Protein AF-A0A497AIF8-F1 (afdb_monomer)

Solvent-accessible surface area (backbone atoms only — not comparable to full-atom values): 37658 Å² total; per-residue (Å²): 137,92,78,92,76,60,93,94,61,84,84,90,84,87,83,89,82,87,80,71,76,45,77,42,80,53,68,53,78,54,84,84,56,96,90,65,83,78,61,74,81,36,48,53,76,45,81,45,79,37,65,95,58,58,26,37,33,36,44,45,54,54,62,30,41,49,91,47,63,57,51,60,52,49,44,40,73,75,64,33,48,71,47,77,38,63,60,86,57,34,62,79,63,56,69,73,41,45,31,39,39,37,27,21,14,93,81,50,52,58,66,53,75,65,28,54,50,21,55,53,52,44,27,56,73,43,24,18,40,38,39,35,28,43,50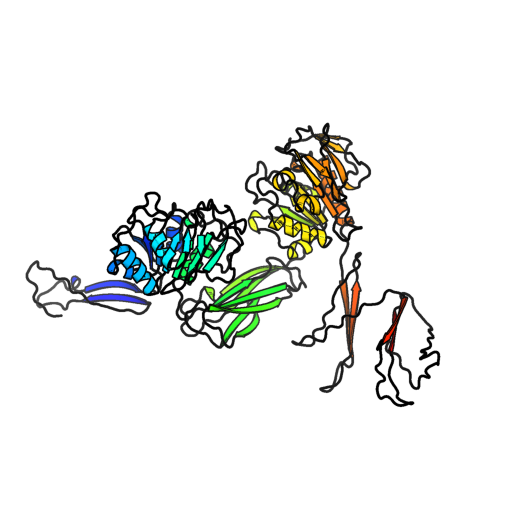,52,22,66,46,56,49,54,56,39,42,79,43,18,38,40,76,66,73,44,66,32,52,48,39,64,20,68,46,50,48,65,84,41,67,40,30,57,94,42,72,31,38,37,35,80,68,17,59,17,16,48,44,69,35,81,71,19,41,84,42,27,28,20,45,76,65,81,34,33,32,27,38,36,27,78,71,59,15,33,41,38,40,33,24,23,55,39,47,59,36,32,82,38,72,29,28,52,52,26,57,52,27,43,52,50,63,43,62,50,45,61,38,32,54,34,26,44,61,48,63,62,64,61,44,39,52,66,42,76,43,64,38,39,35,39,40,36,26,62,11,70,46,68,44,62,62,43,41,37,35,33,27,54,61,90,46,76,77,47,78,47,73,40,69,66,41,49,51,75,35,72,49,78,49,77,45,82,47,59,48,76,57,69,45,79,39,41,38,32,34,35,35,57,82,57,92,83,42,77,66,61,73,51,10,50,24,78,48,66,30,42,27,40,84,75,43,56,30,34,36,37,33,43,64,63,35,77,42,59,86,86,37,42,36,54,68,58,53,53,54,42,38,56,72,74,67,52,65,66,43,82,46,47,28,73,79,70,46,80,79,51,54,82,59,56,72,66,27,44,30,40,34,40,25,12,8,50,18,28,81,38,27,65,41,78,67,50,41,54,35,50,42,51,40,26,59,71,25,27,10,37,40,41,32,14,11,25,46,36,65,64,54,33,83,41,67,49,30,43,73,53,52,17,25,33,46,74,41,58,57,65,87,44,72,25,39,26,52,73,34,70,83,42,68,48,41,50,91,58,66,67,56,53,56,49,71,40,81,64,92,38,29,19,19,26,46,59,32,83,82,20,36,67,36,26,25,31,39,95,61,92,33,29,35,25,32,38,33,82,18,75,87,75,63,27,20,25,32,39,28,33,28,33,38,63,70,21,40,44,67,69,61,39,43,45,41,52,51,27,40,51,54,48,32,59,71,49,30,61,44,79,40,76,45,79,78,46,76,48,61,49,60,86,73,75,59,94,93,57,89,63,50,73,49,74,42,74,44,73,79,32,76,56,91,83,88,83,85,74,84,61,73,64,81,98,47,80,53,84,86,67,89,73,81,79,71,61,85,69,36,73,51,56,41,68,85,70,80,89,62,87,89,66,59,97,84,72,83,85,82,74,47,74,49,76,43,65,89,61,96,76,93,79,86,87,86,83,60,63,58,98,88,40,77,64,80,78,90,74,87,84,77,94,71,136

Structure (mmCIF, N/CA/C/O backbone):
data_AF-A0A497AIF8-F1
#
_entry.id   AF-A0A497AIF8-F1
#
loop_
_atom_site.group_PDB
_atom_site.id
_atom_site.type_symbol
_atom_site.label_atom_id
_atom_site.label_alt_id
_atom_site.label_comp_id
_atom_site.label_asym_id
_atom_site.label_entity_id
_atom_site.label_seq_id
_atom_site.pdbx_PDB_ins_code
_atom_site.Cartn_x
_atom_site.Cartn_y
_atom_site.Cartn_z
_atom_site.occupancy
_atom_site.B_iso_or_equiv
_atom_site.auth_seq_id
_atom_site.auth_comp_id
_atom_site.auth_asym_id
_atom_site.auth_atom_id
_atom_site.pdbx_PDB_model_num
ATOM 1 N N . GLU A 1 1 ? -51.427 -3.868 37.757 1.00 64.62 1 GLU A N 1
ATOM 2 C CA . GLU A 1 1 ? -51.952 -2.978 38.822 1.00 64.62 1 GLU A CA 1
ATOM 3 C C . GLU A 1 1 ? -53.471 -2.925 38.728 1.00 64.62 1 GLU A C 1
ATOM 5 O O . GLU A 1 1 ? -53.976 -3.140 37.637 1.00 64.62 1 GLU A O 1
ATOM 10 N N . ASN A 1 2 ? -54.189 -2.647 39.823 1.00 70.75 2 ASN A N 1
ATOM 11 C CA . ASN A 1 2 ? -55.652 -2.522 39.800 1.00 70.75 2 ASN A CA 1
ATOM 12 C C . ASN A 1 2 ? -56.059 -1.051 39.910 1.00 70.75 2 ASN A C 1
ATOM 14 O O . ASN A 1 2 ? -55.729 -0.389 40.893 1.00 70.75 2 ASN A O 1
ATOM 18 N N . PHE A 1 3 ? -56.808 -0.556 38.931 1.00 80.81 3 PHE A N 1
ATOM 19 C CA . PHE A 1 3 ? -57.380 0.787 38.938 1.00 80.81 3 PHE A CA 1
ATOM 20 C C . PHE A 1 3 ? -58.696 0.800 38.144 1.00 80.81 3 PHE A C 1
ATOM 22 O O . PHE A 1 3 ? -58.857 0.004 37.221 1.00 80.81 3 PHE A O 1
ATOM 29 N N . PRO A 1 4 ? -59.654 1.669 38.503 1.00 81.25 4 PRO A N 1
ATOM 30 C CA . PRO A 1 4 ? -60.882 1.835 37.734 1.00 81.25 4 PRO A CA 1
ATOM 31 C C . PRO A 1 4 ? -60.614 2.608 36.431 1.00 81.25 4 PRO A C 1
ATOM 33 O O . PRO A 1 4 ? -59.846 3.570 36.430 1.00 81.25 4 PRO A O 1
ATOM 36 N N . LEU A 1 5 ? -61.277 2.199 35.348 1.00 83.81 5 LEU A N 1
ATOM 37 C CA . LEU A 1 5 ? -61.326 2.870 34.043 1.00 83.81 5 LEU A CA 1
ATOM 38 C C . LEU A 1 5 ? -62.802 3.094 33.687 1.00 83.81 5 LEU A C 1
ATOM 40 O O . LEU A 1 5 ? -63.588 2.145 33.732 1.00 83.81 5 LEU A O 1
ATOM 44 N N . ASN A 1 6 ? -63.201 4.329 33.375 1.00 88.50 6 ASN A N 1
ATOM 45 C CA . ASN A 1 6 ? -64.567 4.613 32.929 1.00 88.50 6 ASN A CA 1
ATOM 46 C C . ASN A 1 6 ? -64.745 4.303 31.433 1.00 88.50 6 ASN A C 1
ATOM 48 O O . ASN A 1 6 ? -63.784 4.142 30.683 1.00 88.50 6 ASN A O 1
ATOM 52 N N . VAL A 1 7 ? -65.998 4.240 30.975 1.00 88.88 7 VAL A N 1
ATOM 53 C CA . VAL A 1 7 ? -66.322 3.972 29.564 1.00 88.88 7 VAL A CA 1
ATOM 54 C C . VAL A 1 7 ? -65.704 5.039 28.654 1.00 88.88 7 VAL A C 1
ATOM 56 O O . VAL A 1 7 ? -65.968 6.228 28.824 1.00 88.88 7 VAL A O 1
ATOM 59 N N . GLY A 1 8 ? -64.915 4.600 27.667 1.00 84.00 8 GLY A N 1
ATOM 60 C CA . GLY A 1 8 ? -64.235 5.471 26.699 1.00 84.00 8 GLY A CA 1
ATOM 61 C C . GLY A 1 8 ? -62.970 6.154 27.229 1.00 84.00 8 GLY A C 1
ATOM 62 O O . GLY A 1 8 ? -62.368 6.952 26.515 1.00 84.00 8 GLY A O 1
ATOM 63 N N . GLU A 1 9 ? -62.566 5.860 28.465 1.00 87.75 9 GLU A N 1
ATOM 64 C CA . GLU A 1 9 ? -61.340 6.374 29.065 1.00 87.75 9 GLU A CA 1
ATOM 65 C C . GLU A 1 9 ? -60.143 5.499 28.666 1.00 87.75 9 GLU A C 1
ATOM 67 O O . GLU A 1 9 ? -60.247 4.277 28.581 1.00 87.75 9 GLU A O 1
ATOM 72 N N . SER A 1 10 ? -58.988 6.121 28.434 1.00 85.19 10 SER A N 1
ATOM 73 C CA . SER A 1 10 ? -57.718 5.432 28.194 1.00 85.19 10 SER A CA 1
ATOM 74 C C . SER A 1 10 ? -56.674 5.938 29.176 1.00 85.19 10 SER A C 1
ATOM 76 O O . SER A 1 10 ? -56.616 7.137 29.460 1.00 85.19 10 SER A O 1
ATOM 78 N N . ARG A 1 11 ? -55.812 5.045 29.659 1.00 83.62 11 ARG A N 1
ATOM 79 C CA . ARG A 1 11 ? -54.749 5.382 30.606 1.00 83.62 11 ARG A CA 1
ATOM 80 C C . ARG A 1 11 ? -53.446 4.707 30.203 1.00 83.62 11 ARG A C 1
ATOM 82 O O . ARG A 1 11 ? -53.440 3.518 29.913 1.00 83.62 11 ARG A O 1
ATOM 89 N N . THR A 1 12 ? -52.348 5.453 30.257 1.00 85.12 12 THR A N 1
ATOM 90 C CA . THR A 1 12 ? -50.995 4.926 30.043 1.00 85.12 12 THR A CA 1
ATOM 91 C C . THR A 1 12 ? -50.365 4.554 31.382 1.00 85.12 12 THR A C 1
ATOM 93 O O . THR A 1 12 ? -50.409 5.343 32.326 1.00 85.12 12 THR A O 1
ATOM 96 N N . ILE A 1 13 ? -49.766 3.366 31.457 1.00 83.88 13 ILE A N 1
ATOM 97 C CA . ILE A 1 13 ? -48.939 2.919 32.584 1.00 83.88 13 ILE A CA 1
ATOM 98 C C . ILE A 1 13 ? -47.492 2.864 32.094 1.00 83.88 13 ILE A C 1
ATOM 100 O O . ILE A 1 13 ? -47.238 2.390 30.988 1.00 83.88 13 ILE A O 1
ATOM 104 N N . SER A 1 14 ? -46.547 3.340 32.900 1.00 80.38 14 SER A N 1
ATOM 105 C CA . SER A 1 14 ? -45.121 3.331 32.566 1.00 80.38 14 SER A CA 1
ATOM 106 C C . SER A 1 14 ? -44.353 2.407 33.505 1.00 80.38 14 SER A C 1
ATOM 108 O O . SER A 1 14 ? -44.503 2.504 34.721 1.00 80.38 14 SER A O 1
ATOM 110 N N . TYR A 1 15 ? -43.499 1.555 32.938 1.00 80.44 15 TYR A N 1
ATOM 111 C CA . TYR A 1 15 ? -42.537 0.725 33.665 1.00 80.44 15 TYR A CA 1
ATOM 112 C C . TYR A 1 15 ? -41.120 1.080 33.209 1.00 80.44 15 TYR A C 1
ATOM 114 O O . TYR A 1 15 ? -40.895 1.315 32.024 1.00 80.44 15 TYR A O 1
ATOM 122 N N . LEU A 1 16 ? -40.172 1.124 34.147 1.00 76.75 16 LEU A N 1
ATOM 123 C CA . LEU A 1 16 ? -38.745 1.230 33.841 1.00 76.75 16 LEU A CA 1
ATOM 124 C C . LEU A 1 16 ? -38.136 -0.173 33.857 1.00 76.75 16 LEU A C 1
ATOM 126 O O . LEU A 1 16 ? -38.391 -0.946 34.781 1.00 76.75 16 LEU A O 1
ATOM 130 N N . TRP A 1 17 ? -37.337 -0.489 32.844 1.00 80.19 17 TRP A N 1
ATOM 131 C CA . TRP A 1 17 ? -36.670 -1.776 32.676 1.00 80.19 17 TRP A CA 1
ATOM 132 C C . TRP A 1 17 ? -35.226 -1.540 32.229 1.00 80.19 17 TRP A C 1
ATOM 134 O O . TRP A 1 17 ? -34.977 -0.674 31.394 1.00 80.19 17 TRP A O 1
ATOM 144 N N . THR A 1 18 ? -34.284 -2.291 32.801 1.00 74.12 18 THR A N 1
ATOM 145 C CA . THR A 1 18 ? -32.854 -2.243 32.457 1.00 74.12 18 THR A CA 1
ATOM 146 C C . THR A 1 18 ? -32.419 -3.650 32.047 1.00 74.12 18 THR A C 1
ATOM 148 O O . THR A 1 18 ? -32.081 -4.452 32.920 1.00 74.12 18 THR A O 1
ATOM 151 N N . PRO A 1 19 ? -32.542 -3.994 30.756 1.00 73.69 19 PRO A N 1
ATOM 152 C CA . PRO A 1 19 ? -32.148 -5.300 30.244 1.00 73.69 19 PRO A CA 1
ATOM 153 C C . PRO A 1 19 ? -30.640 -5.473 30.108 1.00 73.69 19 PRO A C 1
ATOM 155 O O . PRO A 1 19 ? -29.903 -4.507 29.932 1.00 73.69 19 PRO A O 1
ATOM 158 N N . GLU A 1 20 ? -30.212 -6.732 30.122 1.00 70.75 20 GLU A N 1
ATOM 159 C CA . GLU A 1 20 ? -28.930 -7.131 29.546 1.00 70.75 20 GLU A CA 1
ATOM 160 C C . GLU A 1 20 ? -29.076 -7.288 28.021 1.00 70.75 20 GLU A C 1
ATOM 162 O O . GLU A 1 20 ? -30.157 -7.132 27.462 1.00 70.75 20 GLU A O 1
ATOM 167 N N . GLU A 1 21 ? -27.983 -7.559 27.318 1.00 62.41 21 GLU A N 1
ATOM 168 C CA . GLU A 1 21 ? -28.022 -7.800 25.876 1.00 62.41 21 GLU A CA 1
ATOM 169 C C . GLU A 1 21 ? -28.831 -9.061 25.542 1.00 62.41 21 GLU A C 1
ATOM 171 O O . GLU A 1 21 ? -28.661 -10.114 26.157 1.00 62.41 21 GLU A O 1
ATOM 176 N N . GLY A 1 22 ? -29.725 -8.958 24.562 1.00 57.16 22 GLY A N 1
ATOM 177 C CA . GLY A 1 22 ? -30.578 -10.054 24.134 1.00 57.16 22 GLY A CA 1
ATOM 178 C C . GLY A 1 22 ? -31.810 -9.592 23.368 1.00 57.16 22 GLY A C 1
ATOM 179 O O . GLY A 1 22 ? -32.147 -8.414 23.304 1.00 57.16 22 GLY A O 1
ATOM 180 N N . THR A 1 23 ? -32.522 -10.548 22.778 1.00 62.44 23 THR A N 1
ATOM 181 C CA . THR A 1 23 ? -33.854 -10.295 22.217 1.00 62.44 23 THR A CA 1
ATOM 182 C C . THR A 1 23 ? -34.905 -10.732 23.222 1.00 62.44 23 THR A C 1
ATOM 184 O O . THR A 1 23 ? -34.931 -11.888 23.645 1.00 62.44 23 THR A O 1
ATOM 187 N N . TYR A 1 24 ? -35.781 -9.806 23.592 1.00 79.06 24 TYR A N 1
ATOM 188 C CA . TYR A 1 24 ? -36.807 -10.011 24.600 1.00 79.06 24 TYR A CA 1
ATOM 189 C C . TYR A 1 24 ? -38.196 -9.870 23.998 1.00 79.06 24 TYR A C 1
ATOM 191 O O . TYR A 1 24 ? -38.464 -8.981 23.189 1.00 79.06 24 TYR A O 1
ATOM 199 N N . ASN A 1 25 ? -39.109 -10.709 24.476 1.00 85.69 25 ASN A N 1
ATOM 200 C CA . ASN A 1 25 ? -40.526 -10.589 24.173 1.00 85.69 25 ASN A CA 1
ATOM 201 C C . ASN A 1 25 ? -41.173 -9.803 25.314 1.00 85.69 25 ASN A C 1
ATOM 203 O O . ASN A 1 25 ? -41.355 -10.336 26.412 1.00 85.69 25 ASN A O 1
ATOM 207 N N . ILE A 1 26 ? -41.521 -8.542 25.073 1.00 87.69 26 ILE A N 1
ATOM 208 C CA . ILE A 1 26 ? -42.234 -7.723 26.054 1.00 87.69 26 ILE A CA 1
ATOM 209 C C . ILE A 1 26 ? -43.725 -7.932 25.819 1.00 87.69 26 ILE A C 1
ATOM 211 O O . ILE A 1 26 ? -44.243 -7.578 24.764 1.00 87.69 26 ILE A O 1
ATOM 215 N N . THR A 1 27 ? -44.408 -8.527 26.796 1.00 88.69 27 THR A N 1
ATOM 216 C CA . THR A 1 27 ? -45.850 -8.798 26.722 1.00 88.69 27 THR A CA 1
ATOM 217 C C . THR A 1 27 ? -46.589 -8.014 27.795 1.00 88.69 27 THR A C 1
ATOM 219 O O . THR A 1 27 ? -46.290 -8.155 28.983 1.00 88.69 27 THR A O 1
ATOM 222 N N . ALA A 1 28 ? -47.571 -7.216 27.384 1.00 87.50 28 ALA A N 1
ATOM 223 C CA . ALA A 1 28 ? -48.549 -6.622 28.285 1.00 87.50 28 ALA A CA 1
ATOM 224 C C . ALA A 1 28 ? -49.790 -7.519 28.324 1.00 87.50 28 ALA A C 1
ATOM 226 O O . ALA A 1 28 ? -50.252 -7.972 27.282 1.00 87.50 28 ALA A O 1
ATOM 227 N N . PHE A 1 29 ? -50.321 -7.787 29.518 1.00 90.06 29 PHE A N 1
ATOM 228 C CA . PHE A 1 29 ? -51.496 -8.639 29.711 1.00 90.06 29 PHE A CA 1
ATOM 229 C C . PHE A 1 29 ? -52.457 -8.032 30.734 1.00 90.06 29 PHE A C 1
ATOM 231 O O . PHE A 1 29 ? -52.041 -7.632 31.826 1.00 90.06 29 PHE A O 1
ATOM 238 N N . SER A 1 30 ? -53.745 -8.029 30.397 1.00 86.56 30 SER A N 1
ATOM 239 C CA . SER A 1 30 ? -54.853 -7.713 31.292 1.00 86.56 30 SER A CA 1
ATOM 240 C C . SER A 1 30 ? -55.695 -8.972 31.552 1.00 86.56 30 SER A C 1
ATOM 242 O O . SER A 1 30 ? -56.147 -9.612 30.608 1.00 86.56 30 SER A O 1
ATOM 244 N N . PRO A 1 31 ? -55.948 -9.372 32.809 1.00 88.25 31 PRO A N 1
ATOM 245 C CA . PRO A 1 31 ? -56.873 -10.466 33.093 1.00 88.25 31 PRO A CA 1
ATOM 246 C C . PRO A 1 31 ? -58.301 -10.148 32.607 1.00 88.25 31 PRO A C 1
ATOM 248 O O . PRO A 1 31 ? -58.739 -9.011 32.793 1.00 88.25 31 PRO A O 1
ATOM 251 N N . PRO A 1 32 ? -59.053 -11.131 32.070 1.00 88.25 32 PRO A N 1
ATOM 252 C CA . PRO A 1 32 ? -60.432 -10.905 31.651 1.00 88.25 32 PRO A CA 1
ATOM 253 C C . PRO A 1 32 ? -61.347 -10.473 32.801 1.00 88.25 32 PRO A C 1
ATOM 255 O O . PRO A 1 32 ? -61.240 -10.995 33.919 1.00 88.25 32 PRO A O 1
ATOM 258 N N . VAL A 1 33 ? -62.289 -9.571 32.529 1.00 87.44 33 VAL A N 1
ATOM 259 C CA . VAL A 1 33 ? -63.315 -9.154 33.500 1.00 87.44 33 VAL A CA 1
ATOM 260 C C . VAL A 1 33 ? -64.603 -9.987 33.362 1.00 87.44 33 VAL A C 1
ATOM 262 O O . VAL A 1 33 ? -64.867 -10.563 32.307 1.00 87.44 33 VAL A O 1
ATOM 265 N N . PRO A 1 34 ? -65.446 -10.100 34.411 1.00 87.94 34 PRO A N 1
ATOM 266 C CA . PRO A 1 34 ? -66.680 -10.882 34.331 1.00 87.94 34 PRO A CA 1
ATOM 267 C C . PRO A 1 34 ? -67.615 -10.410 33.206 1.00 87.94 34 PRO A C 1
ATOM 269 O O . PRO A 1 34 ? -68.065 -9.266 33.214 1.00 87.94 34 PRO A O 1
ATOM 272 N N . GLY A 1 35 ? -67.951 -11.318 32.285 1.00 86.25 35 GLY A N 1
ATOM 273 C C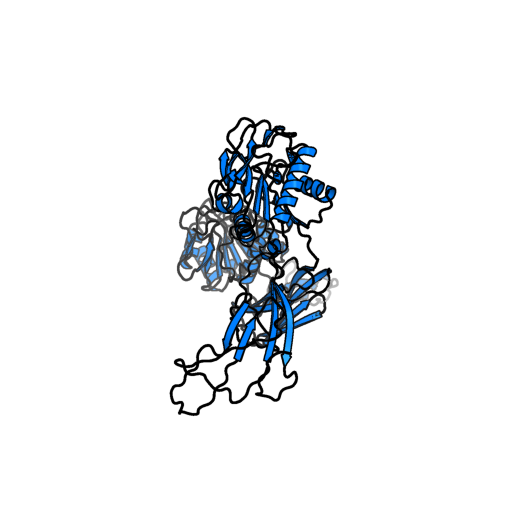A . GLY A 1 35 ? -68.829 -11.041 31.141 1.00 86.25 35 GLY A CA 1
ATOM 274 C C . GLY A 1 35 ? -68.117 -10.503 29.896 1.00 86.25 35 GLY A C 1
ATOM 275 O O . GLY A 1 35 ? -68.790 -10.080 28.963 1.00 86.25 35 GLY A O 1
ATOM 276 N N . GLU A 1 36 ? -66.784 -10.497 29.880 1.00 89.56 36 GLU A N 1
ATOM 277 C CA . GLU A 1 36 ? -65.992 -10.190 28.692 1.00 89.56 36 GLU A CA 1
ATOM 278 C C . GLU A 1 36 ? -65.851 -11.421 27.787 1.00 89.56 36 GLU A C 1
ATOM 280 O O . GLU A 1 36 ? -65.304 -12.445 28.197 1.00 89.56 36 GLU A O 1
ATOM 285 N N . ASP A 1 37 ? -66.339 -11.307 26.550 1.00 84.31 37 ASP A N 1
ATOM 286 C CA . ASP A 1 37 ? -66.325 -12.400 25.571 1.00 84.31 37 ASP A CA 1
ATOM 287 C C . ASP A 1 37 ? -65.115 -12.328 24.611 1.00 84.31 37 ASP A C 1
ATOM 289 O O . ASP A 1 37 ? -64.626 -13.359 24.145 1.00 84.31 37 ASP A O 1
ATOM 293 N N . GLU A 1 38 ? -64.590 -11.128 24.333 1.00 85.94 38 GLU A N 1
ATOM 294 C CA . GLU A 1 38 ? -63.420 -10.919 23.467 1.00 85.94 38 GLU A CA 1
ATOM 295 C C . GLU A 1 38 ? -62.138 -10.769 24.286 1.00 85.94 38 GLU A C 1
ATOM 297 O O . GLU A 1 38 ? -61.680 -9.669 24.542 1.00 85.94 38 GLU A O 1
ATOM 302 N N . ILE A 1 39 ? -61.530 -11.886 24.679 1.00 87.75 39 ILE A N 1
ATOM 303 C CA . ILE A 1 39 ? -60.331 -11.888 25.538 1.00 87.75 39 ILE A CA 1
ATOM 304 C C . ILE A 1 39 ? -59.000 -11.773 24.774 1.00 87.75 39 ILE A C 1
ATOM 306 O O . ILE A 1 39 ? -57.937 -11.696 25.386 1.00 87.75 39 ILE A O 1
ATOM 310 N N . PHE A 1 40 ? -59.017 -11.818 23.439 1.00 81.88 40 PHE A N 1
ATOM 311 C CA . PHE A 1 40 ? -57.792 -11.812 22.627 1.00 81.88 40 PHE A CA 1
ATOM 312 C C . PHE A 1 40 ? -57.130 -10.438 22.529 1.00 81.88 40 PHE A C 1
ATOM 314 O O . PHE A 1 40 ? -55.934 -10.374 22.279 1.00 81.88 40 PHE A O 1
ATOM 321 N N . ASN A 1 41 ? -57.877 -9.356 22.735 1.00 85.31 41 ASN A N 1
ATOM 322 C CA . ASN A 1 41 ? -57.351 -7.988 22.758 1.00 85.31 41 ASN A CA 1
ATOM 323 C C . ASN A 1 41 ? -56.717 -7.617 24.117 1.00 85.31 41 ASN A C 1
ATOM 325 O O . ASN A 1 41 ? -56.178 -6.524 24.266 1.00 85.31 41 ASN A O 1
ATOM 329 N N . ASN A 1 42 ? -56.766 -8.527 25.096 1.00 89.38 42 ASN A N 1
ATOM 330 C CA . ASN A 1 42 ? -56.239 -8.312 26.440 1.00 89.38 42 ASN A CA 1
ATOM 331 C C . ASN A 1 42 ? -54.745 -8.609 26.573 1.00 89.38 42 ASN A C 1
ATOM 333 O O . ASN A 1 42 ? -54.194 -8.528 27.672 1.00 89.38 42 ASN A O 1
ATOM 337 N N . TRP A 1 43 ? -54.079 -8.970 25.482 1.00 91.06 43 TRP A N 1
ATOM 338 C CA . TRP A 1 43 ? -52.641 -9.169 25.457 1.00 91.06 43 TRP A CA 1
ATOM 339 C C . TRP A 1 43 ? -52.056 -8.616 24.166 1.00 91.06 43 TRP A C 1
ATOM 341 O O . TRP A 1 43 ? -52.666 -8.716 23.107 1.00 91.06 43 TRP A O 1
ATOM 351 N N . GLU A 1 44 ? -50.873 -8.031 24.280 1.00 87.38 44 GLU A N 1
ATOM 352 C CA . GLU A 1 44 ? -50.098 -7.534 23.148 1.00 87.38 44 GLU A CA 1
ATOM 353 C C . GLU A 1 44 ? -48.623 -7.830 23.412 1.00 87.38 44 GLU A C 1
ATOM 355 O O . GLU A 1 44 ? -48.147 -7.677 24.547 1.00 87.38 44 GLU A O 1
ATOM 360 N N . THR A 1 45 ? -47.904 -8.262 22.378 1.00 86.06 45 THR A N 1
ATOM 361 C CA . THR A 1 45 ? -46.495 -8.647 22.481 1.00 86.06 45 THR A CA 1
ATOM 362 C C . THR A 1 45 ? -45.679 -7.916 21.432 1.00 86.06 45 THR A C 1
ATOM 364 O O . THR A 1 45 ? -45.975 -7.971 20.242 1.00 86.06 45 THR A O 1
ATOM 367 N N . ILE A 1 46 ? -44.579 -7.311 21.870 1.00 77.50 46 ILE A N 1
ATOM 368 C CA . ILE A 1 46 ? -43.566 -6.744 20.983 1.00 77.50 46 ILE A CA 1
ATOM 369 C C . ILE A 1 46 ? -42.222 -7.438 21.197 1.00 77.50 46 ILE A C 1
ATOM 371 O O . ILE A 1 46 ? -41.920 -7.929 22.288 1.00 77.50 46 ILE A O 1
ATOM 375 N N . TYR A 1 47 ? -41.402 -7.444 20.151 1.00 67.88 47 TYR A N 1
ATOM 376 C CA . TYR A 1 47 ? -40.009 -7.866 20.229 1.00 67.88 47 TYR A CA 1
ATOM 377 C C . TYR A 1 47 ? -39.130 -6.640 20.464 1.00 67.88 47 TYR A C 1
ATOM 379 O O . TYR A 1 47 ? -39.237 -5.648 19.744 1.00 67.88 47 TYR A O 1
ATOM 387 N N . CYS A 1 48 ? -38.269 -6.709 21.473 1.00 64.00 48 CYS A N 1
ATOM 388 C CA . CYS A 1 48 ? -37.280 -5.687 21.780 1.00 64.00 48 CYS A CA 1
ATOM 389 C C . CYS A 1 48 ? -35.893 -6.331 21.726 1.00 64.00 48 CYS A C 1
ATOM 391 O O . CYS A 1 48 ? -35.564 -7.173 22.563 1.00 64.00 48 CYS A O 1
ATOM 393 N N . ALA A 1 49 ? -35.109 -5.969 20.713 1.00 51.03 49 ALA A N 1
ATOM 394 C CA . ALA A 1 49 ? -33.699 -6.322 20.641 1.00 51.03 49 ALA A CA 1
ATOM 395 C C . ALA A 1 49 ? -32.898 -5.291 21.441 1.00 51.03 49 ALA A C 1
ATOM 397 O O . ALA A 1 49 ? -32.990 -4.092 21.190 1.00 51.03 49 ALA A O 1
ATOM 398 N N . VAL A 1 50 ? -32.141 -5.772 22.416 1.00 59.50 50 VAL A N 1
ATOM 399 C CA . VAL A 1 50 ? -31.233 -4.996 23.252 1.00 59.50 50 VAL A CA 1
ATOM 400 C C . VAL A 1 50 ? -29.837 -5.451 22.871 1.00 59.50 50 VAL A C 1
ATOM 402 O O . VAL A 1 50 ? -29.515 -6.625 23.033 1.00 59.50 50 VAL A O 1
ATOM 405 N N . SER A 1 51 ? -29.018 -4.555 22.341 1.00 57.59 51 SER A N 1
ATOM 406 C CA . SER A 1 51 ? -27.636 -4.862 21.977 1.00 57.59 51 SER A CA 1
ATOM 407 C C . SER A 1 51 ? -26.722 -3.710 22.365 1.00 57.59 51 SER A C 1
ATOM 409 O O . SER A 1 51 ? -27.177 -2.570 22.430 1.00 57.59 51 SER A O 1
ATOM 411 N N . TYR A 1 52 ? -25.447 -4.008 22.623 1.00 65.75 52 TYR A N 1
ATOM 412 C CA . TYR A 1 52 ? -24.387 -3.024 22.878 1.00 65.75 52 TYR A CA 1
ATOM 413 C C . TYR A 1 52 ? -23.859 -2.409 21.566 1.00 65.75 52 TYR A C 1
ATOM 415 O O . TYR A 1 52 ? -22.667 -2.169 21.404 1.00 65.75 52 TYR A O 1
ATOM 423 N N . ILE A 1 53 ? -24.751 -2.212 20.594 1.00 74.00 53 ILE A N 1
ATOM 424 C CA . ILE A 1 53 ? -24.441 -1.580 19.315 1.00 74.00 53 ILE A CA 1
ATOM 425 C C . ILE A 1 53 ? -24.379 -0.065 19.548 1.00 74.00 53 ILE A C 1
ATOM 427 O O . ILE A 1 53 ? -25.361 0.484 20.056 1.00 74.00 53 ILE A O 1
ATOM 431 N N . PRO A 1 54 ? -23.290 0.614 19.148 1.00 85.81 54 PRO A N 1
ATOM 432 C CA . PRO A 1 54 ? -23.163 2.060 19.289 1.00 85.81 54 PRO A CA 1
ATOM 433 C C . PRO A 1 54 ? -24.332 2.824 18.660 1.00 85.81 54 PRO A C 1
ATOM 435 O O . PRO A 1 54 ? -24.740 2.550 17.523 1.00 85.81 54 PRO A O 1
ATOM 438 N N . VAL A 1 55 ? -24.837 3.819 19.390 1.00 91.88 55 VAL A N 1
ATOM 439 C CA . VAL A 1 55 ? -25.820 4.786 18.897 1.00 91.88 55 VAL A CA 1
ATOM 440 C C . VAL A 1 55 ? -25.104 6.087 18.535 1.00 91.88 55 VAL A C 1
ATOM 442 O O . VAL A 1 55 ? -24.578 6.800 19.391 1.00 91.88 55 VAL A O 1
ATOM 445 N N . ILE A 1 56 ? -25.088 6.403 17.244 1.00 96.94 56 ILE A N 1
ATOM 446 C CA . ILE A 1 56 ? -24.345 7.517 16.656 1.00 96.94 56 ILE A CA 1
ATOM 447 C C . ILE A 1 56 ? -25.327 8.622 16.260 1.00 96.94 56 ILE A C 1
ATOM 449 O O . ILE A 1 56 ? -26.199 8.428 15.408 1.00 96.94 56 ILE A O 1
ATOM 453 N N . GLY A 1 57 ? -25.179 9.791 16.878 1.00 97.44 57 GLY A N 1
ATOM 454 C CA . GLY A 1 57 ? -25.968 10.983 16.590 1.00 97.44 57 GLY A CA 1
ATOM 455 C C . GLY A 1 57 ? -25.211 11.952 15.688 1.00 97.44 57 GLY A C 1
ATOM 456 O O . GLY A 1 57 ? -24.198 12.511 16.098 1.00 97.44 57 GLY A O 1
ATOM 457 N N . PHE A 1 58 ? -25.717 12.192 14.481 1.00 97.88 58 PHE A N 1
ATOM 458 C CA . PHE A 1 58 ? -25.202 13.223 13.577 1.00 97.88 58 PHE A CA 1
ATOM 459 C C . PHE A 1 58 ? -25.924 14.537 13.855 1.00 97.88 58 PHE A C 1
ATOM 461 O O . PHE A 1 58 ? -27.142 14.615 13.687 1.00 97.88 58 PHE A O 1
ATOM 468 N N . VAL A 1 59 ? -25.199 15.554 14.306 1.00 97.12 59 VAL A N 1
ATOM 469 C CA . VAL A 1 59 ? -25.774 16.868 14.610 1.00 97.12 59 VAL A CA 1
ATOM 470 C C . VAL A 1 59 ? -25.988 17.640 13.309 1.00 97.12 59 VAL A C 1
ATOM 472 O O . VAL A 1 59 ? -25.063 17.752 12.518 1.00 97.12 59 VAL A O 1
ATOM 475 N N . GLU A 1 60 ? -27.209 18.143 13.105 1.00 94.88 60 GLU A N 1
ATOM 476 C CA . GLU A 1 60 ? -27.628 19.018 11.990 1.00 94.88 60 GLU A CA 1
ATOM 477 C C . GLU A 1 60 ? -28.645 20.070 12.487 1.00 94.88 60 GLU A C 1
ATOM 479 O O . GLU A 1 60 ? -29.619 20.413 11.808 1.00 94.88 60 GLU A O 1
ATOM 484 N N . SER A 1 61 ? -28.522 20.510 13.740 1.00 91.31 61 SER A N 1
ATOM 485 C CA . SER A 1 61 ? -29.511 21.388 14.378 1.00 91.31 61 SER A CA 1
ATOM 486 C C . SER A 1 61 ? -29.276 22.871 14.084 1.00 91.31 61 SER A C 1
ATOM 488 O O . SER A 1 61 ? -30.222 23.658 14.159 1.00 91.31 61 SER A O 1
ATOM 490 N N . HIS A 1 62 ? -28.050 23.247 13.717 1.00 88.56 62 HIS A N 1
ATOM 491 C CA . HIS A 1 62 ? -27.609 24.622 13.482 1.00 88.56 62 HIS A CA 1
ATOM 492 C C . HIS A 1 62 ? -26.877 24.780 12.138 1.00 88.56 62 HIS A C 1
ATOM 494 O O . HIS A 1 62 ? -26.147 25.737 11.943 1.00 88.56 62 HIS A O 1
ATOM 500 N N . GLY A 1 63 ? -27.137 23.902 11.165 1.00 85.56 63 GLY A N 1
ATOM 501 C CA . GLY A 1 63 ? -26.552 24.001 9.821 1.00 85.56 63 GLY A CA 1
ATOM 502 C C . GLY A 1 63 ? -25.302 23.152 9.616 1.00 85.56 63 GLY A C 1
ATOM 503 O O . GLY A 1 63 ? -24.699 23.239 8.549 1.00 85.56 63 GLY A O 1
ATOM 504 N N . GLU A 1 64 ? -24.961 22.312 10.595 1.00 93.31 64 GLU A N 1
ATOM 505 C CA . GLU A 1 64 ? -23.856 21.371 10.485 1.00 93.31 64 GLU A CA 1
ATOM 506 C C . GLU A 1 64 ? -24.092 20.360 9.347 1.00 93.31 64 GLU A C 1
ATOM 508 O O . GLU A 1 64 ? -25.200 19.838 9.193 1.00 93.31 64 GLU A O 1
ATOM 513 N N . THR A 1 65 ? -23.063 20.071 8.550 1.00 91.00 65 THR A N 1
ATOM 514 C CA . THR A 1 65 ? -23.124 19.164 7.393 1.00 91.00 65 THR A CA 1
ATOM 515 C C . THR A 1 65 ? -21.803 18.421 7.194 1.00 91.00 65 THR A C 1
ATOM 517 O O . THR A 1 65 ? -20.739 18.932 7.512 1.00 91.00 65 THR A O 1
ATOM 520 N N . LEU A 1 66 ? -21.869 17.201 6.658 1.00 87.56 66 LEU A N 1
ATOM 521 C CA . LEU A 1 66 ? -20.694 16.402 6.274 1.00 87.56 66 LEU A CA 1
ATOM 522 C C . LEU A 1 66 ? -20.452 16.380 4.760 1.00 87.56 66 LEU A C 1
ATOM 524 O O . LEU A 1 66 ? -19.681 15.558 4.277 1.00 87.56 66 LEU A O 1
ATOM 528 N N . HIS A 1 67 ? -21.215 17.189 4.015 1.00 84.94 67 HIS A N 1
ATOM 529 C CA . HIS A 1 67 ? -21.240 17.260 2.543 1.00 84.94 67 HIS A CA 1
ATOM 530 C C . HIS A 1 67 ? -21.557 15.935 1.830 1.00 84.94 67 HIS A C 1
ATOM 532 O O . HIS A 1 67 ? -21.543 15.852 0.605 1.00 84.94 67 HIS A O 1
ATOM 538 N N . SER A 1 68 ? -21.923 14.913 2.605 1.00 87.94 68 SER A N 1
ATOM 539 C CA . SER A 1 68 ? -22.124 13.538 2.182 1.00 87.94 68 SER A CA 1
ATOM 540 C C . SER A 1 68 ? -23.028 12.781 3.163 1.00 87.94 68 SER A C 1
ATOM 542 O O . SER A 1 68 ? -22.965 12.962 4.382 1.00 87.94 68 SER A O 1
ATOM 544 N N . GLU A 1 69 ? -23.853 11.876 2.629 1.00 92.44 69 GLU A N 1
ATOM 545 C CA . GLU A 1 69 ? -24.612 10.899 3.423 1.00 92.44 69 GLU A CA 1
ATOM 546 C C . GLU A 1 69 ? -23.917 9.524 3.489 1.00 92.44 69 GLU A C 1
ATOM 548 O O . GLU A 1 69 ? -24.384 8.630 4.208 1.00 92.44 69 GLU A O 1
ATOM 553 N N . GLU A 1 70 ? -22.809 9.328 2.763 1.00 94.81 70 GLU A N 1
ATOM 554 C CA . GLU A 1 70 ? -22.140 8.030 2.618 1.00 94.81 70 GLU A CA 1
ATOM 555 C C . GLU A 1 70 ? -21.697 7.465 3.971 1.00 94.81 70 GLU A C 1
ATOM 557 O O . GLU A 1 70 ? -21.922 6.282 4.237 1.00 94.81 70 GLU A O 1
ATOM 562 N N . LEU A 1 71 ? -21.161 8.301 4.868 1.00 96.12 71 LEU A N 1
ATOM 563 C CA . LEU A 1 71 ? -20.732 7.865 6.200 1.00 96.12 71 LEU A CA 1
ATOM 564 C C . LEU A 1 71 ? -21.897 7.319 7.043 1.00 96.12 71 LEU A C 1
ATOM 566 O O . LEU A 1 71 ? -21.769 6.281 7.696 1.00 96.12 71 LEU A O 1
ATOM 570 N N . LYS A 1 72 ? -23.068 7.964 6.989 1.00 95.94 72 LYS A N 1
ATOM 571 C CA . LYS A 1 72 ? -24.267 7.501 7.709 1.00 95.94 72 LYS A CA 1
ATOM 572 C C . LYS A 1 72 ? -24.763 6.171 7.150 1.00 95.94 72 LYS A C 1
ATOM 574 O O . LYS A 1 72 ? -25.172 5.296 7.914 1.00 95.94 72 LYS A O 1
ATOM 579 N N . ILE A 1 73 ? -24.751 6.016 5.824 1.00 94.19 73 ILE A N 1
ATOM 580 C CA . ILE A 1 73 ? -25.131 4.767 5.148 1.00 94.19 73 ILE A CA 1
ATOM 581 C C . ILE A 1 73 ? -24.156 3.653 5.530 1.00 94.19 73 ILE A C 1
ATOM 583 O O . ILE A 1 73 ? -24.585 2.548 5.862 1.00 94.19 73 ILE A O 1
ATOM 587 N N . TYR A 1 74 ? -22.860 3.954 5.539 1.00 96.06 74 TYR A N 1
ATOM 588 C CA . TYR A 1 74 ? -21.825 3.005 5.905 1.00 96.06 74 TYR A CA 1
ATOM 589 C C . TYR A 1 74 ? -21.966 2.528 7.351 1.00 96.06 74 TYR A C 1
ATOM 591 O O . TYR A 1 74 ? -22.044 1.322 7.581 1.00 96.06 74 TYR A O 1
ATOM 599 N N . TYR A 1 75 ? -22.118 3.434 8.316 1.00 95.44 75 TYR A N 1
ATOM 600 C CA . TYR A 1 75 ? -22.346 3.052 9.711 1.00 95.44 75 TYR A CA 1
ATOM 601 C C . TYR A 1 75 ? -23.620 2.216 9.900 1.00 95.44 75 TYR A C 1
ATOM 603 O O . TYR A 1 75 ? -23.586 1.215 10.613 1.00 95.44 75 TYR A O 1
ATOM 611 N N . LYS A 1 76 ? -24.714 2.521 9.189 1.00 90.06 76 LYS A N 1
ATOM 612 C CA . LYS A 1 76 ? -25.907 1.651 9.179 1.00 90.06 76 LYS A CA 1
ATOM 613 C C . LYS A 1 76 ? -25.617 0.271 8.589 1.00 90.06 76 LYS A C 1
ATOM 615 O O . LYS A 1 76 ? -26.157 -0.718 9.073 1.00 90.06 76 LYS A O 1
ATOM 620 N N . SER A 1 77 ? -24.773 0.188 7.557 1.00 87.75 77 SER A N 1
ATOM 621 C CA . SER A 1 77 ? -24.383 -1.089 6.940 1.00 87.75 77 SER A CA 1
ATOM 622 C C . SER A 1 77 ? -23.540 -1.971 7.868 1.00 87.75 77 SER A C 1
ATOM 624 O O . SER A 1 77 ? -23.601 -3.192 7.752 1.00 87.75 77 SER A O 1
ATOM 626 N N . LEU A 1 78 ? -22.823 -1.366 8.823 1.00 85.81 78 LEU A N 1
ATOM 627 C CA . LEU A 1 78 ? -22.127 -2.063 9.910 1.00 85.81 78 LEU A CA 1
ATOM 628 C C . LEU A 1 78 ? -23.074 -2.503 11.041 1.00 85.81 78 LEU A C 1
ATOM 630 O O . LEU A 1 78 ? -22.649 -3.186 11.966 1.00 85.81 78 LEU A O 1
ATOM 634 N N . GLY A 1 79 ? -24.356 -2.130 10.970 1.00 81.50 79 GLY A N 1
ATOM 635 C CA . GLY A 1 79 ? -25.370 -2.456 11.969 1.00 81.50 79 GLY A CA 1
ATOM 636 C C . GLY A 1 79 ? -25.537 -1.412 13.073 1.00 81.50 79 GLY A C 1
ATOM 637 O O . GLY A 1 79 ? -26.368 -1.627 13.951 1.00 81.50 79 GLY A O 1
ATOM 638 N N . TYR A 1 80 ? -24.810 -0.287 13.032 1.00 87.75 80 TYR A N 1
ATOM 639 C CA . TYR A 1 80 ? -24.921 0.777 14.034 1.00 87.75 80 TYR A CA 1
ATOM 640 C C . TYR A 1 80 ? -26.270 1.499 13.972 1.00 87.75 80 TYR A C 1
ATOM 642 O O . TYR A 1 80 ? -26.843 1.707 12.894 1.00 87.75 80 TYR A O 1
ATOM 650 N N . PHE A 1 81 ? -26.762 1.943 15.132 1.00 89.19 81 PHE A N 1
ATOM 651 C CA . PHE A 1 81 ? -27.904 2.848 15.175 1.00 89.19 81 PHE A CA 1
ATOM 652 C C . PHE A 1 81 ? -27.423 4.247 14.819 1.00 89.19 81 PHE A C 1
ATOM 654 O O . PHE A 1 81 ? -26.605 4.831 15.518 1.00 89.19 81 PHE A O 1
ATOM 661 N N . VAL A 1 82 ? -27.930 4.784 13.714 1.00 94.12 82 VAL A N 1
ATOM 662 C CA . VAL A 1 82 ? -27.530 6.098 13.210 1.00 94.12 82 VAL A CA 1
ATOM 663 C C . VAL A 1 82 ? -28.754 6.987 13.118 1.00 94.12 82 VAL A C 1
ATOM 665 O O . VAL A 1 82 ? -29.667 6.715 12.327 1.00 94.12 82 VAL A O 1
ATOM 668 N N . GLU A 1 83 ? -28.744 8.071 13.884 1.00 94.38 83 GLU A N 1
ATOM 669 C CA . GLU A 1 83 ? -29.801 9.075 13.885 1.00 94.38 83 GLU A CA 1
ATOM 670 C C . GLU A 1 83 ? -29.254 10.459 13.554 1.00 94.38 83 GLU A C 1
ATOM 672 O O . GLU A 1 83 ? -28.083 10.768 13.769 1.00 94.38 83 GLU A O 1
ATOM 677 N N . THR A 1 84 ? -30.137 11.313 13.046 1.00 96.00 84 THR A N 1
ATOM 678 C CA . THR A 1 84 ? -29.829 12.716 12.786 1.00 96.00 84 THR A CA 1
ATOM 679 C C . THR A 1 84 ? -30.537 13.590 13.809 1.00 96.00 84 THR A C 1
ATOM 681 O O . THR A 1 84 ? -31.765 13.557 13.922 1.00 96.00 84 THR A O 1
ATOM 684 N N . ILE A 1 85 ? -29.769 14.406 14.520 1.00 96.75 85 ILE A N 1
ATOM 685 C CA . ILE A 1 85 ? -30.240 15.303 15.564 1.00 96.75 85 ILE A CA 1
ATOM 686 C C . ILE A 1 85 ? -30.487 16.682 14.954 1.00 96.75 85 ILE A C 1
ATOM 688 O O . ILE A 1 85 ? -29.553 17.424 14.666 1.00 96.75 85 ILE A O 1
ATOM 692 N N . ARG A 1 86 ? -31.765 17.036 14.790 1.00 94.94 86 ARG A N 1
ATOM 693 C CA . ARG A 1 86 ? -32.206 18.359 14.297 1.00 94.94 86 ARG A CA 1
ATOM 694 C C . ARG A 1 86 ? -32.816 19.241 15.385 1.00 94.94 86 ARG A C 1
ATOM 696 O O . ARG A 1 86 ? -33.288 20.339 15.114 1.00 94.94 86 ARG A O 1
ATOM 703 N N . GLU A 1 87 ? -32.851 18.739 16.612 1.00 93.44 87 GLU A N 1
ATOM 704 C CA . GLU A 1 87 ? -33.395 19.437 17.773 1.00 93.44 87 GLU A CA 1
ATOM 705 C C . GLU A 1 87 ? -32.271 20.077 18.599 1.00 93.44 87 GLU A C 1
ATOM 707 O O . GLU A 1 87 ? -31.101 19.715 18.474 1.00 93.44 87 GLU A O 1
ATOM 712 N N . THR A 1 88 ? -32.631 21.015 19.479 1.00 94.44 88 THR A N 1
ATOM 713 C CA . THR A 1 88 ? -31.698 21.643 20.427 1.00 94.44 88 THR A CA 1
ATOM 714 C C . THR A 1 88 ? -30.998 20.595 21.294 1.00 94.44 88 THR A C 1
ATOM 716 O O . THR A 1 88 ? -31.647 19.728 21.894 1.00 94.44 88 THR A O 1
ATOM 719 N N . LEU A 1 89 ? -29.676 20.709 21.432 1.00 97.25 89 LEU A N 1
ATOM 720 C CA . LEU A 1 89 ? -28.872 19.742 22.175 1.00 97.25 89 LEU A CA 1
ATOM 721 C C . LEU A 1 89 ? -29.104 19.891 23.686 1.00 97.25 89 LEU A C 1
ATOM 723 O O . LEU A 1 89 ? -28.774 20.899 24.310 1.00 97.25 89 LEU A O 1
ATOM 727 N N . THR A 1 90 ? -29.669 18.864 24.320 1.00 97.19 90 THR A N 1
ATOM 728 C CA . THR A 1 90 ? -29.920 18.866 25.771 1.00 97.19 90 THR A CA 1
ATOM 729 C C . THR A 1 90 ? -29.314 17.644 26.436 1.00 97.19 90 THR A C 1
ATOM 731 O O . THR A 1 90 ? -29.242 16.579 25.838 1.00 97.19 90 THR A O 1
ATOM 734 N N . ILE A 1 91 ? -28.971 17.748 27.724 1.00 93.44 91 ILE A N 1
ATOM 735 C CA . ILE A 1 91 ? -28.473 16.603 28.512 1.00 93.44 91 ILE A CA 1
ATOM 736 C C . ILE A 1 91 ? -29.436 15.407 28.435 1.00 93.44 91 ILE A C 1
ATOM 738 O O . ILE A 1 91 ? -29.006 14.261 28.439 1.00 93.44 91 ILE A O 1
ATOM 742 N N . LYS A 1 92 ? -30.752 15.656 28.380 1.00 92.00 92 LYS A N 1
ATOM 743 C CA . LYS A 1 92 ? -31.750 14.585 28.280 1.00 92.00 92 LYS A CA 1
ATOM 744 C C . LYS A 1 92 ? -31.698 13.883 26.922 1.00 92.00 92 LYS A C 1
ATOM 746 O O . LYS A 1 92 ? -31.830 12.668 26.895 1.00 92.00 92 LYS A O 1
ATOM 751 N N . LEU A 1 93 ? -31.533 14.644 25.841 1.00 93.31 93 LEU A N 1
ATOM 752 C CA . LEU A 1 93 ? -31.428 14.118 24.482 1.00 93.31 93 LEU A CA 1
ATOM 753 C C . LEU A 1 93 ? -30.123 13.340 24.294 1.00 93.31 93 LEU A C 1
ATOM 755 O O . LEU A 1 93 ? -30.145 12.196 23.858 1.00 93.31 93 LEU A O 1
ATOM 759 N N . LEU A 1 94 ? -28.998 13.943 24.691 1.00 95.38 94 LEU A N 1
ATOM 760 C CA . LEU A 1 94 ? -27.666 13.391 24.443 1.00 95.38 94 LEU A CA 1
ATOM 761 C C . LEU A 1 94 ? -27.393 12.075 25.191 1.00 95.38 94 LEU A C 1
ATOM 763 O O . LEU A 1 94 ? -26.524 11.322 24.785 1.00 95.38 94 LEU A O 1
ATOM 767 N N . LYS A 1 95 ? -28.163 11.748 26.237 1.00 89.88 95 LYS A N 1
ATOM 768 C CA . LYS A 1 95 ? -28.087 10.452 26.940 1.00 89.88 95 LYS A CA 1
ATOM 769 C C . LYS A 1 95 ? -28.462 9.237 26.091 1.00 89.88 95 LYS A C 1
ATOM 771 O O . LYS A 1 95 ? -28.237 8.121 26.541 1.00 89.88 95 LYS A O 1
ATOM 776 N N . ASN A 1 96 ? -29.080 9.449 24.933 1.00 89.06 96 ASN A N 1
ATOM 777 C CA . ASN A 1 96 ? -29.485 8.371 24.036 1.00 89.06 96 ASN A CA 1
ATOM 778 C C . ASN A 1 96 ? -28.388 7.985 23.032 1.00 89.06 96 ASN A C 1
ATOM 780 O O . ASN A 1 96 ? -28.622 7.091 22.228 1.00 89.06 96 ASN A O 1
ATOM 784 N N . TYR A 1 97 ? -27.243 8.672 23.050 1.00 94.69 97 TYR A N 1
ATOM 785 C CA . TYR A 1 97 ? -26.155 8.487 22.095 1.00 94.69 97 TYR A CA 1
ATOM 786 C C . TYR A 1 97 ? -24.867 8.085 22.815 1.00 94.69 97 TYR A C 1
ATOM 788 O O . TYR A 1 97 ? -24.631 8.490 23.954 1.00 94.69 97 TYR A O 1
ATOM 796 N N . ASP A 1 98 ? -24.017 7.341 22.118 1.00 94.50 98 ASP A N 1
ATOM 797 C CA . ASP A 1 98 ? -22.660 6.997 22.550 1.00 94.50 98 ASP A CA 1
ATOM 798 C C . ASP A 1 98 ? -21.623 7.871 21.837 1.00 94.50 98 ASP A C 1
ATOM 800 O O . ASP A 1 98 ? -20.592 8.227 22.411 1.00 94.50 98 ASP A O 1
ATOM 804 N N . ILE A 1 99 ? -21.921 8.260 20.591 1.00 98.19 99 ILE A N 1
ATOM 805 C CA . ILE A 1 99 ? -21.063 9.095 19.749 1.00 98.19 99 ILE A CA 1
ATOM 806 C C . ILE A 1 99 ? -21.874 10.256 19.173 1.00 98.19 99 ILE A C 1
ATOM 808 O O . ILE A 1 99 ? -22.983 10.063 18.675 1.00 98.19 99 ILE A O 1
ATOM 812 N N . LEU A 1 100 ? -21.297 11.457 19.197 1.00 98.31 100 LEU A N 1
ATOM 813 C CA . LEU A 1 100 ? -21.772 12.608 18.435 1.00 98.31 100 LEU A CA 1
ATOM 814 C C . LEU A 1 100 ? -20.817 12.900 17.288 1.00 98.31 100 LEU A C 1
ATOM 816 O O . LEU A 1 100 ? -19.628 13.105 17.516 1.00 98.31 100 LEU A O 1
ATOM 820 N N . VAL A 1 101 ? -21.358 12.958 16.075 1.00 98.25 101 VAL A N 1
ATOM 821 C CA . VAL A 1 101 ? -20.640 13.393 14.877 1.00 98.25 101 VAL A CA 1
ATOM 822 C C . VAL A 1 101 ? -21.145 14.777 14.501 1.00 98.25 101 VAL A C 1
ATOM 824 O O . VAL A 1 101 ? -22.353 14.987 14.374 1.00 98.25 101 VAL A O 1
ATOM 827 N N . VAL A 1 102 ? -20.226 15.722 14.350 1.00 97.44 102 VAL A N 1
ATOM 828 C CA . VAL A 1 102 ? -20.537 17.121 14.064 1.00 97.44 102 VAL A CA 1
ATOM 829 C C . VAL A 1 102 ? -19.707 17.562 12.873 1.00 97.44 102 VAL A C 1
ATOM 831 O O . VAL A 1 102 ? -18.483 17.459 12.907 1.00 97.44 102 VAL A O 1
ATOM 834 N N . GLY A 1 103 ? -20.399 17.994 11.824 1.00 94.38 103 GLY A N 1
ATOM 835 C CA . GLY A 1 103 ? -19.787 18.460 10.590 1.00 94.38 103 GLY A CA 1
ATOM 836 C C . GLY A 1 103 ? -19.479 19.954 10.581 1.00 94.38 103 GLY A C 1
ATOM 837 O O . GLY A 1 103 ? -19.552 20.639 11.607 1.00 94.38 103 GLY A O 1
ATOM 838 N N . GLU A 1 104 ? -19.197 20.456 9.388 1.00 90.50 104 GLU A N 1
ATOM 839 C CA . GLU A 1 104 ? -18.957 21.868 9.114 1.00 90.50 104 GLU A CA 1
ATOM 840 C C . GLU A 1 104 ? -20.205 22.714 9.225 1.00 90.50 104 GLU A C 1
ATOM 842 O O . GLU A 1 104 ? -21.299 22.247 8.932 1.00 90.50 104 GLU A O 1
ATOM 847 N N . ASP A 1 105 ? -20.026 23.994 9.539 1.00 88.69 105 ASP A N 1
ATOM 848 C CA . ASP A 1 105 ? -21.110 24.970 9.536 1.00 88.69 105 ASP A CA 1
ATOM 849 C C . ASP A 1 105 ? -20.643 26.279 8.891 1.00 88.69 105 ASP A C 1
ATOM 851 O O . ASP A 1 105 ? -20.168 27.205 9.555 1.00 88.69 105 ASP A O 1
ATOM 855 N N . TRP A 1 106 ? -20.841 26.377 7.575 1.00 79.00 106 TRP A N 1
ATOM 856 C CA . TRP A 1 106 ? -20.480 27.555 6.777 1.00 79.00 106 TRP A CA 1
ATOM 857 C C . TRP A 1 106 ? -21.253 28.820 7.153 1.00 79.00 106 TRP A C 1
ATOM 859 O O . TRP A 1 106 ? -20.818 29.937 6.864 1.00 79.00 106 TRP A O 1
ATOM 869 N N . TYR A 1 107 ? -22.416 28.673 7.789 1.00 85.06 107 TYR A N 1
ATOM 870 C CA . TYR A 1 107 ? -23.192 29.814 8.265 1.00 85.06 107 TYR A CA 1
ATOM 871 C C . TYR A 1 107 ? -22.764 30.249 9.669 1.00 85.06 107 TYR A C 1
ATOM 873 O O . TYR A 1 107 ? -23.175 31.329 10.108 1.00 85.06 107 TYR A O 1
ATOM 881 N N . ASN A 1 108 ? -21.916 29.450 10.332 1.00 86.12 108 ASN A N 1
ATOM 882 C CA . ASN A 1 108 ? -21.402 29.636 11.683 1.00 86.12 108 ASN A CA 1
ATOM 883 C C . ASN A 1 108 ? -22.518 30.084 12.632 1.00 86.12 108 ASN A C 1
ATOM 885 O O . ASN A 1 108 ? -22.443 31.156 13.239 1.00 86.12 108 ASN A O 1
ATOM 889 N N . VAL A 1 109 ? -23.585 29.291 12.705 1.00 89.94 109 VAL A N 1
ATOM 890 C CA . VAL A 1 109 ? -24.699 29.461 13.631 1.00 89.94 109 VAL A CA 1
ATOM 891 C C . VAL A 1 109 ? -24.301 28.788 14.951 1.00 89.94 109 VAL A C 1
ATOM 893 O O . VAL A 1 109 ? -24.412 27.574 15.105 1.00 89.94 109 VAL A O 1
ATOM 896 N N . PRO A 1 110 ? -23.820 29.551 15.947 1.00 88.06 110 PRO A N 1
ATOM 897 C CA . PRO A 1 110 ? -23.232 28.951 17.130 1.00 88.06 110 PRO A CA 1
ATOM 898 C C . PRO A 1 110 ? -24.301 28.322 18.027 1.00 88.06 110 PRO A C 1
ATOM 900 O O . PRO A 1 110 ? -25.387 28.878 18.218 1.00 88.06 110 PRO A O 1
ATOM 903 N N . TRP A 1 111 ? -23.933 27.226 18.682 1.00 95.81 111 TRP A N 1
ATOM 904 C CA . TRP A 1 111 ? -24.722 26.628 19.753 1.00 95.81 111 TRP A CA 1
ATOM 905 C C . TRP A 1 111 ? -24.936 27.588 20.923 1.00 95.81 111 TRP A C 1
ATOM 907 O O . TRP A 1 111 ? -24.051 28.357 21.321 1.00 95.81 111 TRP A O 1
ATOM 917 N N . GLY A 1 112 ? -26.101 27.473 21.560 1.00 94.75 112 GLY A N 1
ATOM 918 C CA . GLY A 1 112 ? -26.381 28.151 22.816 1.00 94.75 112 GLY A CA 1
ATOM 919 C C . GLY A 1 112 ? -25.485 27.660 23.961 1.00 94.75 112 GLY A C 1
ATOM 920 O O . GLY A 1 112 ? -24.984 26.535 23.976 1.00 94.75 112 GLY A O 1
ATOM 921 N N . THR A 1 113 ? -25.334 28.474 25.008 1.00 96.06 113 THR A N 1
ATOM 922 C CA . THR A 1 113 ? -24.510 28.117 26.180 1.00 96.06 113 THR A CA 1
ATOM 923 C C . THR A 1 113 ? -24.977 26.836 26.882 1.00 96.06 113 THR A C 1
ATOM 925 O O . THR A 1 113 ? -24.155 26.093 27.419 1.00 96.06 113 THR A O 1
ATOM 928 N N . SER A 1 114 ? -26.282 26.547 26.863 1.00 96.69 114 SER A N 1
ATOM 929 C CA . SER A 1 114 ? -26.850 25.304 27.396 1.00 96.69 114 SER A CA 1
ATOM 930 C C . SER A 1 114 ? -26.505 24.070 26.563 1.00 96.69 114 SER A C 1
ATOM 932 O O . SER A 1 114 ? -26.356 22.990 27.128 1.00 96.69 114 SER A O 1
ATOM 934 N N . GLU A 1 115 ? -26.370 24.225 25.249 1.00 97.88 115 GLU A N 1
ATOM 935 C CA . GLU A 1 115 ? -26.033 23.143 24.319 1.00 97.88 115 GLU A CA 1
ATOM 936 C C . GLU A 1 115 ? -24.553 22.795 24.430 1.00 97.88 115 GLU A C 1
ATOM 938 O O . GLU A 1 115 ? -24.209 21.634 24.633 1.00 97.88 115 GLU A O 1
ATOM 943 N N . ILE A 1 116 ? -23.689 23.816 24.464 1.00 97.88 116 ILE A N 1
ATOM 944 C CA . ILE A 1 116 ? -22.262 23.661 24.776 1.00 97.88 116 ILE A CA 1
ATOM 945 C C . ILE A 1 116 ? -22.090 22.922 26.113 1.00 97.88 116 ILE A C 1
ATOM 947 O O . ILE A 1 116 ? -21.301 21.985 26.218 1.00 97.88 116 ILE A O 1
ATOM 951 N N . ALA A 1 117 ? -22.853 23.302 27.144 1.00 97.62 117 ALA A N 1
ATOM 952 C CA . ALA A 1 117 ? -22.820 22.614 28.434 1.00 97.62 117 ALA A CA 1
ATOM 953 C C . ALA A 1 117 ? -23.314 21.157 28.349 1.00 97.62 117 ALA A C 1
ATOM 955 O O . ALA A 1 117 ? -22.777 20.296 29.048 1.00 97.62 117 ALA A O 1
ATOM 956 N N . ALA A 1 118 ? -24.307 20.867 27.503 1.00 98.19 118 ALA A N 1
ATOM 957 C CA . ALA A 1 118 ? -24.798 19.512 27.277 1.00 98.19 118 ALA A CA 1
ATOM 958 C C . ALA A 1 118 ? -23.747 18.634 26.581 1.00 98.19 118 ALA A C 1
ATOM 960 O O . ALA A 1 118 ? -23.491 17.532 27.059 1.00 98.19 118 ALA A O 1
ATOM 961 N N . VAL A 1 119 ? -23.091 19.135 25.529 1.00 98.00 119 VAL A N 1
ATOM 962 C CA . VAL A 1 119 ? -22.018 18.422 24.810 1.00 98.00 119 VAL A CA 1
ATOM 963 C C . VAL A 1 119 ? -20.820 18.165 25.728 1.00 98.00 119 VAL A C 1
ATOM 965 O O . VAL A 1 119 ? -20.314 17.049 25.798 1.00 98.00 119 VAL A O 1
ATOM 968 N N . LYS A 1 120 ? -20.412 19.148 26.536 1.00 97.38 120 LYS A N 1
ATOM 969 C CA . LYS A 1 120 ? -19.348 18.943 27.536 1.00 97.38 120 LYS A CA 1
ATOM 970 C C . LYS A 1 120 ? -19.722 17.904 28.585 1.00 97.38 120 LYS A C 1
ATOM 972 O O . LYS A 1 120 ? -18.891 17.095 28.986 1.00 97.38 120 LYS A O 1
ATOM 977 N N . ASN A 1 121 ? -20.974 17.918 29.046 1.00 97.25 121 ASN A N 1
ATOM 978 C CA . ASN A 1 121 ? -21.461 16.918 29.991 1.00 97.25 121 ASN A CA 1
ATOM 979 C C . ASN A 1 121 ? -21.494 15.515 29.374 1.00 97.25 121 ASN A C 1
ATOM 981 O O . ASN A 1 121 ? -21.210 14.555 30.081 1.00 97.25 121 ASN A O 1
ATOM 985 N N . PHE A 1 122 ? -21.817 15.416 28.087 1.00 97.94 122 PHE A N 1
ATOM 986 C CA . PHE A 1 122 ? -21.790 14.179 27.318 1.00 97.94 122 PHE A CA 1
ATOM 987 C C . PHE A 1 122 ? -20.371 13.596 27.241 1.00 97.94 122 PHE A C 1
ATOM 989 O O . PHE A 1 122 ? -20.167 12.460 27.661 1.00 97.94 122 PHE A O 1
ATOM 996 N N . ILE A 1 123 ? -19.369 14.395 26.852 1.00 97.69 123 ILE A N 1
ATOM 997 C CA . ILE A 1 123 ? -17.961 13.951 26.833 1.00 97.69 123 ILE A CA 1
ATOM 998 C C . ILE A 1 123 ? -17.504 13.549 28.241 1.00 97.69 123 ILE A C 1
ATOM 1000 O O . ILE A 1 123 ? -16.900 12.501 28.426 1.00 97.69 123 ILE A O 1
ATOM 1004 N N . ALA A 1 124 ? -17.840 14.337 29.268 1.00 95.88 124 ALA A N 1
ATOM 1005 C CA . ALA A 1 124 ? -17.461 14.044 30.653 1.00 95.88 124 ALA A CA 1
ATOM 1006 C C . ALA A 1 124 ? -18.074 12.747 31.225 1.00 95.88 124 ALA A C 1
ATOM 1008 O O . ALA A 1 124 ? -17.635 12.296 32.282 1.00 95.88 124 ALA A O 1
ATOM 1009 N N . GLN A 1 125 ? -19.087 12.168 30.569 1.00 93.88 125 GLN A N 1
ATOM 1010 C CA . GLN A 1 125 ? -19.670 10.870 30.931 1.00 93.88 125 GLN A CA 1
ATOM 1011 C C . GLN A 1 125 ? -18.947 9.674 30.290 1.00 93.88 125 GLN A C 1
ATOM 1013 O O . GLN A 1 125 ? -19.325 8.541 30.578 1.00 93.88 125 GLN A O 1
ATOM 1018 N N . GLY A 1 126 ? -17.909 9.901 29.479 1.00 92.81 126 GLY A N 1
ATOM 1019 C CA . GLY A 1 126 ? -17.180 8.839 28.778 1.00 92.81 126 GLY A CA 1
ATOM 1020 C C . GLY A 1 126 ? -17.476 8.743 27.286 1.00 92.81 126 GLY A C 1
ATOM 1021 O O . GLY A 1 126 ? -16.827 7.950 26.612 1.00 92.81 126 GLY A O 1
ATOM 1022 N N . ASN A 1 127 ? -18.417 9.536 26.770 1.00 95.56 127 ASN A N 1
ATOM 1023 C CA . ASN A 1 127 ? -18.915 9.398 25.403 1.00 95.56 127 ASN A CA 1
ATOM 1024 C C . ASN A 1 127 ? -17.995 10.070 24.362 1.00 95.56 127 ASN A C 1
ATOM 1026 O O . ASN A 1 127 ? -17.145 10.902 24.703 1.00 95.56 127 ASN A O 1
ATOM 1030 N N . GLY A 1 128 ? -18.165 9.702 23.088 1.00 97.81 128 GLY A N 1
ATOM 1031 C CA . GLY A 1 128 ? -17.312 10.133 21.976 1.00 97.81 128 GLY A CA 1
ATOM 1032 C C . GLY A 1 128 ? -17.822 11.376 21.237 1.00 97.81 128 GLY A C 1
ATOM 1033 O O . GLY A 1 128 ? -18.969 11.409 20.806 1.00 97.81 128 GLY A O 1
ATOM 1034 N N . LEU A 1 129 ? -16.976 12.385 21.027 1.00 98.50 129 LEU A N 1
ATOM 1035 C CA . LEU A 1 129 ? -17.230 13.508 20.115 1.00 98.50 129 LEU A CA 1
ATOM 1036 C C . LEU A 1 129 ? -16.286 13.418 18.912 1.00 98.50 129 LEU A C 1
ATOM 1038 O O . LEU A 1 129 ? -15.068 13.411 19.079 1.00 98.50 129 LEU A O 1
ATOM 1042 N N . MET A 1 130 ? -16.853 13.417 17.711 1.00 98.25 130 MET A N 1
ATOM 1043 C CA . MET A 1 130 ? -16.150 13.438 16.435 1.00 98.25 130 MET A CA 1
ATOM 1044 C C . MET A 1 130 ? -16.511 14.715 15.670 1.00 98.25 130 MET A C 1
ATOM 1046 O O . MET A 1 130 ? -17.640 14.860 15.206 1.00 98.25 130 MET A O 1
ATOM 1050 N N . ALA A 1 131 ? -15.560 15.634 15.539 1.00 97.62 131 ALA A N 1
ATOM 1051 C CA . ALA A 1 131 ? -15.660 16.781 14.646 1.00 97.62 131 ALA A CA 1
ATOM 1052 C C . ALA A 1 131 ? -15.060 16.418 13.281 1.00 97.62 131 ALA A C 1
ATOM 1054 O O . ALA A 1 131 ? -13.958 15.868 13.230 1.00 97.62 131 ALA A O 1
ATOM 1055 N N . ILE A 1 132 ? -15.779 16.707 12.202 1.00 96.12 132 ILE A N 1
ATOM 1056 C CA . ILE A 1 132 ? -15.338 16.477 10.823 1.00 96.12 132 ILE A CA 1
ATOM 1057 C C . ILE A 1 132 ? -15.500 17.784 10.051 1.00 96.12 132 ILE A C 1
ATOM 1059 O O . ILE A 1 132 ? -16.534 18.440 10.182 1.00 96.12 132 ILE A O 1
ATOM 1063 N N . GLY A 1 133 ? -14.491 18.119 9.258 1.00 94.06 133 GLY A N 1
ATOM 1064 C CA . GLY A 1 133 ? -14.439 19.317 8.437 1.00 94.06 133 GLY A CA 1
ATOM 1065 C C . GLY A 1 133 ? -13.394 20.318 8.913 1.00 94.06 133 GLY A C 1
ATOM 1066 O O . GLY A 1 133 ? -12.870 20.228 10.026 1.00 94.06 133 GLY A O 1
ATOM 1067 N N . ASP A 1 134 ? -13.079 21.274 8.055 1.00 91.00 134 ASP A N 1
ATOM 1068 C CA . ASP A 1 134 ? -12.067 22.303 8.255 1.00 91.00 134 ASP A CA 1
ATOM 1069 C C . ASP A 1 134 ? -12.667 23.698 8.546 1.00 91.00 134 ASP A C 1
ATOM 1071 O O . ASP A 1 134 ? -11.978 24.596 9.055 1.00 91.00 134 ASP A O 1
ATOM 1075 N N . GLU A 1 135 ? -13.988 23.840 8.405 1.00 92.75 135 GLU A N 1
ATOM 1076 C CA . GLU A 1 135 ? -14.755 25.029 8.799 1.00 92.75 135 GLU A CA 1
ATOM 1077 C C . GLU A 1 135 ? -15.884 24.751 9.825 1.00 92.75 135 GLU A C 1
ATOM 1079 O O . GLU A 1 135 ? -17.052 25.104 9.611 1.00 92.75 135 GLU A O 1
ATOM 1084 N N . PRO A 1 136 ? -15.592 24.157 11.002 1.00 93.06 136 PRO A N 1
ATOM 1085 C CA . PRO A 1 136 ? -16.611 23.954 12.029 1.00 93.06 136 PRO A CA 1
ATOM 1086 C C . PRO A 1 136 ? -17.049 25.265 12.697 1.00 93.06 136 PRO A C 1
ATOM 1088 O O . PRO A 1 136 ? -16.277 26.223 12.818 1.00 93.06 136 PRO A O 1
ATOM 1091 N N . SER A 1 137 ? -18.267 25.276 13.252 1.00 94.56 137 SER A N 1
ATOM 1092 C CA . SER A 1 137 ? -18.798 26.429 13.992 1.00 94.56 137 SER A CA 1
ATOM 1093 C C . SER A 1 137 ? -17.892 26.868 15.150 1.00 94.56 137 SER A C 1
ATOM 1095 O O . SER A 1 137 ? -17.222 26.070 15.816 1.00 94.56 137 SER A O 1
ATOM 1097 N N . SER A 1 138 ? -17.929 28.162 15.470 1.00 94.31 138 SER A N 1
ATOM 1098 C CA . SER A 1 138 ? -17.156 28.745 16.578 1.00 94.31 138 SER A CA 1
ATOM 1099 C C . SER A 1 138 ? -17.455 28.099 17.939 1.00 94.31 138 SER A C 1
ATOM 1101 O O . SER A 1 138 ? -16.570 28.002 18.792 1.00 94.31 138 SER A O 1
ATOM 1103 N N . SER A 1 139 ? -18.681 27.609 18.148 1.00 95.38 139 SER A N 1
ATOM 1104 C CA . SER A 1 139 ? -19.053 26.845 19.342 1.00 95.38 139 SER A CA 1
ATOM 1105 C C . SER A 1 139 ? -18.350 25.493 19.422 1.00 95.38 139 SER A C 1
ATOM 1107 O O . SER A 1 139 ? -17.867 25.140 20.501 1.00 95.38 139 SER A O 1
ATOM 1109 N N . LEU A 1 140 ? -18.259 24.755 18.309 1.00 96.25 140 LEU A N 1
ATOM 1110 C CA . LEU A 1 140 ? -17.557 23.472 18.274 1.00 96.25 140 LEU A CA 1
ATOM 1111 C C . LEU A 1 140 ? -16.053 23.677 18.465 1.00 96.25 140 LEU A C 1
ATOM 1113 O O . LEU A 1 140 ? -15.456 23.003 19.301 1.00 96.25 140 LEU A O 1
ATOM 1117 N N . GLN A 1 141 ? -15.462 24.673 17.796 1.00 96.12 141 GLN A N 1
ATOM 1118 C CA . GLN A 1 141 ? -14.061 25.053 18.014 1.00 96.12 141 GLN A CA 1
ATOM 1119 C C . GLN A 1 141 ? -13.788 25.405 19.483 1.00 96.12 141 GLN A C 1
ATOM 1121 O O . GLN A 1 141 ? -12.788 24.972 20.054 1.00 96.12 141 GLN A O 1
ATOM 1126 N N . GLY A 1 142 ? -14.704 26.135 20.131 1.00 96.94 142 GLY A N 1
ATOM 1127 C CA . GLY A 1 142 ? -14.622 26.436 21.559 1.00 96.94 142 GLY A CA 1
ATOM 1128 C C . GLY A 1 142 ? -14.598 25.176 22.428 1.00 96.94 142 GLY A C 1
ATOM 1129 O O . GLY A 1 142 ? -13.763 25.075 23.325 1.00 96.94 142 GLY A O 1
ATOM 1130 N N . VAL A 1 143 ? -15.454 24.189 22.136 1.00 97.62 143 VAL A N 1
ATOM 1131 C CA . VAL A 1 143 ? -15.435 22.885 22.822 1.00 97.62 143 VAL A CA 1
ATOM 1132 C C . VAL A 1 143 ? -14.106 22.168 22.583 1.00 97.62 143 VAL A C 1
ATOM 1134 O O . VAL A 1 143 ? -13.461 21.788 23.556 1.00 97.62 143 VAL A O 1
ATOM 1137 N N . LEU A 1 144 ? -13.662 22.032 21.331 1.00 98.00 144 LEU A N 1
ATOM 1138 C CA . LEU A 1 144 ? -12.410 21.357 20.962 1.00 98.00 144 LEU A CA 1
ATOM 1139 C C . LEU A 1 144 ? -11.179 21.986 21.638 1.00 98.00 144 LEU A C 1
ATOM 1141 O O . LEU A 1 144 ? -10.305 21.266 22.129 1.00 98.00 144 LEU A O 1
ATOM 1145 N N . SER A 1 145 ? -11.147 23.318 21.750 1.00 97.44 145 SER A N 1
ATOM 1146 C CA . SER A 1 145 ? -10.038 24.054 22.369 1.00 97.44 145 SER A CA 1
ATOM 1147 C C . SER A 1 145 ? -9.847 23.733 23.854 1.00 97.44 145 SER A C 1
ATOM 1149 O O . SER A 1 145 ? -8.718 23.725 24.340 1.00 97.44 145 SER A O 1
ATOM 1151 N N . GLU A 1 146 ? -10.919 23.383 24.575 1.00 96.94 146 GLU A N 1
ATOM 1152 C CA . GLU A 1 146 ? -10.837 22.963 25.983 1.00 96.94 146 GLU A CA 1
ATOM 1153 C C . GLU A 1 146 ? -10.191 21.586 26.150 1.00 96.94 146 GLU A C 1
ATOM 1155 O O . GLU A 1 146 ? -9.651 21.279 27.214 1.00 96.94 146 GLU A O 1
ATOM 1160 N N . TYR A 1 147 ? -10.197 20.786 25.085 1.00 97.88 147 TYR A N 1
ATOM 1161 C CA . TYR A 1 147 ? -9.467 19.526 24.991 1.00 97.88 147 TYR A CA 1
ATOM 1162 C C . TYR A 1 147 ? -8.111 19.695 24.301 1.00 97.88 147 TYR A C 1
ATOM 1164 O O . TYR A 1 147 ? -7.388 18.718 24.148 1.00 97.88 147 TYR A O 1
ATOM 1172 N N . GLY A 1 148 ? -7.737 20.929 23.949 1.00 97.94 148 GLY A N 1
ATOM 1173 C CA . GLY A 1 148 ? -6.431 21.280 23.409 1.00 97.94 148 GLY A CA 1
ATOM 1174 C C . GLY A 1 148 ? -6.291 21.137 21.894 1.00 97.94 148 GLY A C 1
ATOM 1175 O O . GLY A 1 148 ? -5.166 21.189 21.407 1.00 97.94 148 GLY A O 1
ATOM 1176 N N . ILE A 1 149 ? -7.392 20.995 21.148 1.00 98.56 149 ILE A N 1
ATOM 1177 C CA . ILE A 1 149 ? -7.403 20.967 19.676 1.00 98.56 149 ILE A CA 1
ATOM 1178 C C . ILE A 1 149 ? -7.844 22.342 19.166 1.00 98.56 149 ILE A C 1
ATOM 1180 O O . ILE A 1 149 ? -8.903 22.833 19.551 1.00 98.56 149 ILE A O 1
ATOM 1184 N N . THR A 1 150 ? -7.040 22.995 18.330 1.00 98.12 150 THR A N 1
ATOM 1185 C CA . THR A 1 150 ? -7.352 24.329 17.782 1.00 98.12 150 THR A CA 1
ATOM 1186 C C . THR A 1 150 ? -7.088 24.372 16.283 1.00 98.12 150 THR A C 1
ATOM 1188 O O . THR A 1 150 ? -6.071 23.860 15.832 1.00 98.12 150 THR A O 1
ATOM 1191 N N . TYR A 1 151 ? -7.974 25.015 15.530 1.00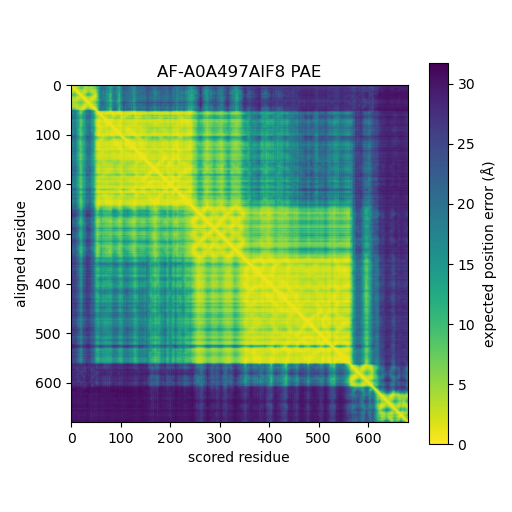 96.69 151 TYR A N 1
ATOM 1192 C CA . TYR A 1 151 ? -7.798 25.277 14.102 1.00 96.69 151 TYR A CA 1
ATOM 1193 C C . TYR A 1 151 ? -6.831 26.446 13.882 1.00 96.69 151 TYR A C 1
ATOM 1195 O O . TYR A 1 151 ? -6.879 27.447 14.602 1.00 96.69 151 TYR A O 1
ATOM 1203 N N . THR A 1 152 ? -5.920 26.315 12.923 1.00 95.75 152 THR A N 1
ATOM 1204 C CA . THR A 1 152 ? -4.776 27.230 12.771 1.00 95.75 152 THR A CA 1
ATOM 1205 C C . THR A 1 152 ? -4.973 28.320 11.722 1.00 95.75 152 THR A C 1
ATOM 1207 O O . THR A 1 152 ? -4.320 29.362 11.796 1.00 95.75 152 THR A O 1
ATOM 1210 N N . GLY A 1 153 ? -5.855 28.086 10.754 1.00 92.44 153 GLY A N 1
ATOM 1211 C CA . GLY A 1 153 ? -6.031 28.882 9.543 1.00 92.44 153 GLY A CA 1
ATOM 1212 C C . GLY A 1 153 ? -5.000 28.600 8.444 1.00 92.44 153 GLY A C 1
ATOM 1213 O O . GLY A 1 153 ? -4.978 29.334 7.458 1.00 92.44 153 GLY A O 1
ATOM 1214 N N . TYR A 1 154 ? -4.127 27.598 8.606 1.00 94.44 154 TYR A N 1
ATOM 1215 C CA . TYR A 1 154 ? -3.189 27.178 7.560 1.00 94.44 154 TYR A CA 1
ATOM 1216 C C . TYR A 1 154 ? -3.781 26.057 6.712 1.00 94.44 154 TYR A C 1
ATOM 1218 O O . TYR A 1 154 ? -4.274 25.075 7.261 1.00 94.44 154 TYR A O 1
ATOM 1226 N N . ILE A 1 155 ? -3.650 26.187 5.394 1.00 94.94 155 ILE A N 1
ATOM 1227 C CA . ILE A 1 155 ? -4.040 25.166 4.419 1.00 94.94 155 ILE A CA 1
ATOM 1228 C C . ILE A 1 155 ? -3.041 24.009 4.501 1.00 94.94 155 ILE A C 1
ATOM 1230 O O . ILE A 1 155 ? -1.835 24.238 4.418 1.00 94.94 155 ILE A O 1
ATOM 1234 N N . ALA A 1 156 ? -3.549 22.796 4.678 1.00 92.88 156 ALA A N 1
ATOM 1235 C CA . ALA A 1 156 ? -2.779 21.560 4.627 1.00 92.88 156 ALA A CA 1
ATOM 1236 C C . ALA A 1 156 ? -2.709 21.030 3.182 1.00 92.88 156 ALA A C 1
ATOM 1238 O O . ALA A 1 156 ? -3.545 21.360 2.338 1.00 92.88 156 ALA A O 1
ATOM 1239 N N . ALA A 1 157 ? -1.700 20.215 2.880 1.00 89.50 157 ALA A N 1
ATOM 1240 C CA . ALA A 1 157 ? -1.551 19.623 1.557 1.00 89.50 157 ALA A CA 1
ATOM 1241 C C . ALA A 1 157 ? -2.643 18.566 1.282 1.00 89.50 157 ALA A C 1
ATOM 1243 O O . ALA A 1 157 ? -2.813 17.646 2.090 1.00 89.50 157 ALA A O 1
ATOM 1244 N N . PRO A 1 158 ? -3.362 18.656 0.148 1.00 88.44 158 PRO A N 1
ATOM 1245 C CA . PRO A 1 158 ? -4.354 17.658 -0.230 1.00 88.44 158 PRO A CA 1
ATOM 1246 C C . PRO A 1 158 ? -3.695 16.348 -0.674 1.00 88.44 158 PRO A C 1
ATOM 1248 O O . PRO A 1 158 ? -2.551 16.340 -1.132 1.00 88.44 158 PRO A O 1
ATOM 1251 N N . GLY A 1 159 ? -4.451 15.256 -0.610 1.00 83.69 159 GLY A N 1
ATOM 1252 C CA . GLY A 1 159 ? -4.078 13.962 -1.171 1.00 83.69 159 GLY A CA 1
ATOM 1253 C C . GLY A 1 159 ? -3.961 12.831 -0.143 1.00 83.69 159 GLY A C 1
ATOM 1254 O O . GLY A 1 159 ? -4.367 12.975 1.018 1.00 83.69 159 GLY A O 1
ATOM 1255 N N . PRO A 1 160 ? -3.432 11.672 -0.575 1.00 87.25 160 PRO A N 1
ATOM 1256 C CA . PRO A 1 160 ? -3.177 10.544 0.306 1.00 87.25 160 PRO A CA 1
ATOM 1257 C C . PRO A 1 160 ? -2.049 10.864 1.296 1.00 87.25 160 PRO A C 1
ATOM 1259 O O . PRO A 1 160 ? -1.009 11.409 0.931 1.00 87.25 160 PRO A O 1
ATOM 1262 N N . SER A 1 161 ? -2.223 10.477 2.557 1.00 90.12 161 SER A N 1
ATOM 1263 C CA . SER A 1 161 ? -1.214 10.610 3.606 1.00 90.12 161 SER A CA 1
ATOM 1264 C C . SER A 1 161 ? -0.986 9.282 4.320 1.00 90.12 161 SER A C 1
ATOM 1266 O O . SER A 1 161 ? -1.917 8.664 4.839 1.00 90.12 161 SER A O 1
ATOM 1268 N N . GLY A 1 162 ? 0.282 8.868 4.367 1.00 90.12 162 GLY A N 1
ATOM 1269 C CA . GLY A 1 162 ? 0.793 7.793 5.226 1.00 90.12 162 GLY A CA 1
ATOM 1270 C C . GLY A 1 162 ? 1.409 8.313 6.534 1.00 90.12 162 GLY A C 1
ATOM 1271 O O . GLY A 1 162 ? 1.955 7.543 7.326 1.00 90.12 162 GLY A O 1
ATOM 1272 N N . TYR A 1 163 ? 1.377 9.631 6.764 1.00 92.81 163 TYR A N 1
ATOM 1273 C CA . TYR A 1 163 ? 2.055 10.285 7.883 1.00 92.81 163 TYR A CA 1
ATOM 1274 C C . TYR A 1 163 ? 1.170 10.308 9.126 1.00 92.81 163 TYR A C 1
ATOM 1276 O O . TYR A 1 163 ? 0.668 11.349 9.548 1.00 92.81 163 TYR A O 1
ATOM 1284 N N . PHE A 1 164 ? 0.975 9.144 9.735 1.00 96.81 164 PHE A N 1
ATOM 1285 C CA . PHE A 1 164 ? 0.158 9.001 10.935 1.00 96.81 164 PHE A CA 1
ATOM 1286 C C . PHE A 1 164 ? 0.774 8.045 11.953 1.00 96.81 164 PHE A C 1
ATOM 1288 O O . PHE A 1 164 ? 1.687 7.264 11.680 1.00 96.81 164 PHE A O 1
ATOM 1295 N N . ASN A 1 165 ? 0.255 8.098 13.174 1.00 93.31 165 ASN A N 1
ATOM 1296 C CA . ASN A 1 165 ? 0.592 7.142 14.211 1.00 93.31 165 ASN A CA 1
ATOM 1297 C C . ASN A 1 165 ? -0.085 5.793 13.919 1.00 93.31 165 ASN A C 1
ATOM 1299 O O . ASN A 1 165 ? -1.196 5.542 14.384 1.00 93.31 165 ASN A O 1
ATOM 1303 N N . SER A 1 166 ? 0.609 4.895 13.217 1.00 87.19 166 SER A N 1
ATOM 1304 C CA . SER A 1 166 ? 0.131 3.534 12.900 1.00 87.19 166 SER A CA 1
ATOM 1305 C C . SER A 1 166 ? -0.152 2.661 14.132 1.00 87.19 166 SER A C 1
ATOM 1307 O O . SER A 1 166 ? -0.754 1.596 14.036 1.00 87.19 166 SER A O 1
ATOM 1309 N N . SER A 1 167 ? 0.275 3.102 15.319 1.00 84.44 167 SER A N 1
ATOM 1310 C CA . SER A 1 167 ? -0.037 2.436 16.585 1.00 84.44 167 SER A CA 1
ATOM 1311 C C . SER A 1 167 ? -1.353 2.903 17.206 1.00 84.44 167 SER A C 1
ATOM 1313 O O . SER A 1 167 ? -1.807 2.282 18.166 1.00 84.44 167 SER A O 1
ATOM 1315 N N . HIS A 1 168 ? -1.936 4.000 16.717 1.00 92.12 168 HIS A N 1
ATOM 1316 C CA . HIS A 1 168 ? -3.197 4.516 17.231 1.00 92.12 168 HIS A CA 1
ATOM 1317 C C . HIS A 1 168 ? -4.353 3.587 16.821 1.00 92.12 168 HIS A C 1
ATOM 1319 O O . HIS A 1 168 ? -4.400 3.192 15.657 1.00 92.12 168 HIS A O 1
ATOM 1325 N N . PRO A 1 169 ? -5.319 3.274 17.710 1.00 91.31 169 PRO A N 1
ATOM 1326 C CA . PRO A 1 169 ? -6.409 2.344 17.399 1.00 91.31 169 PRO A CA 1
ATOM 1327 C C . PRO A 1 169 ? -7.199 2.687 16.130 1.00 91.31 169 PRO A C 1
ATOM 1329 O O . PRO A 1 169 ? -7.583 1.793 15.388 1.00 91.31 169 PRO A O 1
ATOM 1332 N N . ILE A 1 170 ? -7.383 3.978 15.833 1.00 95.56 170 ILE A N 1
ATOM 1333 C CA . ILE A 1 170 ? -8.104 4.399 14.619 1.00 95.56 170 ILE A CA 1
ATOM 1334 C C . ILE A 1 170 ? -7.345 4.107 13.313 1.00 95.56 170 ILE A C 1
ATOM 1336 O O . ILE A 1 170 ? -7.963 4.063 12.257 1.00 95.56 170 ILE A O 1
ATOM 1340 N N . MET A 1 171 ? -6.033 3.868 13.385 1.00 95.00 171 MET A N 1
ATOM 1341 C CA . MET A 1 171 ? -5.156 3.619 12.233 1.00 95.00 171 MET A CA 1
ATOM 1342 C C . MET A 1 171 ? -4.809 2.135 12.047 1.00 95.00 171 MET A C 1
ATOM 1344 O O . MET A 1 171 ? -3.946 1.791 11.242 1.00 95.00 171 MET A O 1
ATOM 1348 N N . LEU A 1 172 ? -5.455 1.226 12.784 1.00 87.44 172 LEU A N 1
ATOM 1349 C CA . LEU A 1 172 ? -5.197 -0.207 12.642 1.00 87.44 172 LEU A CA 1
ATOM 1350 C C . LEU A 1 172 ? -5.674 -0.718 11.278 1.00 87.44 172 LEU A C 1
ATOM 1352 O O . LEU A 1 172 ? -6.845 -0.581 10.929 1.00 87.44 172 LEU A O 1
ATOM 1356 N N . GLY A 1 173 ? -4.757 -1.307 10.509 1.00 83.56 173 GLY A N 1
ATOM 1357 C CA . GLY A 1 173 ? -5.031 -1.769 9.144 1.00 83.56 173 GLY A CA 1
ATOM 1358 C C . GLY A 1 173 ? -5.182 -0.646 8.110 1.00 83.56 173 GLY A C 1
ATOM 1359 O O . GLY A 1 173 ? -5.583 -0.928 6.987 1.00 83.56 173 GLY A O 1
ATOM 1360 N N . VAL A 1 174 ? -4.875 0.603 8.478 1.00 88.94 174 VAL A N 1
ATOM 1361 C CA . VAL A 1 174 ? -4.875 1.765 7.579 1.00 88.94 174 VAL A CA 1
ATOM 1362 C C . VAL A 1 174 ? -3.465 1.941 7.018 1.00 88.94 174 VAL A C 1
ATOM 1364 O O . VAL A 1 174 ? -2.508 2.059 7.785 1.00 88.94 174 VAL A O 1
ATOM 1367 N N . ASN A 1 175 ? -3.332 1.967 5.693 1.00 84.69 175 ASN A N 1
ATOM 1368 C CA . ASN A 1 175 ? -2.081 2.258 4.990 1.00 84.69 175 ASN A CA 1
ATOM 1369 C C . ASN A 1 175 ? -2.014 3.730 4.577 1.00 84.69 175 ASN A C 1
ATOM 1371 O O . ASN A 1 175 ? -0.977 4.365 4.752 1.00 84.69 175 ASN A O 1
ATOM 1375 N N . TYR A 1 176 ? -3.130 4.274 4.084 1.00 89.00 176 TYR A N 1
ATOM 1376 C CA . TYR A 1 176 ? -3.259 5.679 3.703 1.00 89.00 176 TYR A CA 1
ATOM 1377 C C . TYR A 1 176 ? -4.631 6.221 4.093 1.00 89.00 176 TYR A C 1
ATOM 1379 O O . TYR A 1 176 ? -5.642 5.529 3.980 1.00 89.00 176 TYR A O 1
ATOM 1387 N N . ILE A 1 177 ? -4.671 7.480 4.508 1.00 94.75 177 ILE A N 1
ATOM 1388 C CA . ILE A 1 177 ? -5.905 8.267 4.609 1.00 94.75 177 ILE A CA 1
ATOM 1389 C C . ILE A 1 177 ? -5.925 9.289 3.478 1.00 94.75 177 ILE A C 1
ATOM 1391 O O . ILE A 1 177 ? -4.862 9.722 3.043 1.00 94.75 177 ILE A O 1
ATOM 1395 N N . PHE A 1 178 ? -7.102 9.699 3.020 1.00 92.62 178 PHE A N 1
ATOM 1396 C CA . PHE A 1 178 ? -7.226 10.702 1.961 1.00 92.62 178 PHE A CA 1
ATOM 1397 C C . PHE A 1 178 ? -7.964 11.938 2.470 1.00 92.62 178 PHE A C 1
ATOM 1399 O O . PHE A 1 178 ? -9.106 11.823 2.923 1.00 92.62 178 PHE A O 1
ATOM 1406 N N . ALA A 1 179 ? -7.310 13.098 2.377 1.00 90.94 179 ALA A N 1
ATOM 1407 C CA . ALA A 1 179 ? -7.886 14.409 2.669 1.00 90.94 179 ALA A CA 1
ATOM 1408 C C . ALA A 1 179 ? -7.924 15.232 1.365 1.00 90.94 179 ALA A C 1
ATOM 1410 O O . ALA A 1 179 ? -6.858 15.542 0.826 1.00 90.94 179 ALA A O 1
ATOM 1411 N N . PRO A 1 180 ? -9.104 15.528 0.797 1.00 85.62 180 PRO A N 1
ATOM 1412 C CA . PRO A 1 180 ? -9.222 16.129 -0.531 1.00 85.62 180 PRO A CA 1
ATOM 1413 C C . PRO A 1 180 ? -8.685 17.559 -0.645 1.00 85.62 180 PRO A C 1
ATOM 1415 O O . PRO A 1 180 ? -8.088 17.882 -1.670 1.00 85.62 180 PRO A O 1
ATOM 1418 N N . ASN A 1 181 ? -8.948 18.434 0.329 1.00 88.56 181 ASN A N 1
ATOM 1419 C CA . ASN A 1 181 ? -8.604 19.855 0.264 1.00 88.56 181 ASN A CA 1
ATOM 1420 C C . ASN A 1 181 ? -8.701 20.534 1.647 1.00 88.56 181 ASN A C 1
ATOM 1422 O O . ASN A 1 181 ? -9.532 21.425 1.824 1.00 88.56 181 ASN A O 1
ATOM 1426 N N . PRO A 1 182 ? -7.829 20.178 2.604 1.00 89.00 182 PRO A N 1
ATOM 1427 C CA . PRO A 1 182 ? -7.937 20.661 3.975 1.00 89.00 182 PRO A CA 1
ATOM 1428 C C . PRO A 1 182 ? -7.501 22.130 4.070 1.00 89.00 182 PRO A C 1
ATOM 1430 O O . PRO A 1 182 ? -6.308 22.441 4.120 1.00 89.00 182 PRO A O 1
ATOM 1433 N N . ILE A 1 183 ? -8.442 23.073 4.132 1.00 91.56 183 ILE A N 1
ATOM 1434 C CA . ILE A 1 183 ? -8.132 24.513 4.130 1.00 91.56 183 ILE A CA 1
ATOM 1435 C C . ILE A 1 183 ? -7.727 25.064 5.503 1.00 91.56 183 ILE A C 1
ATOM 1437 O O . ILE A 1 183 ? -7.306 26.222 5.603 1.00 91.56 183 ILE A O 1
ATOM 1441 N N . ASN A 1 184 ? -7.817 24.260 6.565 1.00 93.62 184 ASN A N 1
ATOM 1442 C CA . ASN A 1 184 ? -7.579 24.737 7.923 1.00 93.62 184 ASN A CA 1
ATOM 1443 C C . ASN A 1 184 ? -7.079 23.644 8.872 1.00 93.62 184 ASN A C 1
ATOM 1445 O O . ASN A 1 184 ? -7.851 23.068 9.619 1.00 93.62 184 ASN A O 1
ATOM 1449 N N . SER A 1 185 ? -5.773 23.409 8.896 1.00 96.62 185 SER A N 1
ATOM 1450 C CA . SER A 1 185 ? -5.119 22.408 9.744 1.00 96.62 185 SER A CA 1
ATOM 1451 C C . SER A 1 185 ? -5.224 22.658 11.254 1.00 96.62 185 SER A C 1
ATOM 1453 O O . SER A 1 185 ? -5.555 23.750 11.730 1.00 96.62 185 SER A O 1
ATOM 1455 N N . LEU A 1 186 ? -4.848 21.641 12.030 1.00 98.38 186 LEU A N 1
ATOM 1456 C CA . LEU A 1 186 ? -4.952 21.605 13.483 1.00 98.38 186 LEU A CA 1
ATOM 1457 C C . LEU A 1 186 ? -3.631 21.930 14.189 1.00 98.38 186 LEU A C 1
ATOM 1459 O O . LEU A 1 186 ? -2.524 21.690 13.709 1.00 98.38 186 LEU A O 1
ATOM 1463 N N . TRP A 1 187 ? -3.767 22.408 15.418 1.00 97.88 187 TRP A N 1
ATOM 1464 C CA . TRP A 1 187 ? -2.710 22.503 16.410 1.00 97.88 187 TRP A CA 1
ATOM 1465 C C . TRP A 1 187 ? -3.151 21.809 17.691 1.00 97.88 187 TRP A C 1
ATOM 1467 O O . TRP A 1 187 ? -4.304 21.938 18.114 1.00 97.88 187 TRP A O 1
ATOM 1477 N N . VAL A 1 188 ? -2.220 21.102 18.332 1.00 98.06 188 VAL A N 1
ATOM 1478 C CA . VAL A 1 188 ? -2.494 20.334 19.550 1.00 98.06 188 VAL A CA 1
ATOM 1479 C C . VAL A 1 188 ? -1.741 20.881 20.756 1.00 98.06 188 VAL A C 1
ATOM 1481 O O . VAL A 1 188 ? -0.570 21.256 20.696 1.00 98.06 188 VAL A O 1
ATOM 1484 N N . THR A 1 189 ? -2.427 20.892 21.890 1.00 97.81 189 THR A N 1
ATOM 1485 C CA . THR A 1 189 ? -1.874 21.113 23.225 1.00 97.81 189 THR A CA 1
ATOM 1486 C C . THR A 1 189 ? -2.465 20.075 24.167 1.00 97.81 189 THR A C 1
ATOM 1488 O O . THR A 1 189 ? -3.584 19.620 23.961 1.00 97.81 189 THR A O 1
ATOM 1491 N N . HIS A 1 190 ? -1.730 19.680 25.207 1.00 95.38 190 HIS A N 1
ATOM 1492 C CA . HIS A 1 190 ? -2.244 18.712 26.178 1.00 95.38 190 HIS A CA 1
ATOM 1493 C C . HIS A 1 190 ? -3.587 19.200 26.775 1.00 95.38 190 HIS A C 1
ATOM 1495 O O . HIS A 1 190 ? -3.651 20.358 27.197 1.00 95.38 190 HIS A O 1
ATOM 1501 N N . PRO A 1 191 ? -4.637 18.356 26.855 1.00 96.50 191 PRO A N 1
ATOM 1502 C CA . PRO A 1 191 ? -4.605 16.892 26.770 1.00 96.50 191 PRO A CA 1
ATOM 1503 C C . PRO A 1 191 ? -4.642 16.274 25.367 1.00 96.50 191 PRO A C 1
ATOM 1505 O O . PRO A 1 191 ? -4.462 15.060 25.267 1.00 96.50 191 PRO A O 1
ATOM 1508 N N . ALA A 1 192 ? -4.840 17.059 24.308 1.00 98.12 192 ALA A N 1
ATOM 1509 C CA . ALA A 1 192 ? -4.810 16.546 22.947 1.00 98.12 192 ALA A CA 1
ATOM 1510 C C . ALA A 1 192 ? -3.421 16.071 22.519 1.00 98.12 192 ALA A C 1
ATOM 1512 O O . ALA A 1 192 ? -2.381 16.502 23.030 1.00 98.12 192 ALA A O 1
ATOM 1513 N N . TYR A 1 193 ? -3.432 15.192 21.528 1.00 98.00 193 TYR A N 1
ATOM 1514 C CA . TYR A 1 193 ? -2.264 14.646 20.873 1.00 98.00 193 TYR A CA 1
ATOM 1515 C C . TYR A 1 193 ? -2.504 14.512 19.367 1.00 98.00 193 TYR A C 1
ATOM 1517 O O . TYR A 1 193 ? -3.631 14.443 18.873 1.00 98.00 193 TYR A O 1
ATOM 1525 N N . TRP A 1 194 ? -1.391 14.504 18.646 1.00 97.94 194 TRP A N 1
ATOM 1526 C CA . TRP A 1 194 ? -1.334 14.302 17.206 1.00 97.94 194 TRP A CA 1
ATOM 1527 C C . TRP A 1 194 ? -1.680 12.856 16.826 1.00 97.94 194 TRP A C 1
ATOM 1529 O O . TRP A 1 194 ? -1.252 11.925 17.516 1.00 97.94 194 TRP A O 1
ATOM 1539 N N . ILE A 1 195 ? -2.411 12.671 15.720 1.00 98.25 195 ILE A N 1
ATOM 1540 C CA . ILE A 1 195 ? -2.691 11.349 15.140 1.00 98.25 195 ILE A CA 1
ATOM 1541 C C . ILE A 1 195 ? -2.221 11.25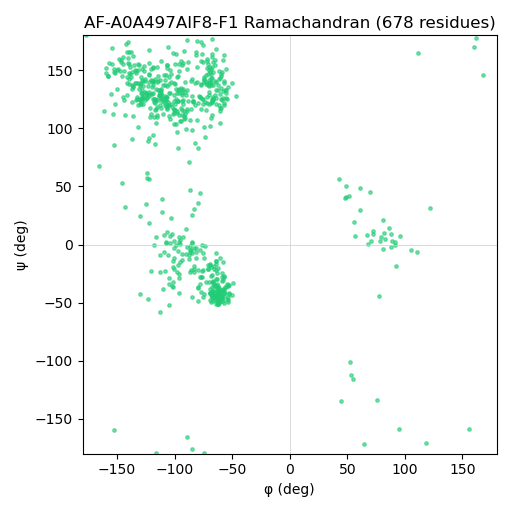8 13.686 1.00 98.25 195 ILE A C 1
ATOM 1543 O O . ILE A 1 195 ? -1.575 10.267 13.353 1.00 98.25 195 ILE A O 1
ATOM 1547 N N . ALA A 1 196 ? -2.523 12.249 12.841 1.00 98.00 196 ALA A N 1
ATOM 1548 C CA . ALA A 1 196 ? -2.130 12.251 11.430 1.00 98.00 196 ALA A CA 1
ATOM 1549 C C . ALA A 1 196 ? -1.779 13.647 10.914 1.00 98.00 196 ALA A C 1
ATOM 1551 O O . ALA A 1 196 ? -2.345 14.645 11.371 1.00 98.00 196 ALA A O 1
ATOM 1552 N N . ASN A 1 197 ? -0.860 13.683 9.952 1.00 97.06 197 ASN A N 1
ATOM 1553 C CA . ASN A 1 197 ? -0.517 14.850 9.152 1.00 97.06 197 ASN A CA 1
ATOM 1554 C C . ASN A 1 197 ? -1.065 14.744 7.723 1.00 97.06 197 ASN A C 1
ATOM 1556 O O . ASN A 1 197 ? -1.547 13.697 7.286 1.00 97.06 197 ASN A O 1
ATOM 1560 N N . ASP A 1 198 ? -0.976 15.856 7.010 1.00 93.88 198 ASP A N 1
ATOM 1561 C CA . ASP A 1 198 ? -1.242 16.002 5.585 1.00 93.88 198 ASP A CA 1
ATOM 1562 C C . ASP A 1 198 ? -0.231 15.272 4.682 1.00 93.88 198 ASP A C 1
ATOM 1564 O O . ASP A 1 198 ? 0.733 14.667 5.158 1.00 93.88 198 ASP A O 1
ATOM 1568 N N . ALA A 1 199 ? -0.464 15.322 3.366 1.00 86.75 199 ALA A N 1
ATOM 1569 C CA . ALA A 1 199 ? 0.314 14.593 2.359 1.00 86.75 199 ALA A CA 1
ATOM 1570 C C . ALA A 1 199 ? 1.790 15.029 2.257 1.00 86.75 199 ALA A C 1
ATOM 1572 O O . ALA A 1 199 ? 2.609 14.297 1.709 1.00 86.75 199 ALA A O 1
ATOM 1573 N N . THR A 1 200 ? 2.156 16.195 2.799 1.00 85.62 200 THR A N 1
ATOM 1574 C CA . THR A 1 200 ? 3.542 16.699 2.846 1.00 85.62 200 THR A CA 1
ATOM 1575 C C . THR A 1 200 ? 4.183 16.569 4.229 1.00 85.62 200 THR A C 1
ATOM 1577 O O . THR A 1 200 ? 5.352 16.924 4.394 1.00 85.62 200 THR A O 1
ATOM 1580 N N . ASN A 1 201 ? 3.465 16.015 5.214 1.00 93.69 201 ASN A N 1
ATOM 1581 C CA . ASN A 1 201 ? 3.907 15.869 6.602 1.00 93.69 201 ASN A CA 1
ATOM 1582 C C . ASN A 1 201 ? 4.219 17.205 7.314 1.00 93.69 201 ASN A C 1
ATOM 1584 O O . ASN A 1 201 ? 5.069 17.255 8.209 1.00 93.69 201 ASN A O 1
ATOM 1588 N N . GLU A 1 202 ? 3.554 18.293 6.930 1.00 93.25 202 GLU A N 1
ATOM 1589 C CA . GLU A 1 202 ? 3.786 19.639 7.467 1.00 93.25 202 GLU A CA 1
ATOM 1590 C C . GLU A 1 202 ? 2.718 20.055 8.483 1.00 93.25 202 GLU A C 1
ATOM 1592 O O . GLU A 1 202 ? 3.028 20.712 9.484 1.00 93.25 202 GLU A O 1
ATOM 1597 N N . HIS A 1 203 ? 1.470 19.646 8.258 1.00 97.19 203 HIS A N 1
ATOM 1598 C CA . HIS A 1 203 ? 0.317 20.127 9.007 1.00 97.19 203 HIS A CA 1
ATOM 1599 C C . HIS A 1 203 ? -0.520 18.986 9.586 1.00 97.19 203 HIS A C 1
ATOM 1601 O O . HIS A 1 203 ? -0.754 17.974 8.934 1.00 97.19 203 HIS A O 1
ATOM 1607 N N . ILE A 1 204 ? -1.017 19.162 10.817 1.00 98.25 204 ILE A N 1
ATOM 1608 C CA . ILE A 1 204 ? -1.857 18.162 11.489 1.00 98.25 204 ILE A CA 1
ATOM 1609 C C . ILE A 1 204 ? -3.255 18.188 10.877 1.00 98.25 204 ILE A C 1
ATOM 1611 O O . ILE A 1 204 ? -3.920 19.222 10.903 1.00 98.25 204 ILE A O 1
ATOM 1615 N N . THR A 1 205 ? -3.730 17.040 10.409 1.00 97.81 205 THR A N 1
ATOM 1616 C CA . THR A 1 205 ? -5.078 16.874 9.846 1.00 97.81 205 THR A CA 1
ATOM 1617 C C . THR A 1 205 ? -5.992 16.070 10.764 1.00 97.81 205 THR A C 1
ATOM 1619 O O . THR A 1 205 ? -7.208 16.237 10.714 1.00 97.81 205 THR A O 1
ATOM 1622 N N . ILE A 1 206 ? -5.435 15.240 11.657 1.00 98.56 206 ILE A N 1
ATOM 1623 C CA . ILE A 1 206 ? -6.215 14.490 12.649 1.00 98.56 206 ILE A CA 1
ATOM 1624 C C . ILE A 1 206 ? -5.582 14.620 14.034 1.00 98.56 206 ILE A C 1
ATOM 1626 O O . ILE A 1 206 ? -4.400 14.319 14.238 1.00 98.56 206 ILE A O 1
ATOM 1630 N N . ALA A 1 207 ? -6.397 15.026 15.006 1.00 98.50 207 ALA A N 1
ATOM 1631 C CA . ALA A 1 207 ? -6.010 15.153 16.407 1.00 98.50 207 ALA A CA 1
ATOM 1632 C C . ALA A 1 207 ? -7.059 14.536 17.331 1.00 98.50 207 ALA A C 1
ATOM 1634 O O . ALA A 1 207 ? -8.257 14.604 17.054 1.00 98.50 207 ALA A O 1
ATOM 1635 N N . GLY A 1 208 ? -6.609 13.979 18.457 1.00 98.00 208 GLY A N 1
ATOM 1636 C CA . GLY A 1 208 ? -7.487 13.362 19.448 1.00 98.00 208 GLY A CA 1
ATOM 1637 C C . GLY A 1 208 ? -7.141 13.738 20.884 1.00 98.00 208 GLY A C 1
ATOM 1638 O O . GLY A 1 208 ? -6.041 14.205 21.167 1.00 98.00 208 GLY A O 1
ATOM 1639 N N . ALA A 1 209 ? -8.083 13.532 21.801 1.00 97.56 209 ALA A N 1
ATOM 1640 C CA . ALA A 1 209 ? -7.909 13.674 23.243 1.00 97.56 209 ALA A CA 1
ATOM 1641 C C . ALA A 1 209 ? -8.757 12.633 23.992 1.00 97.56 209 ALA A C 1
ATOM 1643 O O . ALA A 1 209 ? -9.877 12.323 23.590 1.00 97.56 209 ALA A O 1
ATOM 1644 N N . GLU A 1 210 ? -8.249 12.130 25.119 1.00 94.56 210 GLU A N 1
ATOM 1645 C CA . GLU A 1 210 ? -8.925 11.114 25.946 1.00 94.56 210 GLU A CA 1
ATOM 1646 C C . GLU A 1 210 ? -9.102 11.605 27.392 1.00 94.56 210 GLU A C 1
ATOM 1648 O O . GLU A 1 210 ? -8.586 11.031 28.348 1.00 94.56 210 GLU A O 1
ATOM 1653 N N . THR A 1 211 ? -9.778 12.743 27.568 1.00 91.94 211 THR A N 1
ATOM 1654 C CA . THR A 1 211 ? -10.058 13.320 28.894 1.00 91.94 211 THR A CA 1
ATOM 1655 C C . THR A 1 211 ? -11.558 13.362 29.143 1.00 91.94 211 THR A C 1
ATOM 1657 O O . THR A 1 211 ? -12.289 14.074 28.463 1.00 91.94 211 THR A O 1
ATOM 1660 N N . GLY A 1 212 ? -12.035 12.609 30.137 1.00 89.19 212 GLY A N 1
ATOM 1661 C CA . GLY A 1 212 ? -13.465 12.468 30.445 1.00 89.19 212 GLY A CA 1
ATOM 1662 C C . GLY A 1 212 ? -14.201 11.530 29.485 1.00 89.19 212 GLY A C 1
ATOM 1663 O O . GLY A 1 212 ? -14.919 10.662 29.958 1.00 89.19 212 GLY A O 1
ATOM 1664 N N . GLY A 1 213 ? -13.947 11.666 28.184 1.00 93.88 213 GLY A N 1
ATOM 1665 C CA . GLY A 1 213 ? -14.404 10.815 27.085 1.00 93.88 213 GLY A CA 1
ATOM 1666 C C . GLY A 1 213 ? -13.404 10.895 25.930 1.00 93.88 213 GLY A C 1
ATOM 1667 O O . GLY A 1 213 ? -12.253 11.288 26.148 1.00 93.88 213 GLY A O 1
ATOM 1668 N N . LYS A 1 214 ? -13.827 10.549 24.712 1.00 96.81 214 LYS A N 1
ATOM 1669 C CA . LYS A 1 214 ? -12.963 10.598 23.521 1.00 96.81 214 LYS A CA 1
ATOM 1670 C C . LYS A 1 214 ? -13.360 11.759 22.628 1.00 96.81 214 LYS A C 1
ATOM 1672 O O . LYS A 1 214 ? -14.517 11.865 22.243 1.00 96.81 214 LYS A O 1
ATOM 1677 N N . VAL A 1 215 ? -12.416 12.631 22.305 1.00 98.31 215 VAL A N 1
ATOM 1678 C CA . VAL A 1 215 ? -12.630 13.774 21.412 1.00 98.31 215 VAL A CA 1
ATOM 1679 C C . VAL A 1 215 ? -11.702 13.616 20.222 1.00 98.31 215 VAL A C 1
ATOM 1681 O O . VAL A 1 215 ? -10.514 13.380 20.413 1.00 98.31 215 VAL A O 1
ATOM 1684 N N . LEU A 1 216 ? -12.239 13.726 19.015 1.00 98.38 216 LEU A N 1
ATOM 1685 C CA . LEU A 1 216 ? -11.509 13.573 17.763 1.00 98.38 216 LEU A CA 1
ATOM 1686 C C . LEU A 1 216 ? -11.890 14.706 16.815 1.00 98.38 216 LEU A C 1
ATOM 1688 O O . LEU A 1 216 ? -13.063 15.062 16.728 1.00 98.38 216 LEU A O 1
ATOM 1692 N N . SER A 1 217 ? -10.907 15.252 16.108 1.00 98.12 217 SER A N 1
ATOM 1693 C CA . SER A 1 217 ? -11.112 16.243 15.054 1.00 98.12 217 SER A CA 1
ATOM 1694 C C . SER A 1 217 ? -10.417 15.775 13.784 1.00 98.12 217 SER A C 1
ATOM 1696 O O . SER A 1 217 ? -9.227 15.457 13.833 1.00 98.12 217 SER A O 1
ATOM 1698 N N . LEU A 1 218 ? -11.163 15.731 12.682 1.00 97.81 218 LEU A N 1
ATOM 1699 C CA . LEU A 1 218 ? -10.697 15.407 11.339 1.00 97.81 218 LEU A CA 1
ATOM 1700 C C . LEU A 1 218 ? -10.880 16.653 10.483 1.00 97.81 218 LEU A C 1
ATOM 1702 O O . LEU A 1 218 ? -12.002 17.062 10.212 1.00 97.81 218 LEU A O 1
ATOM 1706 N N . SER A 1 219 ? -9.767 17.261 10.116 1.00 94.44 219 SER A N 1
ATOM 1707 C CA . SER A 1 219 ? -9.668 18.615 9.583 1.00 94.44 219 SER A CA 1
ATOM 1708 C C . SER A 1 219 ? -9.858 18.689 8.066 1.00 94.44 219 SER A C 1
ATOM 1710 O O . SER A 1 219 ? -9.017 19.277 7.389 1.00 94.44 219 SER A O 1
ATOM 1712 N N . ASP A 1 220 ? -10.891 18.014 7.556 1.00 92.88 220 ASP A N 1
ATOM 1713 C CA . ASP A 1 220 ? -11.345 18.028 6.157 1.00 92.88 220 ASP A CA 1
ATOM 1714 C C . ASP A 1 220 ? -12.623 17.171 6.009 1.00 92.88 220 ASP A C 1
ATOM 1716 O O . ASP A 1 220 ? -13.055 16.482 6.945 1.00 92.88 220 ASP A O 1
ATOM 1720 N N . ASP A 1 221 ? -13.141 17.098 4.789 1.00 89.12 221 ASP A N 1
ATOM 1721 C CA . ASP A 1 221 ? -14.284 16.310 4.339 1.00 89.12 221 ASP A CA 1
ATOM 1722 C C . ASP A 1 221 ? -13.973 14.824 4.114 1.00 89.12 221 ASP A C 1
ATOM 1724 O O . ASP A 1 221 ? -14.446 14.198 3.161 1.00 89.12 221 ASP A O 1
ATOM 1728 N N . PHE A 1 222 ? -13.241 14.195 5.039 1.00 93.75 222 PHE A N 1
ATOM 1729 C CA . PHE A 1 222 ? -12.963 12.750 5.004 1.00 93.75 222 PHE A CA 1
ATOM 1730 C C . PHE A 1 222 ? -14.234 11.909 4.778 1.00 93.75 222 PHE A C 1
ATOM 1732 O O . PHE A 1 222 ? -14.188 10.855 4.145 1.00 93.75 222 PHE A O 1
ATOM 1739 N N . ALA A 1 223 ? -15.382 12.371 5.289 1.00 93.06 223 ALA A N 1
ATOM 1740 C CA . ALA A 1 223 ? -16.667 11.693 5.143 1.00 93.06 223 ALA A CA 1
ATOM 1741 C C . ALA A 1 223 ? -17.170 11.640 3.687 1.00 93.06 223 ALA A C 1
ATOM 1743 O O . ALA A 1 223 ? -17.774 10.635 3.308 1.00 93.06 223 ALA A O 1
ATOM 1744 N N . ALA A 1 224 ? -16.899 12.670 2.877 1.00 91.44 224 ALA A N 1
ATOM 1745 C CA . ALA A 1 224 ? -17.253 12.710 1.456 1.00 91.44 224 ALA A CA 1
ATOM 1746 C C . ALA A 1 224 ? -16.336 11.827 0.595 1.00 91.44 224 ALA A C 1
ATOM 1748 O O . ALA A 1 224 ? -16.738 11.354 -0.465 1.00 91.44 224 ALA A O 1
ATOM 1749 N N . TYR A 1 225 ? -15.138 11.527 1.098 1.00 93.19 225 TYR A N 1
ATOM 1750 C CA . TYR A 1 225 ? -14.141 10.670 0.457 1.00 93.19 225 TYR A CA 1
ATOM 1751 C C . TYR A 1 225 ? -13.965 9.358 1.228 1.00 93.19 225 TYR A C 1
ATOM 1753 O O . TYR A 1 225 ? -12.863 8.838 1.395 1.00 93.19 225 TYR A O 1
ATOM 1761 N N . LEU A 1 226 ? -15.080 8.806 1.716 1.00 93.06 226 LEU A N 1
ATOM 1762 C CA . LEU A 1 226 ? -15.105 7.597 2.541 1.00 93.06 226 LEU A CA 1
ATOM 1763 C C . LEU A 1 226 ? -14.410 6.398 1.878 1.00 93.06 226 LEU A C 1
ATOM 1765 O O . LEU A 1 226 ? -13.817 5.575 2.573 1.00 93.06 226 LEU A O 1
ATOM 1769 N N . TYR A 1 227 ? -14.540 6.270 0.558 1.00 91.75 227 TYR A N 1
ATOM 1770 C CA . TYR A 1 227 ? -14.027 5.133 -0.209 1.00 91.75 227 TYR A CA 1
ATOM 1771 C C . TYR A 1 227 ? -12.648 5.380 -0.827 1.00 91.75 227 TYR A C 1
ATOM 1773 O O . TYR A 1 227 ? -12.132 4.474 -1.474 1.00 91.75 227 TYR A O 1
ATOM 1781 N N . GLU A 1 228 ? -12.064 6.560 -0.611 1.00 87.56 228 GLU A N 1
ATOM 1782 C CA . GLU A 1 228 ? -10.686 6.837 -1.006 1.00 87.56 228 GLU A CA 1
ATOM 1783 C C . GLU A 1 228 ? -9.708 6.306 0.042 1.00 87.56 228 GLU A C 1
ATOM 1785 O O . GLU A 1 228 ? -9.932 6.433 1.255 1.00 87.56 228 GLU A O 1
ATOM 1790 N N . CYS A 1 229 ? -8.608 5.722 -0.437 1.00 90.12 229 CYS A N 1
ATOM 1791 C CA . CYS A 1 229 ? -7.616 5.035 0.388 1.00 90.12 229 CYS A CA 1
ATOM 1792 C C . CYS A 1 229 ? -8.287 4.112 1.435 1.00 90.12 229 CYS A C 1
ATOM 1794 O O . CYS A 1 229 ? -9.238 3.391 1.128 1.00 90.12 229 CYS A O 1
ATOM 1796 N N . ASP A 1 230 ? -7.825 4.145 2.688 1.00 94.31 230 ASP A N 1
ATOM 1797 C CA . ASP A 1 230 ? -8.357 3.340 3.787 1.00 94.31 230 ASP A CA 1
ATOM 1798 C C . ASP A 1 230 ? -9.261 4.158 4.734 1.00 94.31 230 ASP A C 1
ATOM 1800 O O . ASP A 1 230 ? -9.490 3.761 5.883 1.00 94.31 230 ASP A O 1
ATOM 1804 N N . ASN A 1 231 ? -9.837 5.279 4.268 1.00 95.75 231 ASN A N 1
ATOM 1805 C CA . ASN A 1 231 ? -10.732 6.122 5.076 1.00 95.75 231 ASN A CA 1
ATOM 1806 C C . ASN A 1 231 ? -11.875 5.298 5.692 1.00 95.75 231 ASN A C 1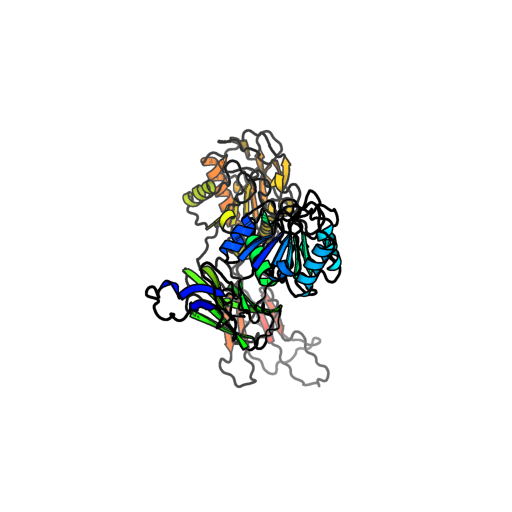
ATOM 1808 O O . ASN A 1 231 ? -12.171 5.414 6.881 1.00 95.75 231 ASN A O 1
ATOM 1812 N N . LYS A 1 232 ? -12.479 4.388 4.921 1.00 95.62 232 LYS A N 1
ATOM 1813 C CA . LYS A 1 232 ? -13.529 3.471 5.391 1.00 95.62 232 LYS A CA 1
ATOM 1814 C C . LYS A 1 232 ? -13.096 2.596 6.577 1.00 95.62 232 LYS A C 1
ATOM 1816 O O . LYS A 1 232 ? -13.909 2.344 7.477 1.00 95.62 232 LYS A O 1
ATOM 1821 N N . ILE A 1 233 ? -11.850 2.119 6.577 1.00 94.25 233 ILE A N 1
ATOM 1822 C CA . ILE A 1 233 ? -11.275 1.325 7.674 1.00 94.25 233 ILE A CA 1
ATOM 1823 C C . ILE A 1 233 ? -11.085 2.233 8.890 1.00 94.25 233 ILE A C 1
ATOM 1825 O O . ILE A 1 233 ? -11.576 1.909 9.973 1.00 94.25 233 ILE A O 1
ATOM 1829 N N . MET A 1 234 ? -10.492 3.415 8.687 1.00 97.38 234 MET A N 1
ATOM 1830 C CA . MET A 1 234 ? -10.320 4.420 9.737 1.00 97.38 234 MET A CA 1
ATOM 1831 C C . MET A 1 234 ? -11.656 4.764 10.416 1.00 97.38 234 MET A C 1
ATOM 1833 O O . MET A 1 234 ? -11.754 4.692 11.637 1.00 97.38 234 MET A O 1
ATOM 1837 N N . PHE A 1 235 ? -12.714 5.065 9.656 1.00 97.88 235 PHE A N 1
ATOM 1838 C CA . PHE A 1 235 ? -14.033 5.393 10.212 1.00 97.88 235 PHE A CA 1
ATOM 1839 C C . PHE A 1 235 ? -14.649 4.249 11.025 1.00 97.88 235 PHE A C 1
ATOM 1841 O O . PHE A 1 235 ? -15.251 4.501 12.068 1.00 97.88 235 PHE A O 1
ATOM 1848 N N . LYS A 1 236 ? -14.472 2.988 10.609 1.00 94.50 236 LYS A N 1
ATOM 1849 C CA . LYS A 1 236 ? -14.889 1.849 11.440 1.00 94.50 236 LYS A CA 1
ATOM 1850 C C . LYS A 1 236 ? -14.124 1.840 12.764 1.00 94.50 236 LYS A C 1
ATOM 1852 O O . LYS A 1 236 ? -14.744 1.762 13.823 1.00 94.50 236 LYS A O 1
ATOM 1857 N N . ASN A 1 237 ? -12.801 1.965 12.695 1.00 94.50 237 ASN A N 1
ATOM 1858 C CA . ASN A 1 237 ? -11.944 1.937 13.874 1.00 94.50 237 ASN A CA 1
ATOM 1859 C C . ASN A 1 237 ? -12.218 3.112 14.826 1.00 94.50 237 ASN A C 1
ATOM 1861 O O . ASN A 1 237 ? -12.027 2.973 16.030 1.00 94.50 237 ASN A O 1
ATOM 1865 N N . ILE A 1 238 ? -12.666 4.268 14.319 1.00 97.06 238 ILE A N 1
ATOM 1866 C CA . ILE A 1 238 ? -13.074 5.414 15.144 1.00 97.06 238 ILE A CA 1
ATOM 1867 C C . ILE A 1 238 ? -14.239 5.034 16.056 1.00 97.06 238 ILE A C 1
ATOM 1869 O O . ILE A 1 238 ? -14.186 5.338 17.247 1.00 97.06 238 ILE A O 1
ATOM 1873 N N . VAL A 1 239 ? -15.256 4.345 15.529 1.00 94.62 239 VAL A N 1
ATOM 1874 C CA . VAL A 1 239 ? -16.384 3.871 16.344 1.00 94.62 239 VAL A CA 1
ATOM 1875 C C . VAL A 1 239 ? -15.888 2.884 17.398 1.00 94.62 239 VAL A C 1
ATOM 1877 O O . VAL A 1 239 ? -16.115 3.114 18.583 1.00 94.62 239 VAL A O 1
ATOM 1880 N N . ASP A 1 240 ? -15.120 1.868 16.995 1.00 89.81 240 ASP A N 1
ATOM 1881 C CA . ASP A 1 240 ? -14.577 0.851 17.910 1.00 89.81 240 ASP A CA 1
ATOM 1882 C C . ASP A 1 240 ? -13.724 1.489 19.027 1.00 89.81 240 ASP A C 1
ATOM 1884 O O . ASP A 1 240 ? -13.850 1.158 20.207 1.00 89.81 240 ASP A O 1
ATOM 1888 N N . TRP A 1 241 ? -12.901 2.482 18.674 1.00 92.25 241 TRP A N 1
ATOM 1889 C CA . TRP A 1 241 ? -12.075 3.234 19.616 1.00 92.25 241 TRP A CA 1
ATOM 1890 C C . TRP A 1 241 ? -12.900 4.107 20.566 1.00 92.25 241 TRP A C 1
ATOM 1892 O O . TRP A 1 241 ? -12.509 4.247 21.728 1.00 92.25 241 TRP A O 1
ATOM 1902 N N . MET A 1 242 ? -14.006 4.703 20.109 1.00 94.12 242 MET A N 1
ATOM 1903 C CA . MET A 1 242 ? -14.893 5.541 20.927 1.00 94.12 242 MET A CA 1
ATOM 1904 C C . MET A 1 242 ? -15.809 4.725 21.844 1.00 94.12 242 MET A C 1
ATOM 1906 O O . MET A 1 242 ? -16.149 5.203 22.927 1.00 94.12 242 MET A O 1
ATOM 1910 N N . THR A 1 243 ? -16.151 3.492 21.469 1.00 89.75 243 THR A N 1
ATOM 1911 C CA . THR A 1 243 ? -17.017 2.596 22.250 1.00 89.75 243 THR A CA 1
ATOM 1912 C C . THR A 1 243 ? -16.346 1.250 22.553 1.00 89.75 243 THR A C 1
ATOM 1914 O O . THR A 1 243 ? -16.868 0.208 22.153 1.00 89.75 243 THR A O 1
ATOM 1917 N N . PRO A 1 244 ? -15.209 1.229 23.279 1.00 86.88 244 PRO A N 1
ATOM 1918 C CA . PRO A 1 244 ? -14.490 -0.013 23.526 1.00 86.88 244 PRO A CA 1
ATOM 1919 C C . PRO A 1 244 ? -15.285 -0.936 24.455 1.00 86.88 244 PRO A C 1
ATOM 1921 O O . PRO A 1 244 ? -15.870 -0.489 25.458 1.00 86.88 244 PRO A O 1
ATOM 1924 N N . TYR A 1 245 ? -15.267 -2.232 24.143 1.00 85.12 245 TYR A N 1
ATOM 1925 C CA . TYR A 1 245 ? -15.838 -3.277 24.988 1.00 85.12 245 TYR A CA 1
ATOM 1926 C C . TYR A 1 245 ? -15.046 -3.429 26.295 1.00 85.12 245 TYR A C 1
ATOM 1928 O O . TYR A 1 245 ? -13.926 -2.941 26.443 1.00 85.12 245 TYR A O 1
ATOM 1936 N N . GLU A 1 246 ? -15.634 -4.103 27.286 1.00 87.50 246 GLU A N 1
ATOM 1937 C CA . GLU A 1 246 ? -14.922 -4.378 28.541 1.00 87.50 246 GLU A CA 1
ATOM 1938 C C . GLU A 1 246 ? -13.718 -5.302 28.307 1.00 87.50 246 GLU A C 1
ATOM 1940 O O . GLU A 1 246 ? -12.620 -5.008 28.773 1.00 87.50 246 GLU A O 1
ATOM 1945 N N . HIS A 1 247 ? -13.926 -6.355 27.515 1.00 89.62 247 HIS A N 1
ATOM 1946 C CA . HIS A 1 247 ? -12.929 -7.332 27.086 1.00 89.62 247 HIS A CA 1
ATOM 1947 C C . HIS A 1 247 ? -12.946 -7.398 25.558 1.00 89.62 247 HIS A C 1
ATOM 1949 O O . HIS A 1 247 ? -14.022 -7.609 24.992 1.00 89.62 247 HIS A O 1
ATOM 1955 N N . ASP A 1 248 ? -11.792 -7.183 24.926 1.00 93.06 248 ASP A N 1
ATOM 1956 C CA . ASP A 1 248 ? -11.626 -7.207 23.466 1.00 93.06 248 ASP A CA 1
ATOM 1957 C C . ASP A 1 248 ? -10.141 -7.388 23.107 1.00 93.06 248 ASP A C 1
ATOM 1959 O O . ASP A 1 248 ? -9.301 -6.530 23.417 1.00 93.06 248 ASP A O 1
ATOM 1963 N N . VAL A 1 249 ? -9.820 -8.525 22.487 1.00 94.81 249 VAL A N 1
ATOM 1964 C CA . VAL A 1 249 ? -8.509 -8.849 21.933 1.00 94.81 249 VAL A CA 1
ATOM 1965 C C . VAL A 1 249 ? -8.594 -9.034 20.422 1.00 94.81 249 VAL A C 1
ATOM 1967 O O . VAL A 1 249 ? -9.245 -9.933 19.908 1.00 94.81 249 VAL A O 1
ATOM 1970 N N . ALA A 1 250 ? -7.822 -8.240 19.689 1.00 93.19 250 ALA A N 1
ATOM 1971 C CA . ALA A 1 250 ? -7.796 -8.293 18.232 1.00 93.19 250 ALA A CA 1
ATOM 1972 C C . ALA A 1 250 ? -6.484 -8.892 17.724 1.00 93.19 250 ALA A C 1
ATOM 1974 O O . ALA A 1 250 ? -5.420 -8.582 18.264 1.00 93.19 250 ALA A O 1
ATOM 1975 N N . ALA A 1 251 ? -6.537 -9.697 16.663 1.00 93.94 251 ALA A N 1
ATOM 1976 C CA . ALA A 1 251 ? -5.354 -10.163 15.942 1.00 93.94 251 ALA A CA 1
ATOM 1977 C C . ALA A 1 251 ? -5.271 -9.481 14.574 1.00 93.94 251 ALA A C 1
ATOM 1979 O O . ALA A 1 251 ? -6.267 -9.394 13.870 1.00 93.94 251 ALA A O 1
ATOM 1980 N N . PHE A 1 252 ? -4.071 -9.051 14.194 1.00 91.62 252 PHE A N 1
ATOM 1981 C CA . PHE A 1 252 ? -3.753 -8.519 12.870 1.00 91.62 252 PHE A CA 1
ATOM 1982 C C . PHE A 1 252 ? -2.582 -9.303 12.296 1.00 91.62 252 PHE A C 1
ATOM 1984 O O . PHE A 1 252 ? -1.575 -9.497 12.985 1.00 91.62 252 PHE A O 1
ATOM 1991 N N . LEU A 1 253 ? -2.703 -9.752 11.054 1.00 91.38 253 LEU A N 1
ATOM 1992 C CA . LEU A 1 253 ? -1.705 -10.528 10.337 1.00 91.38 253 LEU A CA 1
ATOM 1993 C C . LEU A 1 253 ? -1.182 -9.710 9.158 1.00 91.38 253 LEU A C 1
ATOM 1995 O O . LEU A 1 253 ? -1.925 -9.320 8.273 1.00 91.38 253 LEU A O 1
ATOM 1999 N N . HIS A 1 254 ? 0.128 -9.527 9.096 1.00 88.69 254 HIS A N 1
ATOM 2000 C CA . HIS A 1 254 ? 0.808 -8.999 7.927 1.00 88.69 254 HIS A CA 1
ATOM 2001 C C . HIS A 1 254 ? 1.683 -10.093 7.314 1.00 88.69 254 HIS A C 1
ATOM 2003 O O . HIS A 1 254 ? 2.593 -10.618 7.964 1.00 88.69 254 HIS A O 1
ATOM 2009 N N . CYS A 1 255 ? 1.409 -10.442 6.060 1.00 89.44 255 CYS A N 1
ATOM 2010 C CA . CYS A 1 255 ? 2.153 -11.444 5.303 1.00 89.44 255 CYS A CA 1
ATOM 2011 C C . CYS A 1 255 ? 2.247 -11.055 3.818 1.00 89.44 255 CYS A C 1
ATOM 2013 O O . CYS A 1 255 ? 1.369 -10.343 3.321 1.00 89.44 255 CYS A O 1
ATOM 2015 N N . PRO A 1 256 ? 3.269 -11.534 3.086 1.00 90.50 256 PRO A N 1
ATOM 2016 C CA . PRO A 1 256 ? 3.420 -11.206 1.673 1.00 90.50 256 PRO A CA 1
ATOM 2017 C C . PRO A 1 256 ? 2.293 -11.813 0.831 1.00 90.50 256 PRO A C 1
ATOM 2019 O O . PRO A 1 256 ? 1.811 -12.909 1.110 1.00 90.50 256 PRO A O 1
ATOM 2022 N N . LYS A 1 257 ? 1.907 -11.130 -0.254 1.00 89.44 257 LYS A N 1
ATOM 2023 C CA . LYS A 1 257 ? 0.917 -11.648 -1.223 1.00 89.44 257 LYS A CA 1
ATOM 2024 C C . LYS A 1 257 ? 1.453 -12.853 -2.010 1.00 89.44 257 LYS A C 1
ATOM 2026 O O . LYS A 1 257 ? 0.680 -13.705 -2.455 1.00 89.44 257 LYS A O 1
ATOM 2031 N N . PHE A 1 258 ? 2.776 -12.927 -2.163 1.00 92.31 258 PHE A N 1
ATOM 2032 C CA . PHE A 1 258 ? 3.473 -13.872 -3.027 1.00 92.31 258 PHE A CA 1
ATOM 2033 C C . PHE A 1 258 ? 4.718 -14.461 -2.354 1.00 92.31 258 PHE A C 1
ATOM 2035 O O . PHE A 1 258 ? 5.440 -13.759 -1.652 1.00 92.31 258 PHE A O 1
ATOM 2042 N N . ALA A 1 259 ? 5.005 -15.733 -2.619 1.00 91.62 259 ALA A N 1
ATOM 2043 C CA . ALA A 1 259 ? 6.227 -16.415 -2.186 1.00 91.62 259 ALA A CA 1
ATOM 2044 C C . ALA A 1 259 ? 6.663 -17.449 -3.238 1.00 91.62 259 ALA A C 1
ATOM 2046 O O . ALA A 1 259 ? 5.820 -17.902 -4.012 1.00 91.62 259 ALA A O 1
ATOM 2047 N N . GLU A 1 260 ? 7.939 -17.837 -3.278 1.00 90.25 260 GLU A N 1
ATOM 2048 C CA . GLU A 1 260 ? 8.369 -19.000 -4.067 1.00 90.25 260 GLU A CA 1
ATOM 2049 C C . GLU A 1 260 ? 8.461 -20.258 -3.194 1.00 90.25 260 GLU A C 1
ATOM 2051 O O . GLU A 1 260 ? 8.627 -20.161 -1.974 1.00 90.25 260 GLU A O 1
ATOM 2056 N N . PRO A 1 261 ? 8.345 -21.460 -3.780 1.00 90.38 261 PRO A N 1
ATOM 2057 C CA . PRO A 1 261 ? 8.642 -22.693 -3.064 1.00 90.38 261 PRO A CA 1
ATOM 2058 C C . PRO A 1 261 ? 10.081 -22.700 -2.524 1.00 90.38 261 PRO A C 1
ATOM 2060 O O . PRO A 1 261 ? 11.038 -22.548 -3.275 1.00 90.38 261 PRO A O 1
ATOM 2063 N N . GLY A 1 262 ? 10.238 -22.934 -1.224 1.00 87.25 262 GLY A N 1
ATOM 2064 C CA . GLY A 1 262 ? 11.524 -22.953 -0.524 1.00 87.25 262 GLY A CA 1
ATOM 2065 C C . GLY A 1 262 ? 11.926 -21.612 0.094 1.00 87.25 262 GLY A C 1
ATOM 2066 O O . GLY A 1 262 ? 12.731 -21.619 1.030 1.00 87.25 262 GLY A O 1
ATOM 2067 N N . ASP A 1 263 ? 11.333 -20.495 -0.344 1.00 83.94 263 ASP A N 1
ATOM 2068 C CA . ASP A 1 263 ? 11.546 -19.187 0.280 1.00 83.94 263 ASP A CA 1
ATOM 2069 C C . ASP A 1 263 ? 11.117 -19.221 1.742 1.00 83.94 263 ASP A C 1
ATOM 2071 O O . ASP A 1 263 ? 10.125 -19.851 2.099 1.00 83.94 263 ASP A O 1
ATOM 2075 N N . THR A 1 264 ? 11.825 -18.486 2.595 1.00 86.56 264 THR A N 1
ATOM 2076 C CA . THR A 1 264 ? 11.374 -18.237 3.967 1.00 86.56 264 THR A CA 1
ATOM 2077 C C . THR A 1 264 ? 10.759 -16.850 4.043 1.00 86.56 264 THR A C 1
ATOM 2079 O O . THR A 1 264 ? 11.453 -15.856 3.842 1.00 86.56 264 THR A O 1
ATOM 2082 N N . VAL A 1 265 ? 9.463 -16.784 4.345 1.00 87.56 265 VAL A N 1
ATOM 2083 C CA . VAL A 1 265 ? 8.721 -15.529 4.490 1.00 87.56 265 VAL A CA 1
ATOM 2084 C C . VAL A 1 265 ? 8.344 -15.261 5.943 1.00 87.56 265 VAL A C 1
ATOM 2086 O O . VAL A 1 265 ? 8.047 -16.176 6.714 1.00 87.56 265 VAL A O 1
ATOM 2089 N N . SER A 1 266 ? 8.328 -13.982 6.317 1.00 89.62 266 SER A N 1
ATOM 2090 C CA . SER A 1 266 ? 7.929 -13.547 7.657 1.00 89.62 266 SER A CA 1
ATOM 2091 C C . SER A 1 266 ? 6.421 -13.314 7.731 1.00 89.62 266 SER A C 1
ATOM 2093 O O . SER A 1 266 ? 5.867 -12.499 6.997 1.00 89.62 266 SER A O 1
ATOM 2095 N N . LEU A 1 267 ? 5.763 -14.003 8.660 1.00 92.81 267 LEU A N 1
ATOM 2096 C CA . LEU A 1 267 ? 4.395 -13.729 9.083 1.00 92.81 267 LEU A CA 1
ATOM 2097 C C . LEU A 1 267 ? 4.470 -12.860 10.339 1.00 92.81 267 LEU A C 1
ATOM 2099 O O . LEU A 1 267 ? 4.914 -13.334 11.387 1.00 92.81 267 LEU A O 1
ATOM 2103 N N . ASN A 1 268 ? 4.059 -11.598 10.242 1.00 90.50 268 ASN A N 1
ATOM 2104 C CA . ASN A 1 268 ? 4.071 -10.656 11.359 1.00 90.50 268 ASN A CA 1
ATOM 2105 C C . ASN A 1 268 ? 2.667 -10.550 11.947 1.00 90.50 268 ASN A C 1
ATOM 2107 O O . ASN A 1 268 ? 1.746 -10.093 11.280 1.00 90.50 268 ASN A O 1
ATOM 2111 N N . ILE A 1 269 ? 2.498 -10.974 13.194 1.00 94.19 269 ILE A N 1
ATOM 2112 C CA . ILE A 1 269 ? 1.219 -10.963 13.892 1.00 94.19 269 ILE A CA 1
ATOM 2113 C C . ILE A 1 269 ? 1.284 -9.935 15.011 1.00 94.19 269 ILE A C 1
ATOM 2115 O O . ILE A 1 269 ? 2.219 -9.935 15.814 1.00 94.19 269 ILE A O 1
ATOM 2119 N N . THR A 1 270 ? 0.261 -9.097 15.104 1.00 93.31 270 THR A N 1
ATOM 2120 C CA . THR A 1 270 ? 0.079 -8.189 16.231 1.00 93.31 270 THR A CA 1
ATOM 2121 C C . THR A 1 270 ? -1.226 -8.498 16.944 1.00 93.31 270 THR A C 1
ATOM 2123 O O . THR A 1 270 ? -2.284 -8.503 16.325 1.00 93.31 270 THR A O 1
ATOM 2126 N N . VAL A 1 271 ? -1.151 -8.741 18.251 1.00 95.50 271 VAL A N 1
ATOM 2127 C CA . VAL A 1 271 ? -2.317 -8.928 19.120 1.00 95.50 271 VAL A CA 1
ATOM 2128 C C . VAL A 1 271 ? -2.501 -7.680 19.972 1.00 95.50 271 VAL A C 1
ATOM 2130 O O . VAL A 1 271 ? -1.601 -7.323 20.735 1.00 95.50 271 VAL A O 1
ATOM 2133 N N . TYR A 1 272 ? -3.647 -7.020 19.853 1.00 93.50 272 TYR A N 1
ATOM 2134 C CA . TYR A 1 272 ? -4.006 -5.835 20.631 1.00 93.50 272 TYR A CA 1
ATOM 2135 C C . TYR A 1 272 ? -4.985 -6.195 21.738 1.00 93.50 272 TYR A C 1
ATOM 2137 O O . TYR A 1 272 ? -5.848 -7.041 21.540 1.00 93.50 272 TYR A O 1
ATOM 2145 N N . ASN A 1 273 ? -4.885 -5.507 22.873 1.00 94.50 273 ASN A N 1
ATOM 2146 C CA . ASN A 1 273 ? -5.992 -5.398 23.815 1.00 94.50 273 ASN A CA 1
ATOM 2147 C C . ASN A 1 273 ? -6.686 -4.051 23.584 1.00 94.50 273 ASN A C 1
ATOM 2149 O O . ASN A 1 273 ? -6.153 -2.998 23.952 1.00 94.50 273 ASN A O 1
ATOM 2153 N N . LEU A 1 274 ? -7.844 -4.109 22.930 1.00 89.62 274 LEU A N 1
ATOM 2154 C CA . LEU A 1 274 ? -8.697 -2.959 22.621 1.00 89.62 274 LEU A CA 1
ATOM 2155 C C . LEU A 1 274 ? -9.774 -2.738 23.696 1.00 89.62 274 LEU A C 1
ATOM 2157 O O . LEU A 1 274 ? -10.450 -1.707 23.690 1.00 89.62 274 LEU A O 1
ATOM 2161 N N . GLY A 1 275 ? -9.908 -3.680 24.632 1.00 89.38 275 GLY A N 1
ATOM 2162 C CA . GLY A 1 275 ? -10.854 -3.616 25.735 1.00 89.38 275 GLY A CA 1
ATOM 2163 C C . GLY A 1 275 ? -10.414 -2.678 26.857 1.00 89.38 275 GLY A C 1
ATOM 2164 O O . GLY A 1 275 ? -9.312 -2.130 26.868 1.00 89.38 275 GLY A O 1
ATOM 2165 N N . LYS A 1 276 ? -11.294 -2.490 27.844 1.00 89.19 276 LYS A N 1
ATOM 2166 C CA . LYS A 1 276 ? -11.027 -1.676 29.045 1.00 89.19 276 LYS A CA 1
ATOM 2167 C C . LYS A 1 276 ? -10.263 -2.447 30.122 1.00 89.19 276 LYS A C 1
ATOM 2169 O O . LYS A 1 276 ? -9.572 -1.827 30.933 1.00 89.19 276 LYS A O 1
ATOM 2174 N N . SER A 1 277 ? -10.352 -3.773 30.122 1.00 92.75 277 SER A N 1
ATOM 2175 C CA . SER A 1 277 ? -9.740 -4.652 31.118 1.00 92.75 277 SER A CA 1
ATOM 2176 C C . SER A 1 277 ? -8.389 -5.219 30.673 1.00 92.75 277 SER A C 1
ATOM 2178 O O . SER A 1 277 ? -8.138 -5.447 29.496 1.00 92.75 277 SER A O 1
ATOM 2180 N N . ASN A 1 278 ? -7.493 -5.464 31.635 1.00 94.38 278 ASN A N 1
ATOM 2181 C CA . ASN A 1 278 ? -6.242 -6.176 31.370 1.00 94.38 278 ASN A CA 1
ATOM 2182 C C . ASN A 1 278 ? -6.526 -7.663 31.140 1.00 94.38 278 ASN A C 1
ATOM 2184 O O . ASN A 1 278 ? -7.226 -8.276 31.946 1.00 94.38 278 ASN A O 1
ATOM 2188 N N . GLU A 1 279 ? -5.864 -8.257 30.151 1.00 96.81 279 GLU A N 1
ATOM 2189 C CA . GLU A 1 279 ? -6.017 -9.674 29.830 1.00 96.81 279 GLU A CA 1
ATOM 2190 C C . GLU A 1 279 ? -4.809 -10.504 30.264 1.00 96.81 279 GLU A C 1
ATOM 2192 O O . GLU A 1 279 ? -3.686 -10.005 30.402 1.00 96.81 279 GLU A O 1
ATOM 2197 N N . SER A 1 280 ? -5.037 -11.795 30.507 1.00 94.81 280 SER A N 1
ATOM 2198 C CA . SER A 1 280 ? -3.993 -12.732 30.931 1.00 94.81 280 SER A CA 1
ATOM 2199 C C . SER A 1 280 ? -4.137 -14.083 30.249 1.00 94.81 280 SER A C 1
ATOM 2201 O O . SER A 1 280 ? -5.251 -14.529 29.988 1.00 94.81 280 SER A O 1
ATOM 2203 N N . ASN A 1 281 ? -3.003 -14.743 30.004 1.00 94.81 281 ASN A N 1
ATOM 2204 C CA . ASN A 1 281 ? -2.925 -16.025 29.294 1.00 94.81 281 ASN A CA 1
ATOM 2205 C C . ASN A 1 281 ? -3.667 -16.013 27.945 1.00 94.81 281 ASN A C 1
ATOM 2207 O O . ASN A 1 281 ? -4.364 -16.967 27.606 1.00 94.81 281 ASN A O 1
ATOM 2211 N N . VAL A 1 282 ? -3.520 -14.925 27.190 1.00 96.88 282 VAL A N 1
ATOM 2212 C CA . VAL A 1 282 ? -4.122 -14.779 25.862 1.00 96.88 282 VAL A CA 1
ATOM 2213 C C . VAL A 1 282 ? -3.424 -15.754 24.909 1.00 96.88 282 VAL A C 1
ATOM 2215 O O . VAL A 1 282 ? -2.201 -15.713 24.769 1.00 96.88 282 VAL A O 1
ATOM 2218 N N . GLU A 1 283 ? -4.177 -16.661 24.288 1.00 97.00 283 GLU A N 1
ATOM 2219 C CA . GLU A 1 283 ? -3.640 -17.670 23.365 1.00 97.00 283 GLU A CA 1
ATOM 2220 C C . GLU A 1 283 ? -3.735 -17.182 21.916 1.00 97.00 283 GLU A C 1
ATOM 2222 O O . GLU A 1 283 ? -4.832 -16.999 21.396 1.00 97.00 283 GLU A O 1
ATOM 2227 N N . LEU A 1 284 ? -2.596 -17.029 21.245 1.00 97.00 284 LEU A N 1
ATOM 2228 C CA . LEU A 1 284 ? -2.497 -16.771 19.811 1.00 97.00 284 LEU A CA 1
ATOM 2229 C C . LEU A 1 284 ? -2.158 -18.067 19.071 1.00 97.00 284 LEU A C 1
ATOM 2231 O O . LEU A 1 284 ? -1.168 -18.726 19.376 1.00 97.00 284 LEU A O 1
ATOM 2235 N N . ARG A 1 285 ? -2.931 -18.394 18.038 1.00 96.12 285 ARG A N 1
ATOM 2236 C CA . ARG A 1 285 ? -2.705 -19.540 17.153 1.00 96.12 285 ARG A CA 1
ATOM 2237 C C . ARG A 1 285 ? -2.512 -19.068 15.722 1.00 96.12 285 ARG A C 1
ATOM 2239 O O . ARG A 1 285 ? -3.278 -18.241 15.231 1.00 96.12 285 ARG A O 1
ATOM 2246 N N . ILE A 1 286 ? -1.518 -19.633 15.047 1.00 95.00 286 ILE A N 1
ATOM 2247 C CA . ILE A 1 286 ? -1.242 -19.344 13.637 1.00 95.00 286 ILE A CA 1
ATOM 2248 C C . ILE A 1 286 ? -1.537 -20.606 12.831 1.00 95.00 286 ILE A C 1
ATOM 2250 O O . ILE A 1 286 ? -1.087 -21.701 13.183 1.00 95.00 286 ILE A O 1
ATOM 2254 N N . PHE A 1 287 ? -2.300 -20.455 11.754 1.00 93.56 287 PHE A N 1
ATOM 2255 C CA . PHE A 1 287 ? -2.679 -21.540 10.860 1.00 93.56 287 PHE A CA 1
ATOM 2256 C C . PHE A 1 287 ? -2.197 -21.262 9.443 1.00 93.56 287 PHE A C 1
ATOM 2258 O O . PHE A 1 287 ? -2.305 -20.141 8.953 1.00 93.56 287 PHE A O 1
ATOM 2265 N N . VAL A 1 288 ? -1.740 -22.320 8.778 1.00 93.38 288 VAL A N 1
ATOM 2266 C CA . VAL A 1 288 ? -1.568 -22.367 7.326 1.00 93.38 288 VAL A CA 1
ATOM 2267 C C . VAL A 1 288 ? -2.536 -23.422 6.799 1.00 93.38 288 VAL A C 1
ATOM 2269 O O . VAL A 1 288 ? -2.482 -24.600 7.165 1.00 93.38 288 VAL A O 1
ATOM 2272 N N . ASN A 1 289 ? -3.468 -22.983 5.962 1.00 90.19 289 ASN A N 1
ATOM 2273 C CA . ASN A 1 289 ? -4.689 -23.688 5.600 1.00 90.19 289 ASN A CA 1
ATOM 2274 C C . ASN A 1 289 ? -5.487 -24.100 6.846 1.00 90.19 289 ASN A C 1
ATOM 2276 O O . ASN A 1 289 ? -6.035 -23.260 7.554 1.00 90.19 289 ASN A O 1
ATOM 2280 N N . SER A 1 290 ? -5.573 -25.401 7.116 1.00 87.00 290 SER A N 1
ATOM 2281 C CA . SER A 1 290 ? -6.250 -25.947 8.298 1.00 87.00 290 SER A CA 1
ATOM 2282 C C . SER A 1 290 ? -5.276 -26.500 9.341 1.00 87.00 290 SER A C 1
ATOM 2284 O O . SER A 1 290 ? -5.714 -27.028 10.362 1.00 87.00 290 SER A O 1
ATOM 2286 N N . THR A 1 291 ? -3.966 -26.399 9.099 1.00 91.81 291 THR A N 1
ATOM 2287 C CA . THR A 1 291 ? -2.933 -26.920 9.996 1.00 91.81 291 THR A CA 1
ATOM 2288 C C . THR A 1 291 ? -2.428 -25.795 10.886 1.00 91.81 291 THR A C 1
ATOM 2290 O O . THR A 1 291 ? -1.963 -24.770 10.394 1.00 91.81 291 THR A O 1
ATOM 2293 N N . GLN A 1 292 ? -2.501 -25.988 12.203 1.00 93.31 292 GLN A N 1
ATOM 2294 C CA . GLN A 1 292 ? -1.889 -25.077 13.169 1.00 93.31 292 GLN A CA 1
ATOM 2295 C C . GLN A 1 292 ? -0.368 -25.238 13.123 1.00 93.31 292 GLN A C 1
ATOM 2297 O O . GLN A 1 292 ? 0.138 -26.337 13.352 1.00 93.31 292 GLN A O 1
ATOM 2302 N N . ILE A 1 293 ? 0.340 -24.150 12.837 1.00 92.31 293 ILE A N 1
ATOM 2303 C CA . ILE A 1 293 ? 1.805 -24.120 12.747 1.00 92.31 293 ILE A CA 1
ATOM 2304 C C . ILE A 1 293 ? 2.457 -23.555 14.011 1.00 92.31 293 ILE A C 1
ATOM 2306 O O . ILE A 1 293 ? 3.617 -23.857 14.269 1.00 92.31 293 ILE A O 1
ATOM 2310 N N . GLU A 1 294 ? 1.714 -22.787 14.815 1.00 93.12 294 GLU A N 1
ATOM 2311 C CA . GLU A 1 294 ? 2.236 -22.165 16.033 1.00 93.12 294 GLU A CA 1
ATOM 2312 C C . GLU A 1 294 ? 1.131 -21.922 17.080 1.00 93.12 294 GLU A C 1
ATOM 2314 O O . GLU A 1 294 ? -0.041 -21.736 16.726 1.00 93.12 294 GLU A O 1
ATOM 2319 N N . ASN A 1 295 ? 1.506 -21.934 18.364 1.00 93.81 295 ASN A N 1
ATOM 2320 C CA . ASN A 1 295 ? 0.649 -21.576 19.498 1.00 93.81 295 ASN A CA 1
ATOM 2321 C C . ASN A 1 295 ? 1.447 -20.824 20.575 1.00 93.81 295 ASN A C 1
ATOM 2323 O O . ASN A 1 295 ? 2.272 -21.412 21.275 1.00 93.81 295 ASN A O 1
ATOM 2327 N N . ILE A 1 296 ? 1.154 -19.537 20.737 1.00 94.38 296 ILE A N 1
ATOM 2328 C CA . ILE A 1 296 ? 1.849 -18.620 21.640 1.00 94.38 296 ILE A CA 1
ATOM 2329 C C . ILE A 1 296 ? 0.902 -18.222 22.768 1.00 94.38 296 ILE A C 1
ATOM 2331 O O . ILE A 1 296 ? -0.210 -17.761 22.529 1.00 94.38 296 ILE A O 1
ATOM 2335 N N . THR A 1 297 ? 1.360 -18.335 24.013 1.00 96.19 297 THR A N 1
ATOM 2336 C CA . THR A 1 297 ? 0.643 -17.790 25.172 1.00 96.19 297 THR A CA 1
ATOM 2337 C C . THR A 1 297 ? 1.262 -16.460 25.581 1.00 96.19 297 THR A C 1
ATOM 2339 O O . THR A 1 297 ? 2.434 -16.407 25.950 1.00 96.19 297 THR A O 1
ATOM 2342 N N . ILE A 1 298 ? 0.463 -15.396 25.567 1.00 96.69 298 ILE A N 1
ATOM 2343 C CA . ILE A 1 298 ? 0.819 -14.066 26.062 1.00 96.69 298 ILE A CA 1
ATOM 2344 C C . ILE A 1 298 ? 0.380 -13.995 27.535 1.00 96.69 298 ILE A C 1
ATOM 2346 O O . ILE A 1 298 ? -0.821 -13.938 27.814 1.00 96.69 298 ILE A O 1
ATOM 2350 N N . PRO A 1 299 ? 1.310 -14.010 28.513 1.00 94.75 299 PRO A N 1
ATOM 2351 C CA . PRO A 1 299 ? 0.946 -14.132 29.927 1.00 94.75 299 PRO A CA 1
ATOM 2352 C C . PRO A 1 299 ? 0.110 -12.958 30.437 1.00 94.75 299 PRO A C 1
ATOM 2354 O O . PRO A 1 299 ? -0.763 -13.144 31.283 1.00 94.75 299 PRO A O 1
ATOM 2357 N N . GLN A 1 300 ? 0.374 -11.760 29.917 1.00 95.56 300 GLN A N 1
ATOM 2358 C CA . GLN A 1 300 ? -0.321 -10.537 30.281 1.00 95.56 300 GLN A CA 1
ATOM 2359 C C . GLN A 1 300 ? -0.349 -9.574 29.095 1.00 95.56 300 GLN A C 1
ATOM 2361 O O . GLN A 1 300 ? 0.686 -9.336 28.470 1.00 95.56 300 GLN A O 1
ATOM 2366 N N . LEU A 1 301 ? -1.516 -8.994 28.829 1.00 95.69 301 LEU A N 1
ATOM 2367 C CA . LEU A 1 301 ? -1.720 -7.972 27.810 1.00 95.69 301 LEU A CA 1
ATOM 2368 C C . LEU A 1 301 ? -2.517 -6.819 28.428 1.00 95.69 301 LEU A C 1
ATOM 2370 O O . LEU A 1 301 ? -3.724 -6.919 28.650 1.00 95.69 301 LEU A O 1
ATOM 2374 N N . LEU A 1 302 ? -1.811 -5.745 28.788 1.00 93.94 302 LEU A N 1
ATOM 2375 C CA . LEU A 1 302 ? -2.418 -4.593 29.456 1.00 93.94 302 LEU A CA 1
ATOM 2376 C C . LEU A 1 302 ? -3.378 -3.848 28.520 1.00 93.94 302 LEU A C 1
ATOM 2378 O O . LEU A 1 302 ? -3.172 -3.845 27.307 1.00 93.94 302 LEU A O 1
ATOM 2382 N N . THR A 1 303 ? -4.374 -3.175 29.093 1.00 88.44 303 THR A N 1
ATOM 2383 C CA . THR A 1 303 ? -5.296 -2.276 28.383 1.00 88.44 303 THR A CA 1
ATOM 2384 C C . THR A 1 303 ? -4.531 -1.331 27.449 1.00 88.44 303 THR A C 1
ATOM 2386 O O . THR A 1 303 ? -3.571 -0.678 27.872 1.00 88.44 303 THR A O 1
ATOM 2389 N N . GLY A 1 304 ? -4.926 -1.278 26.173 1.00 83.50 304 GLY A N 1
ATOM 2390 C CA . GLY A 1 304 ? -4.305 -0.433 25.145 1.00 83.50 304 GLY A CA 1
ATOM 2391 C C . GLY A 1 304 ? -2.896 -0.858 24.706 1.00 83.50 304 GLY A C 1
ATOM 2392 O O . GLY A 1 304 ? -2.269 -0.164 23.906 1.00 83.50 304 GLY A O 1
ATOM 2393 N N . SER A 1 305 ? -2.366 -1.971 25.222 1.00 89.62 305 SER A N 1
ATOM 2394 C CA . SER A 1 305 ? -1.064 -2.514 24.816 1.00 89.62 305 SER A CA 1
ATOM 2395 C C . SER A 1 305 ? -1.198 -3.532 23.684 1.00 89.62 305 SER A C 1
ATOM 2397 O O . SER A 1 305 ? -2.281 -4.044 23.396 1.00 89.62 305 SER A O 1
ATOM 2399 N N . ARG A 1 306 ? -0.059 -3.858 23.062 1.00 92.19 306 ARG A N 1
ATOM 2400 C CA . ARG A 1 306 ? 0.036 -4.878 22.014 1.00 92.19 306 ARG A CA 1
ATOM 2401 C C . ARG A 1 306 ? 1.170 -5.865 22.259 1.00 92.19 306 ARG A C 1
ATOM 2403 O O . ARG A 1 306 ? 2.184 -5.518 22.866 1.00 92.19 306 ARG A O 1
ATOM 2410 N N . ASN A 1 307 ? 1.022 -7.063 21.715 1.00 94.00 307 ASN A N 1
ATOM 2411 C CA . ASN A 1 307 ? 2.092 -8.034 21.543 1.00 94.00 307 ASN A CA 1
ATOM 2412 C C . ASN A 1 307 ? 2.383 -8.200 20.049 1.00 94.00 307 ASN A C 1
ATOM 2414 O O . ASN A 1 307 ? 1.454 -8.338 19.262 1.00 94.00 307 ASN A O 1
ATOM 2418 N N . VAL A 1 308 ? 3.658 -8.188 19.668 1.00 92.75 308 VAL A N 1
ATOM 2419 C CA . VAL A 1 308 ? 4.092 -8.448 18.290 1.00 92.75 308 VAL A CA 1
ATOM 2420 C C . VAL A 1 308 ? 4.847 -9.770 18.280 1.00 92.75 308 VAL A C 1
ATOM 2422 O O . VAL A 1 308 ? 5.753 -9.969 19.091 1.00 92.75 308 VAL A O 1
ATOM 2425 N N . SER A 1 309 ? 4.468 -10.659 17.371 1.00 89.69 309 SER A N 1
ATOM 2426 C CA . SER A 1 309 ? 5.078 -11.969 17.159 1.00 89.69 309 SER A CA 1
ATOM 2427 C C . SER A 1 309 ? 5.409 -12.140 15.680 1.00 89.69 309 SER A C 1
ATOM 2429 O O . SER A 1 309 ? 4.607 -11.783 14.823 1.00 89.69 309 SER A O 1
ATOM 2431 N N . THR A 1 310 ? 6.568 -12.717 15.373 1.00 91.00 310 THR A N 1
ATOM 2432 C CA . THR A 1 310 ? 6.967 -13.025 13.994 1.00 91.00 310 THR A CA 1
ATOM 2433 C C . THR A 1 310 ? 7.217 -14.518 13.863 1.00 91.00 310 THR A C 1
ATOM 2435 O O . THR A 1 310 ? 7.971 -15.088 14.652 1.00 91.00 310 THR A O 1
ATOM 2438 N N . TYR A 1 311 ? 6.615 -15.139 12.853 1.00 90.62 311 TYR A N 1
ATOM 2439 C CA . TYR A 1 311 ? 6.829 -16.541 12.507 1.00 90.62 311 TYR A CA 1
ATOM 2440 C C . TYR A 1 311 ? 7.465 -16.656 11.121 1.00 90.62 311 TYR A C 1
ATOM 2442 O O . TYR A 1 311 ? 7.017 -16.008 10.179 1.00 90.62 311 TYR A O 1
ATOM 2450 N N . GLN A 1 312 ? 8.502 -17.484 10.993 1.00 90.12 312 GLN A N 1
ATOM 2451 C CA . GLN A 1 312 ? 9.161 -17.756 9.714 1.00 90.12 312 GLN A CA 1
ATOM 2452 C C . GLN A 1 312 ? 8.509 -18.974 9.062 1.00 90.12 312 GLN A C 1
ATOM 2454 O O . GLN A 1 312 ? 8.583 -20.080 9.597 1.00 90.12 312 GLN A O 1
ATOM 2459 N N . TRP A 1 313 ? 7.856 -18.770 7.922 1.00 92.88 313 TRP A N 1
ATOM 2460 C CA . TRP A 1 313 ? 7.158 -19.817 7.186 1.00 92.88 313 TRP A CA 1
ATOM 2461 C C . TRP A 1 313 ? 7.841 -20.076 5.844 1.00 92.88 313 TRP A C 1
ATOM 2463 O O . TRP A 1 313 ? 8.047 -19.145 5.072 1.00 92.88 313 TRP A O 1
ATOM 2473 N N . SER A 1 314 ? 8.153 -21.344 5.560 1.00 92.12 314 SER A N 1
ATOM 2474 C CA . SER A 1 314 ? 8.770 -21.756 4.296 1.00 92.12 314 SER A CA 1
ATOM 2475 C C . SER A 1 314 ? 7.857 -22.726 3.537 1.00 92.12 314 SER A C 1
ATOM 2477 O O . SER A 1 314 ? 7.863 -23.926 3.838 1.00 92.12 314 SER A O 1
ATOM 2479 N N . PRO A 1 315 ? 7.006 -22.252 2.607 1.00 91.75 315 PRO A N 1
ATOM 2480 C CA . PRO A 1 315 ? 6.177 -23.138 1.796 1.00 91.75 315 PRO A CA 1
ATOM 2481 C C . PRO A 1 315 ? 7.033 -23.976 0.846 1.00 91.75 315 PRO A C 1
ATOM 2483 O O . PRO A 1 315 ? 7.939 -23.457 0.212 1.00 91.75 315 PRO A O 1
ATOM 2486 N N . SER A 1 316 ? 6.736 -25.268 0.706 1.00 87.56 316 SER A N 1
ATOM 2487 C CA . SER A 1 316 ? 7.495 -26.174 -0.174 1.00 87.56 316 SER A CA 1
ATOM 2488 C C . SER A 1 316 ? 6.819 -26.473 -1.510 1.00 87.56 316 SER A C 1
ATOM 2490 O O . SER A 1 316 ? 7.451 -27.042 -2.393 1.00 87.56 316 SER A O 1
ATOM 2492 N N . GLU A 1 317 ? 5.531 -26.161 -1.649 1.00 92.38 317 GLU A N 1
ATOM 2493 C CA . GLU A 1 317 ? 4.740 -26.490 -2.834 1.00 92.38 317 GLU A CA 1
ATOM 2494 C C . GLU A 1 317 ? 4.062 -25.234 -3.378 1.00 92.38 317 GLU A C 1
ATOM 2496 O O . GLU A 1 317 ? 3.723 -24.313 -2.633 1.00 92.38 317 GLU A O 1
ATOM 2501 N N . GLU A 1 318 ? 3.862 -25.194 -4.692 1.00 94.06 318 GLU A N 1
ATOM 2502 C CA . GLU A 1 318 ? 3.056 -24.149 -5.308 1.00 94.06 318 GLU A CA 1
ATOM 2503 C C . GLU A 1 318 ? 1.583 -24.305 -4.917 1.00 94.06 318 GLU A C 1
ATOM 2505 O O . GLU A 1 318 ? 1.045 -25.411 -4.832 1.00 94.06 318 GLU A O 1
ATOM 2510 N N . GLY A 1 319 ? 0.898 -23.186 -4.714 1.00 94.25 319 GLY A N 1
ATOM 2511 C CA . GLY A 1 319 ? -0.505 -23.190 -4.331 1.00 94.25 319 GLY A CA 1
ATOM 2512 C C . GLY A 1 319 ? -0.959 -21.871 -3.733 1.00 94.25 319 GLY A C 1
ATOM 2513 O O . GLY A 1 319 ? -0.188 -20.934 -3.556 1.00 94.25 319 GLY A O 1
ATOM 2514 N N . VAL A 1 320 ? -2.247 -21.791 -3.413 1.00 94.81 320 VAL A N 1
ATOM 2515 C CA . VAL A 1 320 ? -2.799 -20.673 -2.644 1.00 94.81 320 VAL A CA 1
ATOM 2516 C C . VAL A 1 320 ? -3.002 -21.152 -1.217 1.00 94.81 320 VAL A C 1
ATOM 2518 O O . VAL A 1 320 ? -3.771 -22.083 -0.976 1.00 94.81 320 VAL A O 1
ATOM 2521 N N . TYR A 1 321 ? -2.301 -20.518 -0.285 1.00 93.81 321 TYR A N 1
ATOM 2522 C CA . TYR A 1 321 ? -2.314 -20.860 1.128 1.00 93.81 321 TYR A CA 1
ATOM 2523 C C . TYR A 1 321 ? -3.137 -19.838 1.899 1.00 93.81 321 TYR A C 1
ATOM 2525 O O . TYR A 1 321 ? -2.940 -18.634 1.759 1.00 93.81 321 TYR A O 1
ATOM 2533 N N . ASN A 1 322 ? -4.054 -20.321 2.729 1.00 93.25 322 ASN A N 1
ATOM 2534 C CA . ASN A 1 322 ? -4.793 -19.489 3.667 1.00 93.25 322 ASN A CA 1
ATOM 2535 C C . ASN A 1 322 ? -3.982 -19.358 4.957 1.00 93.25 322 ASN A C 1
ATOM 2537 O O . ASN A 1 322 ? -3.876 -20.321 5.712 1.00 93.25 322 ASN A O 1
ATOM 2541 N N . VAL A 1 323 ? -3.401 -18.192 5.208 1.00 96.06 323 VAL A N 1
ATOM 2542 C CA . VAL A 1 323 ? -2.689 -17.908 6.451 1.00 96.06 323 VAL A CA 1
ATOM 2543 C C . VAL A 1 323 ? -3.648 -17.180 7.382 1.00 96.06 323 VAL A C 1
ATOM 2545 O O . VAL A 1 323 ? -4.223 -16.161 7.016 1.00 96.06 323 VAL A O 1
ATOM 2548 N N . THR A 1 324 ? -3.856 -17.721 8.578 1.00 94.56 324 THR A N 1
ATOM 2549 C CA . THR A 1 324 ? -4.763 -17.150 9.579 1.00 94.56 324 THR A CA 1
ATOM 2550 C C . THR A 1 324 ? -4.004 -16.915 10.883 1.00 94.56 324 THR A C 1
ATOM 2552 O O . THR A 1 324 ? -3.414 -17.853 11.423 1.00 94.56 324 THR A O 1
ATOM 2555 N N . ALA A 1 325 ? -4.099 -15.707 11.436 1.00 95.81 325 ALA A N 1
ATOM 2556 C CA . ALA A 1 325 ? -3.819 -15.444 12.843 1.00 95.81 325 ALA A CA 1
ATOM 2557 C C . ALA A 1 325 ? -5.138 -15.468 13.623 1.00 95.81 325 ALA A C 1
ATOM 2559 O O . ALA A 1 325 ? -6.121 -14.854 13.214 1.00 95.81 325 ALA A O 1
ATOM 2560 N N . TYR A 1 326 ? -5.182 -16.203 14.730 1.00 96.44 326 TYR A N 1
ATOM 2561 C CA . TYR A 1 326 ? -6.375 -16.318 15.560 1.00 96.44 326 TYR A CA 1
ATOM 2562 C C . TYR A 1 326 ? -6.005 -16.207 17.034 1.00 96.44 326 TYR A C 1
ATOM 2564 O O . TYR A 1 326 ? -5.367 -17.107 17.584 1.00 96.44 326 TYR A O 1
ATOM 2572 N N . VAL A 1 327 ? -6.406 -15.111 17.671 1.00 96.81 327 VAL A N 1
ATOM 2573 C CA . VAL A 1 327 ? -6.359 -14.984 19.126 1.00 96.81 327 VAL A CA 1
ATOM 2574 C C . VAL A 1 327 ? -7.626 -15.607 19.713 1.00 96.81 327 VAL A C 1
ATOM 2576 O O . VAL A 1 327 ? -8.732 -15.338 19.259 1.00 96.81 327 VAL A O 1
ATOM 2579 N N . LEU A 1 328 ? -7.499 -16.512 20.680 1.00 95.19 328 LEU A N 1
ATOM 2580 C CA . LEU A 1 328 ? -8.680 -17.109 21.295 1.00 95.19 328 LEU A CA 1
ATOM 2581 C C . LEU A 1 328 ? -9.458 -16.065 22.094 1.00 95.19 328 LEU A C 1
ATOM 2583 O O . LEU A 1 328 ? -8.825 -15.267 22.789 1.00 95.19 328 LEU A O 1
ATOM 2587 N N . PRO A 1 329 ? -10.801 -16.133 22.082 1.00 93.81 329 PRO A N 1
ATOM 2588 C CA . PRO A 1 329 ? -11.595 -15.248 22.900 1.00 93.81 329 PRO A CA 1
ATOM 2589 C C . PRO A 1 329 ? -11.262 -15.372 24.386 1.00 93.81 329 PRO A C 1
ATOM 2591 O O . PRO A 1 329 ? -11.206 -16.485 24.928 1.00 93.81 329 PRO A O 1
ATOM 2594 N N . VAL A 1 330 ? -11.068 -14.236 25.049 1.00 94.00 330 VAL A N 1
ATOM 2595 C CA . VAL A 1 330 ? -10.890 -14.185 26.504 1.00 94.00 330 VAL A CA 1
ATOM 2596 C C . VAL A 1 330 ? -12.245 -14.335 27.212 1.00 94.00 330 VAL A C 1
ATOM 2598 O O . VAL A 1 330 ? -13.305 -14.112 26.617 1.00 94.00 330 VAL A O 1
ATOM 2601 N N . PRO A 1 331 ? -12.281 -14.760 28.490 1.00 91.31 331 PRO A N 1
ATOM 2602 C CA . PRO A 1 331 ? -13.543 -14.928 29.200 1.00 91.31 331 PRO A CA 1
ATOM 2603 C C . PRO A 1 331 ? -14.389 -13.648 29.203 1.00 91.31 331 PRO A C 1
ATOM 2605 O O . PRO A 1 331 ? -13.962 -12.618 29.708 1.00 91.31 331 PRO A O 1
ATOM 2608 N N . SER A 1 332 ? -15.640 -13.756 28.749 1.00 86.06 332 SER A N 1
ATOM 2609 C CA . SER A 1 332 ? -16.611 -12.645 28.666 1.00 86.06 332 SER A CA 1
ATOM 2610 C C . SER A 1 332 ? -16.340 -11.604 27.575 1.00 86.06 332 SER A C 1
ATOM 2612 O O . SER A 1 332 ? -17.012 -10.572 27.549 1.00 86.06 332 SER A O 1
ATOM 2614 N N . GLU A 1 333 ? -15.423 -11.883 26.652 1.00 89.19 333 GLU A N 1
ATOM 2615 C CA . GLU A 1 333 ? -15.324 -11.144 25.398 1.00 89.19 333 GLU A CA 1
ATOM 2616 C C . GLU A 1 333 ? -16.577 -11.362 24.550 1.00 89.19 333 GLU A C 1
ATOM 2618 O O . GLU A 1 333 ? -17.035 -12.490 24.345 1.00 89.19 333 GLU A O 1
ATOM 2623 N N . LYS A 1 334 ? -17.170 -10.253 24.110 1.00 83.38 334 LYS A N 1
ATOM 2624 C CA . LYS A 1 334 ? -18.442 -10.255 23.379 1.00 83.38 334 LYS A CA 1
ATOM 2625 C C . LYS A 1 334 ? -18.256 -10.092 21.881 1.00 83.38 334 LYS A C 1
ATOM 2627 O O . LYS A 1 334 ? -19.014 -10.674 21.109 1.00 83.38 334 LYS A O 1
ATOM 2632 N N . TYR A 1 335 ? -17.278 -9.285 21.493 1.00 82.44 335 TYR A N 1
ATOM 2633 C CA . TYR A 1 335 ? -16.932 -9.045 20.107 1.00 82.44 335 TYR A CA 1
ATOM 2634 C C . TYR A 1 335 ? -15.749 -9.938 19.767 1.00 82.44 335 TYR A C 1
ATOM 2636 O O . TYR A 1 335 ? -14.701 -9.798 20.373 1.00 82.44 335 TYR A O 1
ATOM 2644 N N . ILE A 1 336 ? -15.970 -10.914 18.884 1.00 85.75 336 ILE A N 1
ATOM 2645 C CA . ILE A 1 336 ? -14.972 -11.940 18.542 1.00 85.75 336 ILE A CA 1
ATOM 2646 C C . ILE A 1 336 ? -14.558 -11.900 17.067 1.00 85.75 336 ILE A C 1
ATOM 2648 O O . ILE A 1 336 ? -13.781 -12.740 16.610 1.00 85.75 336 ILE A O 1
ATOM 2652 N N . ASP A 1 337 ? -15.130 -10.978 16.291 1.00 84.69 337 ASP A N 1
ATOM 2653 C CA . ASP A 1 337 ? -14.931 -10.926 14.842 1.00 84.69 337 ASP A CA 1
ATOM 2654 C C . ASP A 1 337 ? -13.523 -10.425 14.487 1.00 84.69 337 ASP A C 1
ATOM 2656 O O . ASP A 1 337 ? -12.936 -10.878 13.508 1.00 84.69 337 ASP A O 1
ATOM 2660 N N . ASN A 1 338 ? -12.951 -9.539 15.307 1.00 86.50 338 ASN A N 1
ATOM 2661 C CA . ASN A 1 338 ? -11.582 -9.024 15.185 1.00 86.50 338 ASN A CA 1
ATOM 2662 C C . ASN A 1 338 ? -10.520 -9.954 15.801 1.00 86.50 338 ASN A C 1
ATOM 2664 O O . ASN A 1 338 ? -9.322 -9.697 15.676 1.00 86.50 338 ASN A O 1
ATOM 2668 N N . ASN A 1 339 ? -10.924 -11.063 16.419 1.00 93.38 339 ASN A N 1
ATOM 2669 C CA . ASN A 1 339 ? -9.998 -12.040 16.988 1.00 93.38 339 ASN A CA 1
ATOM 2670 C C . ASN A 1 339 ? -9.309 -12.883 15.910 1.00 93.38 339 ASN A C 1
ATOM 2672 O O . ASN A 1 339 ? -8.378 -13.638 16.204 1.00 93.38 339 ASN A O 1
ATOM 2676 N N . ARG A 1 340 ? -9.781 -12.812 14.663 1.00 92.31 340 ARG A N 1
ATOM 2677 C CA . ARG A 1 340 ? -9.274 -13.609 13.554 1.00 92.31 340 ARG A CA 1
ATOM 2678 C C . ARG A 1 340 ? -8.979 -12.733 12.347 1.00 92.31 340 ARG A C 1
ATOM 2680 O O . ARG A 1 340 ? -9.887 -12.117 11.803 1.00 92.31 340 ARG A O 1
ATOM 2687 N N . ASP A 1 341 ? -7.748 -12.821 11.861 1.00 92.62 341 ASP A N 1
ATOM 2688 C CA . ASP A 1 341 ? -7.325 -12.188 10.616 1.00 92.62 341 ASP A CA 1
ATOM 2689 C C . ASP A 1 341 ? -6.772 -13.229 9.640 1.00 92.62 341 ASP A C 1
ATOM 2691 O O . ASP A 1 341 ? -6.121 -14.200 10.046 1.00 92.62 341 ASP A O 1
ATOM 2695 N N . MET A 1 342 ? -7.097 -13.080 8.358 1.00 92.62 342 MET A N 1
ATOM 2696 C CA . MET A 1 342 ? -6.846 -14.084 7.330 1.00 92.62 342 MET A CA 1
ATOM 2697 C C . MET A 1 342 ? -6.418 -13.455 6.013 1.00 92.62 342 MET A C 1
ATOM 2699 O O . MET A 1 342 ? -7.132 -12.640 5.433 1.00 92.62 342 MET A O 1
ATOM 2703 N N . HIS A 1 343 ? -5.305 -13.958 5.488 1.00 89.50 343 HIS A N 1
ATOM 2704 C CA . HIS A 1 343 ? -4.758 -13.568 4.200 1.00 89.50 343 HIS A CA 1
ATOM 2705 C C . HIS A 1 343 ? -4.477 -14.784 3.317 1.00 89.50 343 HIS A C 1
ATOM 2707 O O . HIS A 1 343 ? -4.185 -15.886 3.787 1.00 89.50 343 HIS A O 1
ATOM 2713 N N . LEU A 1 344 ? -4.559 -14.573 2.004 1.00 91.69 344 LEU A N 1
ATOM 2714 C CA . LEU A 1 344 ? -4.175 -15.566 1.009 1.00 91.69 344 LEU A CA 1
ATOM 2715 C C . LEU A 1 344 ? -2.767 -15.258 0.504 1.00 91.69 344 LEU A C 1
ATOM 2717 O O . LEU A 1 344 ? -2.523 -14.164 0.001 1.00 91.69 344 LEU A O 1
ATOM 2721 N N . VAL A 1 345 ? -1.875 -16.243 0.588 1.00 92.44 345 VAL A N 1
ATOM 2722 C CA . VAL A 1 345 ? -0.522 -16.165 0.028 1.00 92.44 345 VAL A CA 1
ATOM 2723 C C . VAL A 1 345 ? -0.435 -17.090 -1.176 1.00 92.44 345 VAL A C 1
ATOM 2725 O O . VAL A 1 345 ? -0.694 -18.293 -1.067 1.00 92.44 345 VAL A O 1
ATOM 2728 N N . LYS A 1 346 ? -0.084 -16.541 -2.340 1.00 93.69 346 LYS A N 1
ATOM 2729 C CA . LYS A 1 346 ? 0.116 -17.324 -3.561 1.00 93.69 346 LYS A CA 1
ATOM 2730 C C . LYS A 1 346 ? 1.579 -17.740 -3.672 1.00 93.69 346 LYS A C 1
ATOM 2732 O O . LYS A 1 346 ? 2.446 -16.908 -3.925 1.00 93.69 346 LYS A O 1
ATOM 2737 N N . VAL A 1 347 ? 1.828 -19.033 -3.517 1.00 94.38 347 VAL A N 1
ATOM 2738 C CA . VAL A 1 347 ? 3.146 -19.638 -3.689 1.00 94.38 347 VAL A CA 1
ATOM 2739 C C . VAL A 1 347 ? 3.284 -20.127 -5.124 1.00 94.38 347 VAL A C 1
ATOM 2741 O O . VAL A 1 347 ? 2.470 -20.936 -5.577 1.00 94.38 347 VAL A O 1
ATOM 2744 N N . LYS A 1 348 ? 4.277 -19.620 -5.848 1.00 93.12 348 LYS A N 1
ATOM 2745 C CA . LYS A 1 348 ? 4.610 -20.040 -7.214 1.00 93.12 348 LYS A CA 1
ATOM 2746 C C . LYS A 1 348 ? 6.041 -19.647 -7.551 1.00 93.12 348 LYS A C 1
ATOM 2748 O O . LYS A 1 348 ? 6.508 -18.640 -7.035 1.00 93.12 348 LYS A O 1
ATOM 2753 N N . THR A 1 349 ? 6.688 -20.385 -8.441 1.00 91.19 349 THR A N 1
ATOM 2754 C CA . THR A 1 349 ? 7.958 -19.958 -9.028 1.00 91.19 349 THR A CA 1
ATOM 2755 C C . THR A 1 349 ? 7.727 -18.774 -9.973 1.00 91.19 349 THR A C 1
ATOM 2757 O O . THR A 1 349 ? 6.745 -18.747 -10.735 1.00 91.19 349 THR A O 1
ATOM 2760 N N . PHE A 1 350 ? 8.594 -17.767 -9.890 1.00 92.62 350 PHE A N 1
ATOM 2761 C CA . PHE A 1 350 ? 8.551 -16.580 -10.739 1.00 92.62 350 PHE A CA 1
ATOM 2762 C C . PHE A 1 350 ? 9.522 -16.703 -11.922 1.00 92.62 350 PHE A C 1
ATOM 2764 O O . PHE A 1 350 ? 10.578 -17.320 -11.800 1.00 92.62 350 PHE A O 1
ATOM 2771 N N . PRO A 1 351 ? 9.154 -16.160 -13.094 1.00 95.00 351 PRO A N 1
ATOM 2772 C CA . PRO A 1 351 ? 10.080 -16.028 -14.211 1.00 95.00 351 PRO A CA 1
ATOM 2773 C C . PRO A 1 351 ? 11.074 -14.885 -13.966 1.00 95.00 351 PRO A C 1
ATOM 2775 O O . PRO A 1 351 ? 10.892 -14.073 -13.066 1.00 95.00 351 PRO A O 1
ATOM 2778 N N . ASP A 1 352 ? 12.084 -14.771 -14.828 1.00 94.50 352 ASP A N 1
ATOM 2779 C CA . ASP A 1 352 ? 13.116 -13.729 -14.722 1.00 94.50 352 ASP A CA 1
ATOM 2780 C C . ASP A 1 352 ? 12.598 -12.302 -15.007 1.00 94.50 352 ASP A C 1
ATOM 2782 O O . ASP A 1 352 ? 13.253 -11.331 -14.622 1.00 94.50 352 ASP A O 1
ATOM 2786 N N . ILE A 1 353 ? 11.449 -12.166 -15.685 1.00 98.31 353 ILE A N 1
ATOM 2787 C CA . ILE A 1 353 ? 10.889 -10.883 -16.140 1.00 98.31 353 ILE A CA 1
ATOM 2788 C C . ILE A 1 353 ? 9.589 -10.561 -15.395 1.00 98.31 353 ILE A C 1
ATOM 2790 O O . ILE A 1 353 ? 8.643 -11.357 -15.385 1.00 98.31 353 ILE A O 1
ATOM 2794 N N . LEU A 1 354 ? 9.519 -9.354 -14.840 1.00 98.62 354 LEU A N 1
ATOM 2795 C CA . LEU A 1 354 ? 8.299 -8.723 -14.349 1.00 98.62 354 LEU A CA 1
ATOM 2796 C C . LEU A 1 354 ? 7.877 -7.605 -15.301 1.00 98.62 354 LEU A C 1
ATOM 2798 O O . LEU A 1 354 ? 8.709 -6.799 -15.699 1.00 98.62 354 LEU A O 1
ATOM 2802 N N . ILE A 1 355 ? 6.586 -7.523 -15.608 1.00 98.81 355 ILE A N 1
ATOM 2803 C CA . ILE A 1 355 ? 5.955 -6.329 -16.171 1.00 98.81 355 ILE A CA 1
ATOM 2804 C C . ILE A 1 355 ? 5.110 -5.702 -15.067 1.00 98.81 355 ILE A C 1
ATOM 2806 O O . ILE A 1 355 ? 4.188 -6.348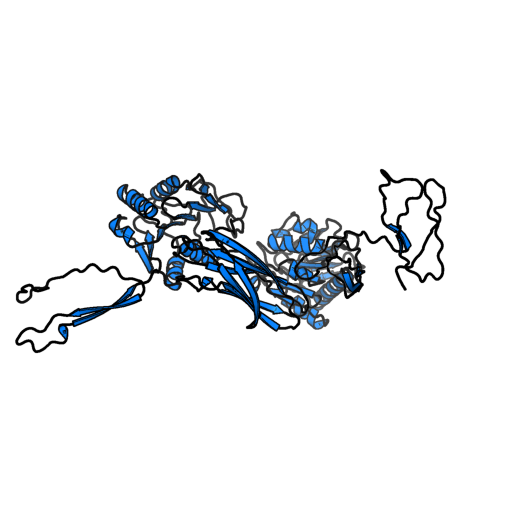 -14.563 1.00 98.81 355 ILE A O 1
ATOM 2810 N N . VAL A 1 356 ? 5.419 -4.470 -14.689 1.00 98.75 356 VAL A N 1
ATOM 2811 C CA . VAL A 1 356 ? 4.582 -3.628 -13.838 1.00 98.75 356 VAL A CA 1
ATOM 2812 C C . VAL A 1 356 ? 3.803 -2.691 -14.750 1.00 98.75 356 VAL A C 1
ATOM 2814 O O . VAL A 1 356 ? 4.389 -1.893 -15.476 1.00 98.75 356 VAL A O 1
ATOM 2817 N N . SER A 1 357 ? 2.484 -2.855 -14.754 1.00 98.31 357 SER A N 1
ATOM 2818 C CA . SER A 1 357 ? 1.550 -1.908 -15.351 1.00 98.31 357 SER A CA 1
ATOM 2819 C C . SER A 1 357 ? 1.161 -0.903 -14.277 1.00 98.31 357 SER A C 1
ATOM 2821 O O . SER A 1 357 ? 0.299 -1.220 -13.448 1.00 98.31 357 SER A O 1
ATOM 2823 N N . ASP A 1 358 ? 1.803 0.256 -14.330 1.00 97.31 358 ASP A N 1
ATOM 2824 C CA . ASP A 1 358 ? 1.548 1.416 -13.477 1.00 97.31 358 ASP A CA 1
ATOM 2825 C C . ASP A 1 358 ? 0.355 2.177 -14.063 1.00 97.31 358 ASP A C 1
ATOM 2827 O O . ASP A 1 358 ? 0.464 2.944 -15.019 1.00 97.31 358 ASP A O 1
ATOM 2831 N N . ASP A 1 359 ? -0.837 1.758 -13.634 1.00 94.69 359 ASP A N 1
ATOM 2832 C CA . ASP A 1 359 ? -2.114 2.127 -14.249 1.00 94.69 359 ASP A CA 1
ATOM 2833 C C . ASP A 1 359 ? -3.089 2.803 -13.277 1.00 94.69 359 ASP A C 1
ATOM 2835 O O . ASP A 1 359 ? -4.301 2.844 -13.534 1.00 94.69 359 ASP A O 1
ATOM 2839 N N . ASP A 1 360 ? -2.568 3.310 -12.160 1.00 87.12 360 ASP A N 1
ATOM 2840 C CA . ASP A 1 360 ? -3.315 3.986 -11.097 1.00 87.12 360 ASP A CA 1
ATOM 2841 C C . ASP A 1 360 ? -2.948 5.469 -10.901 1.00 87.12 360 ASP A C 1
ATOM 2843 O O . ASP A 1 360 ? -3.534 6.136 -10.043 1.00 87.12 360 ASP A O 1
ATOM 2847 N N . ALA A 1 361 ? -2.105 6.024 -11.773 1.00 87.25 361 ALA A N 1
ATOM 2848 C CA . ALA A 1 361 ? -1.955 7.465 -11.942 1.00 87.25 361 ALA A CA 1
ATOM 2849 C C . ALA A 1 361 ? -3.287 8.154 -12.323 1.00 87.25 361 ALA A C 1
ATOM 2851 O O . ALA A 1 361 ? -4.237 7.545 -12.829 1.00 87.25 361 ALA A O 1
ATOM 2852 N N . HIS A 1 362 ? -3.383 9.464 -12.072 1.00 82.75 362 HIS A N 1
ATOM 2853 C CA . HIS A 1 362 ? -4.674 10.160 -12.026 1.00 82.75 362 HIS A CA 1
ATOM 2854 C C . HIS A 1 362 ? -5.398 10.232 -13.384 1.00 82.75 362 HIS A C 1
ATOM 2856 O O . HIS A 1 362 ? -6.631 10.307 -13.427 1.00 82.75 362 HIS A O 1
ATOM 2862 N N . SER A 1 363 ? -4.663 10.295 -14.495 1.00 88.62 363 SER A N 1
ATOM 2863 C CA . SER A 1 363 ? -5.245 10.492 -15.828 1.00 88.62 363 SER A CA 1
ATOM 2864 C C . SER A 1 363 ? -4.420 9.806 -16.917 1.00 88.62 363 SER A C 1
ATOM 2866 O O . SER A 1 363 ? -3.212 9.682 -16.769 1.00 88.62 363 SER A O 1
ATOM 2868 N N . CYS A 1 364 ? -5.077 9.393 -18.005 1.00 93.75 364 CYS A N 1
ATOM 2869 C CA . CYS A 1 364 ? -4.466 8.826 -19.214 1.00 93.75 364 CYS A CA 1
ATOM 2870 C C . CYS A 1 364 ? -5.367 9.059 -20.443 1.00 93.75 364 CYS A C 1
ATOM 2872 O O . CYS A 1 364 ? -6.536 9.449 -20.295 1.00 93.75 364 CYS A O 1
ATOM 2874 N N . ILE A 1 365 ? -4.855 8.803 -21.656 1.00 92.81 365 ILE A N 1
ATOM 2875 C CA . ILE A 1 365 ? -5.669 8.777 -22.889 1.00 92.81 365 ILE A CA 1
ATOM 2876 C C . ILE A 1 365 ? -5.902 7.331 -23.352 1.00 92.81 365 ILE A C 1
ATOM 2878 O O . ILE A 1 365 ? -7.053 6.935 -23.574 1.00 92.81 365 ILE A O 1
ATOM 2882 N N . PHE A 1 366 ? -4.839 6.542 -23.486 1.00 92.69 366 PHE A N 1
ATOM 2883 C CA . PHE A 1 366 ? -4.840 5.155 -23.955 1.00 92.69 366 PHE A CA 1
ATOM 2884 C C . PHE A 1 366 ? -4.445 4.155 -22.859 1.00 92.69 366 PHE A C 1
ATOM 2886 O O . PHE A 1 366 ? -4.877 3.000 -22.916 1.00 92.69 366 PHE A O 1
ATOM 2893 N N . GLY A 1 367 ? -3.708 4.606 -21.848 1.00 95.50 367 GLY A N 1
ATOM 2894 C CA . GLY A 1 367 ? -3.217 3.831 -20.721 1.00 95.50 367 GLY A CA 1
ATOM 2895 C C . GLY A 1 367 ? -1.795 3.302 -20.927 1.00 95.50 367 GLY A C 1
ATOM 2896 O O . GLY A 1 367 ? -1.028 3.808 -21.745 1.00 95.50 367 GLY A O 1
ATOM 2897 N N . THR A 1 368 ? -1.448 2.258 -20.172 1.00 97.56 368 THR A N 1
ATOM 2898 C CA . THR A 1 368 ? -0.121 1.628 -20.226 1.00 97.56 368 THR A CA 1
ATOM 2899 C C . THR A 1 368 ? 0.093 0.836 -21.516 1.00 97.56 368 THR A C 1
ATOM 2901 O O . THR A 1 368 ? -0.852 0.365 -22.155 1.00 97.56 368 THR A O 1
ATOM 2904 N N . SER A 1 369 ? 1.357 0.582 -21.854 1.00 97.88 369 SER A N 1
ATOM 2905 C CA . SER A 1 369 ? 1.760 -0.266 -22.985 1.00 97.88 369 SER A CA 1
ATOM 2906 C C . SER A 1 369 ? 1.807 -1.764 -22.631 1.00 97.88 369 SER A C 1
ATOM 2908 O O . SER A 1 369 ? 2.553 -2.540 -23.241 1.00 97.88 369 SER A O 1
ATOM 2910 N N . LEU A 1 370 ? 1.039 -2.210 -21.625 1.00 98.31 370 LEU A N 1
ATOM 2911 C CA . LEU A 1 370 ? 1.059 -3.598 -21.141 1.00 98.31 370 LEU A CA 1
ATOM 2912 C C . LEU A 1 370 ? 0.820 -4.605 -22.279 1.00 98.31 370 LEU A C 1
ATOM 2914 O O . LEU A 1 370 ? 1.577 -5.567 -22.427 1.00 98.31 370 LEU A O 1
ATOM 2918 N N . GLY A 1 371 ? -0.197 -4.373 -23.116 1.00 97.88 371 GLY A N 1
ATOM 2919 C CA . GLY A 1 371 ? -0.551 -5.286 -24.208 1.00 97.88 371 GLY A CA 1
ATOM 2920 C C . GLY A 1 371 ? 0.567 -5.434 -25.244 1.00 97.88 371 GLY A C 1
ATOM 2921 O O . GLY A 1 371 ? 0.805 -6.522 -25.778 1.00 97.88 371 GLY A O 1
ATOM 2922 N N . GLU A 1 372 ? 1.295 -4.355 -25.504 1.00 98.31 372 GLU A N 1
ATOM 2923 C CA . GLU A 1 372 ? 2.425 -4.310 -26.415 1.00 98.31 372 GLU A CA 1
ATOM 2924 C C . GLU A 1 372 ? 3.594 -5.143 -25.898 1.00 98.31 372 GLU A C 1
ATOM 2926 O O . GLU A 1 372 ? 4.104 -5.983 -26.650 1.00 98.31 372 GLU A O 1
ATOM 2931 N N . PHE A 1 373 ? 3.969 -4.972 -24.627 1.00 98.69 373 PHE A N 1
ATOM 2932 C CA . PHE A 1 373 ? 5.022 -5.766 -23.993 1.00 98.69 373 PHE A CA 1
ATOM 2933 C C . PHE A 1 373 ? 4.649 -7.253 -23.927 1.00 98.69 373 PHE A C 1
ATOM 2935 O O . PHE A 1 373 ? 5.441 -8.092 -24.365 1.00 98.69 373 PHE A O 1
ATOM 2942 N N . GLU A 1 374 ? 3.431 -7.596 -23.490 1.00 98.56 374 GLU A N 1
ATOM 2943 C CA . GLU A 1 374 ? 2.948 -8.985 -23.456 1.00 98.56 374 GLU A CA 1
ATOM 2944 C C . GLU A 1 374 ? 3.004 -9.647 -24.840 1.00 98.56 374 GLU A C 1
ATOM 2946 O O . GLU A 1 374 ? 3.464 -10.788 -24.980 1.00 98.56 374 GLU A O 1
ATOM 2951 N N . SER A 1 375 ? 2.573 -8.922 -25.881 1.00 97.88 375 SER A N 1
ATOM 2952 C CA . SER A 1 375 ? 2.556 -9.436 -27.254 1.00 97.88 375 SER A CA 1
ATOM 2953 C C . SER A 1 375 ? 3.954 -9.783 -27.769 1.00 97.88 375 SER A C 1
ATOM 2955 O O . SER A 1 375 ? 4.121 -10.785 -28.468 1.00 97.88 375 SER A O 1
ATOM 2957 N N . ILE A 1 376 ? 4.961 -8.982 -27.410 1.00 98.44 376 ILE A N 1
ATOM 2958 C CA . ILE A 1 376 ? 6.342 -9.153 -27.870 1.00 98.44 376 ILE A CA 1
ATOM 2959 C C . ILE A 1 376 ? 7.038 -10.246 -27.074 1.00 98.44 376 ILE A C 1
ATOM 2961 O O . ILE A 1 376 ? 7.593 -11.162 -27.679 1.00 98.44 376 ILE A O 1
ATOM 2965 N N . LEU A 1 377 ? 6.950 -10.206 -25.744 1.00 98.25 377 LEU A N 1
ATOM 2966 C CA . LEU A 1 377 ? 7.573 -11.210 -24.882 1.00 98.25 377 LEU A CA 1
ATOM 2967 C C . LEU A 1 377 ? 7.026 -12.610 -25.172 1.00 98.25 377 LEU A C 1
ATOM 2969 O O . LEU A 1 377 ? 7.802 -13.551 -25.331 1.00 98.25 377 LEU A O 1
ATOM 2973 N N . THR A 1 378 ? 5.708 -12.736 -25.367 1.00 97.50 378 THR A N 1
ATOM 2974 C CA . THR A 1 378 ? 5.085 -14.004 -25.775 1.00 97.50 378 THR A CA 1
ATOM 2975 C C . THR A 1 378 ? 5.579 -14.468 -27.149 1.00 97.50 378 THR A C 1
ATOM 2977 O O . THR A 1 378 ? 5.825 -15.658 -27.345 1.00 97.50 378 THR A O 1
ATOM 2980 N N . ALA A 1 379 ? 5.728 -13.553 -28.116 1.00 95.94 379 ALA A N 1
ATOM 2981 C CA . ALA A 1 379 ? 6.190 -13.891 -29.464 1.00 95.94 379 ALA A CA 1
ATOM 2982 C C . ALA A 1 379 ? 7.660 -14.345 -29.500 1.00 95.94 379 ALA A C 1
ATOM 2984 O O . ALA A 1 379 ? 8.001 -15.197 -30.323 1.00 95.94 379 ALA A O 1
ATOM 2985 N N . GLU A 1 380 ? 8.496 -13.807 -28.612 1.00 96.38 380 GLU A N 1
ATOM 2986 C CA . GLU A 1 380 ? 9.906 -14.189 -28.450 1.00 96.38 380 GLU A CA 1
ATOM 2987 C C . GLU A 1 380 ? 10.107 -15.381 -27.497 1.00 96.38 380 GLU A C 1
ATOM 2989 O O . GLU A 1 380 ? 11.209 -15.914 -27.388 1.00 96.38 380 GLU A O 1
ATOM 2994 N N . GLY A 1 381 ? 9.036 -15.867 -26.862 1.00 96.38 381 GLY A N 1
ATOM 2995 C CA . GLY A 1 381 ? 9.069 -17.052 -26.005 1.00 96.38 381 GLY A CA 1
ATOM 2996 C C . GLY A 1 381 ? 9.587 -16.796 -24.590 1.00 96.38 381 GLY A C 1
ATOM 2997 O O . GLY A 1 381 ? 10.006 -17.744 -23.926 1.00 96.38 381 GLY A O 1
ATOM 2998 N N . TYR A 1 382 ? 9.553 -15.548 -24.123 1.00 97.06 382 TYR A N 1
ATOM 2999 C CA . TYR A 1 382 ? 9.841 -15.213 -22.734 1.00 97.06 382 TYR A CA 1
ATOM 3000 C C . TYR A 1 382 ? 8.652 -15.540 -21.831 1.00 97.06 382 TYR A C 1
ATOM 3002 O O . TYR A 1 382 ? 7.500 -15.241 -22.151 1.00 97.06 382 TYR A O 1
ATOM 3010 N N . GLU A 1 383 ? 8.944 -16.105 -20.663 1.00 97.31 383 GLU A N 1
ATOM 3011 C CA . GLU A 1 383 ? 7.995 -16.155 -19.555 1.00 97.31 383 GLU A CA 1
ATOM 3012 C C . GLU A 1 383 ? 8.102 -14.862 -18.742 1.00 97.31 383 GLU A C 1
ATOM 3014 O O . GLU A 1 383 ? 9.197 -14.342 -18.527 1.00 97.31 383 GLU A O 1
ATOM 3019 N N . TYR A 1 384 ? 6.965 -14.344 -18.285 1.00 98.06 384 TYR A N 1
ATOM 3020 C CA . TYR A 1 384 ? 6.900 -13.109 -17.511 1.00 98.06 384 TYR A CA 1
ATOM 3021 C C . TYR A 1 384 ? 5.768 -13.161 -16.478 1.00 98.06 384 TYR A C 1
ATOM 3023 O O . TYR A 1 384 ? 4.830 -13.961 -16.577 1.00 98.06 384 TYR A O 1
ATOM 3031 N N . PHE A 1 385 ? 5.872 -12.326 -15.448 1.00 97.94 385 PHE A N 1
ATOM 3032 C CA . PHE A 1 385 ? 4.791 -12.058 -14.503 1.00 97.94 385 PHE A CA 1
ATOM 3033 C C . PHE A 1 385 ? 4.235 -10.656 -14.749 1.00 97.94 385 PHE A C 1
ATOM 3035 O O . PHE A 1 385 ? 4.994 -9.761 -15.093 1.00 97.94 385 PHE A O 1
ATOM 3042 N N . VAL A 1 386 ? 2.929 -10.461 -14.552 1.00 98.19 386 VAL A N 1
ATOM 3043 C CA . VAL A 1 386 ? 2.296 -9.138 -14.639 1.00 98.19 386 VAL A CA 1
ATOM 3044 C C . VAL A 1 386 ? 1.852 -8.703 -13.251 1.00 98.19 386 VAL A C 1
ATOM 3046 O O . VAL A 1 386 ? 1.067 -9.397 -12.597 1.00 98.19 386 VAL A O 1
ATOM 3049 N N . TRP A 1 387 ? 2.340 -7.547 -12.824 1.00 97.88 387 TRP A N 1
ATOM 3050 C CA . TRP A 1 387 ? 1.849 -6.802 -11.679 1.00 97.88 387 TRP A CA 1
ATOM 3051 C C . TRP A 1 387 ? 1.034 -5.615 -12.179 1.00 97.88 387 TRP A C 1
ATOM 3053 O O . TRP A 1 387 ? 1.475 -4.888 -13.060 1.00 97.88 387 TRP A O 1
ATOM 3063 N N . LYS A 1 388 ? -0.173 -5.447 -11.644 1.00 96.50 388 LYS A N 1
ATOM 3064 C CA . LYS A 1 388 ? -1.093 -4.386 -12.045 1.00 96.50 388 LYS A CA 1
ATOM 3065 C C . LYS A 1 388 ? -1.412 -3.532 -10.826 1.00 96.50 388 LYS A C 1
ATOM 3067 O O . LYS A 1 388 ? -2.038 -4.053 -9.895 1.00 96.50 388 LYS A O 1
ATOM 3072 N N . GLU A 1 389 ? -0.966 -2.283 -10.810 1.00 94.19 389 GLU A N 1
ATOM 3073 C CA . GLU A 1 389 ? -0.966 -1.462 -9.593 1.00 94.19 389 GLU A CA 1
ATOM 3074 C C . GLU A 1 389 ? -2.368 -1.077 -9.141 1.00 94.19 389 GLU A C 1
ATOM 3076 O O . GLU A 1 389 ? -2.699 -1.311 -7.977 1.00 94.19 389 GLU A O 1
ATOM 3081 N N . SER A 1 390 ? -3.280 -0.768 -10.067 1.00 87.12 390 SER A N 1
ATOM 3082 C CA . SER A 1 390 ? -4.698 -0.531 -9.735 1.00 87.12 390 SER A CA 1
ATOM 3083 C C . SER A 1 390 ? -5.400 -1.705 -9.029 1.00 87.12 390 SER A C 1
ATOM 3085 O O . SER A 1 390 ? -6.490 -1.549 -8.474 1.00 87.12 390 SER A O 1
ATOM 3087 N N . VAL A 1 391 ? -4.809 -2.909 -9.045 1.00 86.12 391 VAL A N 1
ATOM 3088 C CA . VAL A 1 391 ? -5.344 -4.114 -8.388 1.00 86.12 391 VAL A CA 1
ATOM 3089 C C . VAL A 1 391 ? -4.507 -4.539 -7.180 1.00 86.12 391 VAL A C 1
ATOM 3091 O O . VAL A 1 391 ? -5.052 -5.044 -6.193 1.00 86.12 391 VAL A O 1
ATOM 3094 N N . LEU A 1 392 ? -3.182 -4.416 -7.260 1.00 85.94 392 LEU A N 1
ATOM 3095 C CA . LEU A 1 392 ? -2.252 -4.961 -6.270 1.00 85.94 392 LEU A CA 1
ATOM 3096 C C . LEU A 1 392 ? -1.568 -3.887 -5.410 1.00 85.94 392 LEU A C 1
ATOM 3098 O O . LEU A 1 392 ? -0.943 -4.269 -4.412 1.00 85.94 392 LEU A O 1
ATOM 3102 N N . GLY A 1 393 ? -1.762 -2.605 -5.720 1.00 89.06 393 GLY A N 1
ATOM 3103 C CA . GLY A 1 393 ? -1.012 -1.466 -5.188 1.00 89.06 393 GLY A CA 1
ATOM 3104 C C . GLY A 1 393 ? 0.457 -1.502 -5.609 1.00 89.06 393 GLY A C 1
ATOM 3105 O O . GLY A 1 393 ? 0.853 -2.391 -6.362 1.00 89.06 393 GLY A O 1
ATOM 3106 N N . ASN A 1 394 ? 1.268 -0.612 -5.042 1.00 90.50 394 ASN A N 1
ATOM 3107 C CA . ASN A 1 394 ? 2.712 -0.568 -5.295 1.00 90.50 394 ASN A CA 1
ATOM 3108 C C . ASN A 1 394 ? 3.395 -1.923 -4.990 1.00 90.50 394 ASN A C 1
ATOM 3110 O O . ASN A 1 394 ? 3.200 -2.469 -3.886 1.00 90.50 394 ASN A O 1
ATOM 3114 N N . PRO A 1 395 ? 4.216 -2.484 -5.896 1.00 95.06 395 PRO A N 1
ATOM 3115 C CA . PRO A 1 395 ? 4.983 -3.691 -5.640 1.00 95.06 395 PRO A CA 1
ATOM 3116 C C . PRO A 1 395 ? 6.043 -3.417 -4.569 1.00 95.06 395 PRO A C 1
ATOM 3118 O O . PRO A 1 395 ? 6.844 -2.498 -4.703 1.00 95.06 395 PRO A O 1
ATOM 3121 N N . PRO A 1 396 ? 6.110 -4.213 -3.489 1.00 92.00 396 PRO A N 1
ATOM 3122 C CA . PRO A 1 396 ? 7.142 -4.014 -2.483 1.00 92.00 396 PRO A CA 1
ATOM 3123 C C . PRO A 1 396 ? 8.514 -4.438 -3.028 1.00 92.00 396 PRO A C 1
ATOM 3125 O O . PRO A 1 396 ? 8.611 -5.371 -3.829 1.00 92.00 396 PRO A O 1
ATOM 3128 N N . LEU A 1 397 ? 9.592 -3.825 -2.523 1.00 92.31 397 LEU A N 1
ATOM 3129 C CA . LEU A 1 397 ? 10.970 -4.147 -2.924 1.00 92.31 397 LEU A CA 1
ATOM 3130 C C . LEU A 1 397 ? 11.268 -5.655 -2.865 1.00 92.31 397 LEU A C 1
ATOM 3132 O O . LEU A 1 397 ? 11.844 -6.199 -3.799 1.00 92.31 397 LEU A O 1
ATOM 3136 N N . GLU A 1 398 ? 10.827 -6.337 -1.801 1.00 88.81 398 GLU A N 1
ATOM 3137 C CA . GLU A 1 398 ? 11.014 -7.788 -1.616 1.00 88.81 398 GLU A CA 1
ATOM 3138 C C . GLU A 1 398 ? 10.406 -8.639 -2.743 1.00 88.81 398 GLU A C 1
ATOM 3140 O O . GLU A 1 398 ? 10.827 -9.775 -2.970 1.00 88.81 398 GLU A O 1
ATOM 3145 N N . PHE A 1 399 ? 9.402 -8.105 -3.442 1.00 93.12 399 PHE A N 1
ATOM 3146 C CA . PHE A 1 399 ? 8.801 -8.745 -4.600 1.00 93.12 399 PHE A CA 1
ATOM 3147 C C . PHE A 1 399 ? 9.595 -8.438 -5.870 1.00 93.12 399 PHE A C 1
ATOM 3149 O O . PHE A 1 399 ? 9.902 -9.369 -6.610 1.00 93.12 399 PHE A O 1
ATOM 3156 N N . LEU A 1 400 ? 9.987 -7.175 -6.096 1.00 95.69 400 LEU A N 1
ATOM 3157 C CA . LEU A 1 400 ? 10.805 -6.800 -7.258 1.00 95.69 400 LEU A CA 1
ATOM 3158 C C . LEU A 1 400 ? 12.133 -7.565 -7.290 1.00 95.69 400 LEU A C 1
ATOM 3160 O O . LEU A 1 400 ? 12.542 -8.038 -8.346 1.00 95.69 400 LEU A O 1
ATOM 3164 N N . THR A 1 401 ? 12.762 -7.782 -6.130 1.00 91.44 401 THR A N 1
ATOM 3165 C CA . THR A 1 401 ? 14.035 -8.517 -6.012 1.00 91.44 401 THR A CA 1
ATOM 3166 C C . THR A 1 401 ? 13.962 -9.989 -6.430 1.00 91.44 401 THR A C 1
ATOM 3168 O O . THR A 1 401 ? 14.998 -10.643 -6.496 1.00 91.44 401 THR A O 1
ATO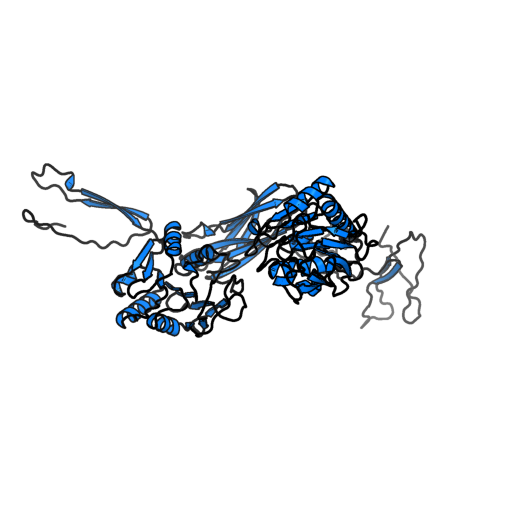M 3171 N N . LYS A 1 402 ? 12.768 -10.527 -6.719 1.00 90.69 402 LYS A N 1
ATOM 3172 C CA . LYS A 1 402 ? 12.593 -11.880 -7.276 1.00 90.69 402 LYS A CA 1
ATOM 3173 C C . LYS A 1 402 ? 12.798 -11.940 -8.790 1.00 90.69 402 LYS A C 1
ATOM 3175 O O . LYS A 1 402 ? 12.879 -13.028 -9.348 1.00 90.69 402 LYS A O 1
ATOM 3180 N N . PHE A 1 403 ? 12.872 -10.788 -9.450 1.00 94.50 403 PHE A N 1
ATOM 3181 C CA . PHE A 1 403 ? 12.982 -10.673 -10.898 1.00 94.50 403 PHE A CA 1
ATOM 3182 C C . PHE A 1 403 ? 14.326 -10.063 -11.279 1.00 94.50 403 PHE A C 1
ATOM 3184 O O . PHE A 1 403 ? 14.849 -9.182 -10.592 1.00 94.50 403 PHE A O 1
ATOM 3191 N N . LYS A 1 404 ? 14.879 -10.509 -12.407 1.00 92.62 404 LYS A N 1
ATOM 3192 C CA . LYS A 1 404 ? 16.123 -9.962 -12.966 1.00 92.62 404 LYS A CA 1
ATOM 3193 C C . LYS A 1 404 ? 15.874 -8.661 -13.717 1.00 92.62 404 LYS A C 1
ATOM 3195 O O . LYS A 1 404 ? 16.718 -7.769 -13.681 1.00 92.62 404 LYS A O 1
ATOM 3200 N N . VAL A 1 405 ? 14.734 -8.585 -14.406 1.00 97.50 405 VAL A N 1
ATOM 3201 C CA . VAL A 1 405 ? 14.317 -7.416 -15.182 1.00 97.50 405 VAL A CA 1
ATOM 3202 C C . VAL A 1 405 ? 12.905 -7.010 -14.786 1.00 97.50 405 VAL A C 1
ATOM 3204 O O . VAL A 1 405 ? 11.983 -7.826 -14.836 1.00 97.50 405 VAL A O 1
ATOM 3207 N N . VAL A 1 406 ? 12.744 -5.733 -14.450 1.00 98.81 406 VAL A N 1
ATOM 3208 C CA . VAL A 1 406 ? 11.453 -5.077 -14.244 1.00 98.81 406 VAL A CA 1
ATOM 3209 C C . VAL A 1 406 ? 11.188 -4.155 -15.428 1.00 98.81 406 VAL A C 1
ATOM 3211 O O . VAL A 1 406 ? 11.923 -3.202 -15.666 1.00 98.81 406 VAL A O 1
ATOM 3214 N N . ILE A 1 407 ? 10.140 -4.454 -16.185 1.00 98.88 407 ILE A N 1
ATOM 3215 C CA . ILE A 1 407 ? 9.576 -3.566 -17.197 1.00 98.88 407 ILE A CA 1
ATOM 3216 C C . ILE A 1 407 ? 8.503 -2.739 -16.498 1.00 98.88 407 ILE A C 1
ATOM 3218 O O . ILE A 1 407 ? 7.493 -3.298 -16.081 1.00 98.88 407 ILE A O 1
ATOM 3222 N N . TRP A 1 408 ? 8.729 -1.442 -16.353 1.00 98.81 408 TRP A N 1
ATOM 3223 C CA . TRP A 1 408 ? 7.799 -0.500 -15.747 1.00 98.81 408 TRP A CA 1
ATOM 3224 C C . TRP A 1 408 ? 7.153 0.334 -16.849 1.00 98.81 408 TRP A C 1
ATOM 3226 O O . TRP A 1 408 ? 7.848 1.102 -17.516 1.00 98.81 408 TRP A O 1
ATOM 3236 N N . THR A 1 409 ? 5.858 0.124 -17.088 1.00 98.62 409 THR A N 1
ATOM 3237 C CA . THR A 1 409 ? 5.116 0.795 -18.162 1.00 98.62 409 THR A CA 1
ATOM 3238 C C . THR A 1 409 ? 4.022 1.683 -17.593 1.00 98.62 409 THR A C 1
ATOM 3240 O O . THR A 1 409 ? 3.066 1.189 -16.992 1.00 98.62 409 THR A O 1
ATOM 3243 N N . CYS A 1 410 ? 4.170 2.979 -17.848 1.00 97.94 410 CYS A N 1
ATOM 3244 C CA . CYS A 1 410 ? 3.193 4.022 -17.559 1.00 97.94 410 CYS A CA 1
ATOM 3245 C C . CYS A 1 410 ? 2.428 4.411 -18.836 1.00 97.94 410 CYS A C 1
ATOM 3247 O O . CYS A 1 410 ? 1.337 4.960 -18.757 1.00 97.94 410 CYS A O 1
ATOM 3249 N N . GLY A 1 411 ? 2.954 4.114 -20.035 1.00 97.44 411 GLY A N 1
ATOM 3250 C CA . GLY A 1 411 ? 2.333 4.528 -21.299 1.00 97.44 411 GLY A CA 1
ATOM 3251 C C . GLY A 1 411 ? 2.107 6.043 -21.357 1.00 97.44 411 GLY A C 1
ATOM 3252 O O . GLY A 1 411 ? 3.083 6.786 -21.339 1.00 97.44 411 GLY A O 1
ATOM 3253 N N . ASP A 1 412 ? 0.844 6.481 -21.425 1.00 96.12 412 ASP A N 1
ATOM 3254 C CA . ASP A 1 412 ? 0.440 7.904 -21.417 1.00 96.12 412 ASP A CA 1
ATOM 3255 C C . ASP A 1 412 ? -0.287 8.361 -20.147 1.00 96.12 412 ASP A C 1
ATOM 3257 O O . ASP A 1 412 ? -1.145 9.248 -20.181 1.00 96.12 412 ASP A O 1
ATOM 3261 N N . TYR A 1 413 ? -0.002 7.714 -19.023 1.00 96.25 413 TYR A N 1
ATOM 3262 C CA . TYR A 1 413 ? -0.458 8.201 -17.732 1.00 96.25 413 TYR A CA 1
ATOM 3263 C C . TYR A 1 413 ? 0.352 9.420 -17.267 1.00 96.25 413 TYR A C 1
ATOM 3265 O O . TYR A 1 413 ? 1.569 9.435 -17.420 1.00 96.25 413 TYR A O 1
ATOM 3273 N N . TRP A 1 414 ? -0.320 10.389 -16.630 1.00 92.94 414 TRP A N 1
ATOM 3274 C CA . TRP A 1 414 ? 0.289 11.590 -16.035 1.00 92.94 414 TRP A CA 1
ATOM 3275 C C . TRP A 1 414 ? -0.349 11.972 -14.691 1.00 92.94 414 TRP A C 1
ATOM 3277 O O . TRP A 1 414 ? -1.383 11.424 -14.283 1.00 92.94 414 TRP A O 1
ATOM 3287 N N . ALA A 1 415 ? 0.231 12.985 -14.034 1.00 87.25 415 ALA A N 1
ATOM 3288 C CA . ALA A 1 415 ? -0.150 13.460 -12.704 1.00 87.25 415 ALA A CA 1
ATOM 3289 C C . ALA A 1 415 ? 0.016 12.374 -11.631 1.00 87.25 415 ALA A C 1
ATOM 3291 O O . ALA A 1 415 ? -0.878 12.129 -10.815 1.00 87.25 415 ALA A O 1
ATOM 3292 N N . GLY A 1 416 ? 1.190 11.750 -11.652 1.00 86.19 416 GLY A N 1
ATOM 3293 C CA . GLY A 1 416 ? 1.586 10.634 -10.804 1.00 86.19 416 GLY A CA 1
ATOM 3294 C C . GLY A 1 416 ? 1.996 9.402 -11.604 1.00 86.19 416 GLY A C 1
ATOM 3295 O O . GLY A 1 416 ? 1.756 8.314 -11.109 1.00 86.19 416 GLY A O 1
ATOM 3296 N N . ALA A 1 417 ? 2.562 9.566 -12.811 1.00 90.75 417 ALA A N 1
ATOM 3297 C CA . ALA A 1 417 ? 2.933 8.476 -13.718 1.00 90.75 417 ALA A CA 1
ATOM 3298 C C . ALA A 1 417 ? 3.844 7.424 -13.075 1.00 90.75 417 ALA A C 1
ATOM 3300 O O . ALA A 1 417 ? 3.748 6.266 -13.441 1.00 90.75 417 ALA A O 1
ATOM 3301 N N . VAL A 1 418 ? 4.729 7.846 -12.165 1.00 96.25 418 VAL A N 1
ATOM 3302 C CA . VAL A 1 418 ? 5.405 6.988 -11.187 1.00 96.25 418 VAL A CA 1
ATOM 3303 C C . VAL A 1 418 ? 5.269 7.685 -9.837 1.00 96.25 418 VAL A C 1
ATOM 3305 O O . VAL A 1 418 ? 5.695 8.833 -9.668 1.00 96.25 418 VAL A O 1
ATOM 3308 N N . ASP A 1 419 ? 4.642 7.039 -8.857 1.00 90.31 419 ASP A N 1
ATOM 3309 C CA . ASP A 1 419 ? 4.402 7.683 -7.568 1.00 90.31 419 ASP A CA 1
ATOM 3310 C C . ASP A 1 419 ? 5.680 7.743 -6.689 1.00 90.31 419 ASP A C 1
ATOM 3312 O O . ASP A 1 419 ? 6.672 7.047 -6.939 1.00 90.31 419 ASP A O 1
ATOM 3316 N N . PRO A 1 420 ? 5.724 8.577 -5.628 1.00 85.56 420 PRO A N 1
ATOM 3317 C CA . PRO A 1 420 ? 6.921 8.709 -4.791 1.00 85.56 420 PRO A CA 1
ATOM 3318 C C . PRO A 1 420 ? 7.409 7.412 -4.117 1.00 85.56 420 PRO A C 1
ATOM 3320 O O . PRO A 1 420 ? 8.598 7.285 -3.804 1.00 85.56 420 PRO A O 1
ATOM 3323 N N . LYS A 1 421 ? 6.516 6.462 -3.834 1.00 86.44 421 LYS A N 1
ATOM 3324 C CA . LYS A 1 421 ? 6.843 5.163 -3.239 1.00 86.44 421 LYS A CA 1
ATOM 3325 C C . LYS A 1 421 ? 7.374 4.197 -4.289 1.00 86.44 421 LYS A C 1
ATOM 3327 O O . LYS A 1 421 ? 8.324 3.469 -3.978 1.00 86.44 421 LYS A O 1
ATOM 3332 N N . ASP A 1 422 ? 6.836 4.222 -5.499 1.00 95.94 422 ASP A N 1
ATOM 3333 C CA . ASP A 1 422 ? 7.374 3.449 -6.620 1.00 95.94 422 ASP A CA 1
ATOM 3334 C C . ASP A 1 422 ? 8.751 3.949 -7.020 1.00 95.94 422 ASP A C 1
ATOM 3336 O O . ASP A 1 422 ? 9.695 3.161 -7.086 1.00 95.94 422 ASP A O 1
ATOM 3340 N N . ALA A 1 423 ? 8.914 5.267 -7.128 1.00 94.44 423 ALA A N 1
ATOM 3341 C CA . ALA A 1 423 ? 10.194 5.903 -7.396 1.00 94.44 423 ALA A CA 1
ATOM 3342 C C . ALA A 1 423 ? 11.276 5.475 -6.388 1.00 94.44 423 ALA A C 1
ATOM 3344 O O . ALA A 1 423 ? 12.375 5.068 -6.777 1.00 94.44 423 ALA A O 1
ATOM 3345 N N . LEU A 1 424 ? 10.952 5.495 -5.088 1.00 92.12 424 LEU A N 1
ATOM 3346 C CA . LEU A 1 424 ? 11.858 5.032 -4.033 1.00 92.12 424 LEU A CA 1
ATOM 3347 C C . LEU A 1 424 ? 12.150 3.526 -4.140 1.00 92.12 424 LEU A C 1
ATOM 3349 O O . LEU A 1 424 ? 13.280 3.091 -3.908 1.00 92.12 424 LEU A O 1
ATOM 3353 N N . THR A 1 425 ? 11.140 2.722 -4.465 1.00 96.12 425 THR A N 1
ATOM 3354 C CA . THR A 1 425 ? 11.276 1.265 -4.568 1.00 96.12 425 THR A CA 1
ATOM 3355 C C . THR A 1 425 ? 12.134 0.870 -5.771 1.00 96.12 425 THR A C 1
ATOM 3357 O O . THR A 1 425 ? 13.005 0.007 -5.641 1.00 96.12 425 THR A O 1
ATOM 3360 N N . LEU A 1 426 ? 11.955 1.532 -6.915 1.00 98.19 426 LEU A N 1
ATOM 3361 C CA . LEU A 1 426 ? 12.761 1.346 -8.120 1.00 98.19 426 LEU A CA 1
ATOM 3362 C C . LEU A 1 426 ? 14.205 1.799 -7.919 1.00 98.19 426 LEU A C 1
ATOM 3364 O O . LEU A 1 426 ? 15.123 1.096 -8.339 1.00 98.19 426 LEU A O 1
ATOM 3368 N N . GLU A 1 427 ? 14.424 2.910 -7.211 1.00 95.88 427 GLU A N 1
ATOM 3369 C CA . GLU A 1 427 ? 15.768 3.352 -6.829 1.00 95.88 427 GLU A CA 1
ATOM 3370 C C . GLU A 1 427 ? 16.481 2.293 -5.974 1.00 95.88 427 GLU A C 1
ATOM 3372 O O . GLU A 1 427 ? 17.637 1.951 -6.234 1.00 95.88 427 GLU A O 1
ATOM 3377 N N . GLN A 1 428 ? 15.787 1.707 -4.994 1.00 92.06 428 GLN A N 1
ATOM 3378 C CA . GLN A 1 428 ? 16.333 0.630 -4.162 1.00 92.06 428 GLN A CA 1
ATOM 3379 C C . GLN A 1 428 ? 16.562 -0.667 -4.947 1.00 92.06 428 GLN A C 1
ATOM 3381 O O . GLN A 1 428 ? 17.571 -1.341 -4.733 1.00 92.06 428 GLN A O 1
ATOM 3386 N N . TYR A 1 429 ? 15.648 -1.025 -5.848 1.00 96.06 429 TYR A N 1
ATOM 3387 C CA . TYR A 1 429 ? 15.778 -2.204 -6.701 1.00 96.06 429 TYR A CA 1
ATOM 3388 C C . TYR A 1 429 ? 17.000 -2.089 -7.621 1.00 96.06 429 TYR A C 1
ATOM 3390 O O . TYR A 1 429 ? 17.831 -3.000 -7.654 1.00 96.06 429 TYR A O 1
ATOM 3398 N N . LEU A 1 430 ? 17.169 -0.938 -8.278 1.00 94.81 430 LEU A N 1
ATOM 3399 C CA . LEU A 1 430 ? 18.321 -0.646 -9.128 1.00 94.81 430 LEU A CA 1
ATOM 3400 C C . LEU A 1 430 ? 19.634 -0.641 -8.335 1.00 94.81 430 LEU A C 1
ATOM 3402 O O . LEU A 1 430 ? 20.629 -1.226 -8.769 1.00 94.81 430 LEU A O 1
ATOM 3406 N N . ALA A 1 431 ? 19.641 -0.030 -7.147 1.00 90.25 431 ALA A N 1
ATOM 3407 C CA . ALA A 1 431 ? 20.803 -0.016 -6.259 1.00 90.25 431 ALA A CA 1
ATOM 3408 C C . ALA A 1 431 ? 21.211 -1.421 -5.771 1.00 90.25 431 ALA A C 1
ATOM 3410 O O . ALA A 1 431 ? 22.377 -1.634 -5.447 1.00 90.25 431 ALA A O 1
ATOM 3411 N N . ASN A 1 432 ? 20.278 -2.378 -5.755 1.00 87.44 432 ASN A N 1
ATOM 341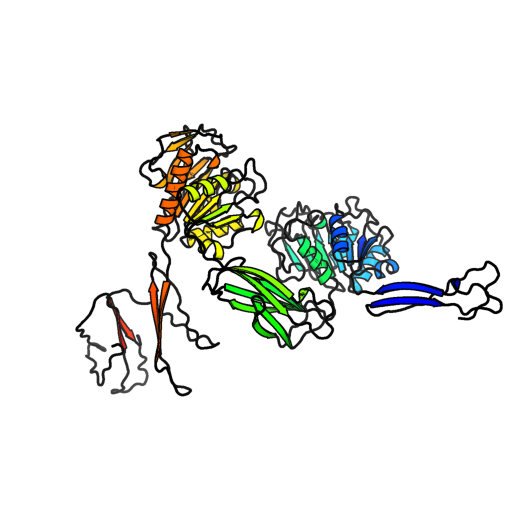2 C CA . ASN A 1 432 ? 20.520 -3.783 -5.415 1.00 87.44 432 ASN A CA 1
ATOM 3413 C C . ASN A 1 432 ? 20.882 -4.657 -6.634 1.00 87.44 432 ASN A C 1
ATOM 3415 O O . ASN A 1 432 ? 20.849 -5.882 -6.530 1.00 87.44 432 ASN A O 1
ATOM 3419 N N . GLY A 1 433 ? 21.209 -4.057 -7.783 1.00 88.25 433 GLY A N 1
ATOM 3420 C CA . GLY A 1 433 ? 21.615 -4.788 -8.991 1.00 88.25 433 GLY A CA 1
ATOM 3421 C C . GLY A 1 433 ? 20.472 -5.135 -9.954 1.00 88.25 433 GLY A C 1
ATOM 3422 O O . GLY A 1 433 ? 20.724 -5.723 -11.006 1.00 88.25 433 GLY A O 1
ATOM 3423 N N . GLY A 1 434 ? 19.229 -4.770 -9.628 1.00 92.75 434 GLY A N 1
ATOM 3424 C CA . GLY A 1 434 ? 18.054 -5.030 -10.460 1.00 92.75 434 GLY A CA 1
ATOM 3425 C C . GLY A 1 434 ? 18.037 -4.207 -11.749 1.00 92.75 434 GLY A C 1
ATOM 3426 O O . GLY A 1 434 ? 18.395 -3.034 -11.735 1.00 92.75 434 GLY A O 1
ATOM 3427 N N . CYS A 1 435 ? 17.630 -4.799 -12.873 1.00 96.94 435 CYS A N 1
ATOM 3428 C CA . CYS A 1 435 ? 17.624 -4.116 -14.170 1.00 96.94 435 CYS A CA 1
ATOM 3429 C C . CYS A 1 435 ? 16.227 -3.598 -14.534 1.00 96.94 435 CYS A C 1
ATOM 3431 O O . CYS A 1 435 ? 15.237 -4.305 -14.348 1.00 96.94 435 CYS A O 1
ATOM 3433 N N . ILE A 1 436 ? 16.141 -2.381 -15.078 1.00 98.69 436 ILE A N 1
ATOM 3434 C CA . ILE A 1 436 ? 14.865 -1.699 -15.339 1.00 98.69 436 ILE A CA 1
ATOM 3435 C C . ILE A 1 436 ? 14.732 -1.341 -16.823 1.00 98.69 436 ILE A C 1
ATOM 3437 O O . ILE A 1 436 ? 15.632 -0.752 -17.421 1.00 98.69 436 ILE A O 1
ATOM 3441 N N . LEU A 1 437 ? 13.585 -1.663 -17.417 1.00 98.81 437 LEU A N 1
ATOM 3442 C CA . LEU A 1 437 ? 13.099 -1.000 -18.625 1.00 98.81 437 LEU A CA 1
ATOM 3443 C C . LEU A 1 437 ? 11.982 -0.053 -18.192 1.00 98.81 437 LEU A C 1
ATOM 3445 O O . LEU A 1 437 ? 10.914 -0.518 -17.813 1.00 98.81 437 LEU A O 1
ATOM 3449 N N . LEU A 1 438 ? 12.244 1.248 -18.220 1.00 98.75 438 LEU A N 1
ATOM 3450 C CA . LEU A 1 438 ? 11.288 2.290 -17.858 1.00 98.75 438 LEU A CA 1
ATOM 3451 C C . LEU A 1 438 ? 10.636 2.839 -19.130 1.00 98.75 438 LEU A C 1
ATOM 3453 O O . LEU A 1 438 ? 11.338 3.116 -20.103 1.00 98.75 438 LEU A O 1
ATOM 3457 N N . GLU A 1 439 ? 9.317 2.984 -19.148 1.00 98.62 439 GLU A N 1
ATOM 3458 C CA . GLU A 1 439 ? 8.582 3.451 -20.323 1.00 98.62 439 GLU A CA 1
ATOM 3459 C C . GLU A 1 439 ? 7.381 4.314 -19.933 1.00 98.62 439 GLU A C 1
ATOM 3461 O O . GLU A 1 439 ? 6.532 3.892 -19.153 1.00 98.62 439 GLU A O 1
ATOM 3466 N N . GLY A 1 440 ? 7.310 5.513 -20.506 1.00 97.56 440 GLY A N 1
ATOM 3467 C CA . GLY A 1 440 ? 6.175 6.417 -20.356 1.00 97.56 440 GLY A CA 1
ATOM 3468 C C . GLY A 1 440 ? 6.499 7.815 -20.869 1.00 97.56 440 GLY A C 1
ATOM 3469 O O . GLY A 1 440 ? 7.650 8.245 -20.781 1.00 97.56 440 GLY A O 1
ATOM 3470 N N . GLU A 1 441 ? 5.505 8.502 -21.432 1.00 95.38 441 GLU A N 1
ATOM 3471 C CA . GLU A 1 441 ? 5.703 9.858 -21.961 1.00 95.38 441 GLU A CA 1
ATOM 3472 C C . GLU A 1 441 ? 5.750 10.956 -20.912 1.00 95.38 441 GLU A C 1
ATOM 3474 O O . GLU A 1 441 ? 6.450 11.914 -21.165 1.00 95.38 441 GLU A O 1
ATOM 3479 N N . ASP A 1 442 ? 5.103 10.806 -19.756 1.00 95.62 442 ASP A N 1
ATOM 3480 C CA . ASP A 1 442 ? 4.982 11.877 -18.748 1.00 95.62 442 ASP A CA 1
ATOM 3481 C C . ASP A 1 442 ? 5.818 11.626 -17.476 1.00 95.62 442 ASP A C 1
ATOM 3483 O O . ASP A 1 442 ? 5.736 12.356 -16.482 1.00 95.62 442 ASP A O 1
ATOM 3487 N N . ILE A 1 443 ? 6.669 10.592 -17.487 1.00 97.44 443 ILE A N 1
ATOM 3488 C CA . ILE A 1 443 ? 7.547 10.272 -16.351 1.00 97.44 443 ILE A CA 1
ATOM 3489 C C . ILE A 1 443 ? 8.499 11.443 -16.068 1.00 97.44 443 ILE A C 1
ATOM 3491 O O . ILE A 1 443 ? 8.712 11.832 -14.917 1.00 97.44 443 ILE A O 1
ATOM 3495 N N . GLY A 1 444 ? 9.087 12.030 -17.108 1.00 95.88 444 GLY A N 1
ATOM 3496 C CA . GLY A 1 444 ? 9.946 13.197 -16.967 1.00 95.88 444 GLY A CA 1
ATOM 3497 C C . GLY A 1 444 ? 9.163 14.444 -16.556 1.00 95.88 444 GLY A C 1
ATOM 3498 O O . GLY A 1 444 ? 9.640 15.183 -15.689 1.00 95.88 444 GLY A O 1
ATOM 3499 N N . TYR A 1 445 ? 7.982 14.684 -17.122 1.00 95.75 445 TYR A N 1
ATOM 3500 C CA . TYR A 1 445 ? 7.155 15.838 -16.785 1.00 95.75 445 TYR A CA 1
ATOM 3501 C C . TYR A 1 445 ? 6.774 15.874 -15.302 1.00 95.75 445 TYR A C 1
ATOM 3503 O O . TYR A 1 445 ? 6.935 16.922 -14.651 1.00 95.75 445 TYR A O 1
ATOM 3511 N N . ASP A 1 446 ? 6.329 14.734 -14.766 1.00 93.19 446 ASP A N 1
ATOM 3512 C CA . ASP A 1 446 ? 5.884 14.595 -13.380 1.00 93.19 446 ASP A CA 1
ATOM 3513 C C . ASP A 1 446 ? 7.052 14.731 -12.386 1.00 93.19 446 ASP A C 1
ATOM 3515 O O . ASP A 1 446 ? 6.950 15.467 -11.398 1.00 93.19 446 ASP A O 1
ATOM 3519 N N . HIS A 1 447 ? 8.201 14.109 -12.669 1.00 91.94 447 HIS A N 1
ATOM 3520 C CA . HIS A 1 447 ? 9.359 14.115 -11.761 1.00 91.94 447 HIS A CA 1
ATOM 3521 C C . HIS A 1 447 ? 10.304 15.315 -11.926 1.00 91.94 447 HIS A C 1
ATOM 3523 O O . HIS A 1 447 ? 11.036 15.703 -11.006 1.00 91.94 447 HIS A O 1
ATOM 3529 N N . ARG A 1 448 ? 10.315 15.940 -13.103 1.00 91.25 448 ARG A N 1
ATOM 3530 C CA . ARG A 1 448 ? 11.212 17.036 -13.492 1.00 91.25 448 ARG A CA 1
ATOM 3531 C C . ARG A 1 448 ? 12.703 16.724 -13.278 1.00 91.25 448 ARG A C 1
ATOM 3533 O O . ARG A 1 448 ? 13.347 16.088 -14.107 1.00 91.25 448 ARG A O 1
ATOM 3540 N N . TYR A 1 449 ? 13.282 17.249 -12.198 1.00 88.12 449 TYR A N 1
ATOM 3541 C CA . TYR A 1 449 ? 14.721 17.211 -11.898 1.00 88.12 449 TYR A CA 1
ATOM 3542 C C . TYR A 1 449 ? 14.993 16.603 -10.518 1.00 88.12 449 TYR A C 1
ATOM 3544 O O . TYR A 1 449 ? 15.869 17.077 -9.789 1.00 88.12 449 TYR A O 1
ATOM 3552 N N . ASP A 1 450 ? 14.195 15.620 -10.118 1.00 88.56 450 ASP A N 1
ATOM 3553 C CA . ASP A 1 450 ? 14.328 14.973 -8.821 1.00 88.56 450 ASP A CA 1
ATOM 3554 C C . ASP A 1 450 ? 15.368 13.832 -8.816 1.00 88.56 450 ASP A C 1
ATOM 3556 O O . ASP A 1 450 ? 16.104 13.594 -9.782 1.00 88.56 450 ASP A O 1
ATOM 3560 N N . ASN A 1 451 ? 15.463 13.143 -7.676 1.00 90.44 451 ASN A N 1
ATOM 3561 C CA . ASN A 1 451 ? 16.388 12.026 -7.512 1.00 90.44 451 ASN A CA 1
ATOM 3562 C C . ASN A 1 451 ? 16.016 10.830 -8.388 1.00 90.44 451 ASN A C 1
ATOM 3564 O O . ASN A 1 451 ? 16.924 10.138 -8.832 1.00 90.44 451 ASN A O 1
ATOM 3568 N N . PHE A 1 452 ? 14.732 10.587 -8.653 1.00 96.06 452 PHE A N 1
ATOM 3569 C CA . PHE A 1 452 ? 14.303 9.459 -9.473 1.00 96.06 452 PHE A CA 1
ATOM 3570 C C . PHE A 1 452 ? 14.803 9.615 -10.910 1.00 96.06 452 PHE A C 1
ATOM 3572 O O . PHE A 1 452 ? 15.467 8.722 -11.440 1.00 96.06 452 PHE A O 1
ATOM 3579 N N . MET A 1 453 ? 14.616 10.797 -11.500 1.00 97.25 453 MET A N 1
ATOM 3580 C CA . MET A 1 453 ? 15.131 11.084 -12.839 1.00 97.25 453 MET A CA 1
ATOM 3581 C C . MET A 1 453 ? 16.663 10.960 -12.901 1.00 97.25 453 MET A C 1
ATOM 3583 O O . MET A 1 453 ? 17.218 10.366 -13.830 1.00 97.25 453 MET A O 1
ATOM 3587 N N . TYR A 1 454 ? 17.366 11.434 -11.868 1.00 93.50 454 TYR A N 1
ATOM 3588 C CA . TYR A 1 454 ? 18.830 11.387 -11.822 1.00 93.50 454 TYR A CA 1
ATOM 3589 C C . TYR A 1 454 ? 19.415 9.988 -11.544 1.00 93.50 454 TYR A C 1
ATOM 3591 O O . TYR A 1 454 ? 20.421 9.612 -12.157 1.00 93.50 454 TYR A O 1
ATOM 3599 N N . ASN A 1 455 ? 18.832 9.234 -10.609 1.00 92.38 455 ASN A N 1
ATOM 3600 C CA . ASN A 1 455 ? 19.365 7.965 -10.099 1.00 92.38 455 ASN A CA 1
ATOM 3601 C C . ASN A 1 455 ? 18.773 6.731 -10.782 1.00 92.38 455 ASN A C 1
ATOM 3603 O O . ASN A 1 455 ? 19.440 5.703 -10.771 1.00 92.38 455 ASN A O 1
ATOM 3607 N N . VAL A 1 456 ? 17.560 6.820 -11.341 1.00 97.06 456 VAL A N 1
ATOM 3608 C CA . VAL A 1 456 ? 16.858 5.692 -11.976 1.00 97.06 456 VAL A CA 1
ATOM 3609 C C . VAL A 1 456 ? 16.731 5.901 -13.477 1.00 97.06 456 VAL A C 1
ATOM 3611 O O . VAL A 1 456 ? 17.249 5.095 -14.239 1.00 97.06 456 VAL A O 1
ATOM 3614 N N . ALA A 1 457 ? 16.114 6.992 -13.939 1.00 97.62 457 ALA A N 1
ATOM 3615 C CA . ALA A 1 457 ? 15.969 7.225 -15.382 1.00 97.62 457 ALA A CA 1
ATOM 3616 C C . ALA A 1 457 ? 17.308 7.577 -16.068 1.00 97.62 457 ALA A C 1
ATOM 3618 O O . ALA A 1 457 ? 17.436 7.497 -17.295 1.00 97.62 457 ALA A O 1
ATOM 3619 N N . HIS A 1 458 ? 18.312 7.988 -15.279 1.00 97.25 458 HIS A N 1
ATOM 3620 C CA . HIS A 1 458 ? 19.594 8.523 -15.748 1.00 97.25 458 HIS A CA 1
ATOM 3621 C C . HIS A 1 458 ? 19.404 9.605 -16.823 1.00 97.25 458 HIS A C 1
ATOM 3623 O O . HIS A 1 458 ? 20.148 9.689 -17.810 1.00 97.25 458 HIS A O 1
ATOM 3629 N N . ALA A 1 459 ? 18.394 10.450 -16.615 1.00 97.25 459 ALA A N 1
ATOM 3630 C CA . ALA A 1 459 ? 18.013 11.527 -17.511 1.00 97.25 459 ALA A CA 1
ATOM 3631 C C . ALA A 1 459 ? 17.508 12.752 -16.729 1.00 97.25 459 ALA A C 1
ATOM 3633 O O . ALA A 1 459 ? 17.138 12.659 -15.565 1.00 97.25 459 ALA A O 1
ATOM 3634 N N . PHE A 1 460 ? 17.481 13.915 -17.367 1.00 94.62 460 PHE A N 1
ATOM 3635 C CA . PHE A 1 460 ? 16.728 15.076 -16.904 1.00 94.62 460 PHE A CA 1
ATOM 3636 C C . PHE A 1 460 ? 15.612 15.389 -17.886 1.00 94.62 460 PHE A C 1
ATOM 3638 O O . PHE A 1 460 ? 15.828 15.345 -19.095 1.00 94.62 460 PHE A O 1
ATOM 3645 N N . TYR A 1 461 ? 14.453 15.766 -17.359 1.00 96.62 461 TYR A N 1
ATOM 3646 C CA . TYR A 1 461 ? 13.365 16.309 -18.158 1.00 96.62 461 TYR A CA 1
ATOM 3647 C C . TYR A 1 461 ? 13.751 17.648 -18.804 1.00 96.62 461 TYR A C 1
ATOM 3649 O O . TYR A 1 461 ? 14.384 18.502 -18.169 1.00 96.62 461 TYR A O 1
ATOM 3657 N N . SER A 1 462 ? 13.337 17.850 -20.054 1.00 96.56 462 SER A N 1
ATOM 3658 C CA . SER A 1 462 ? 13.620 19.071 -20.812 1.00 96.56 462 SER A CA 1
ATOM 3659 C C . SER A 1 462 ? 12.382 19.693 -21.457 1.00 96.56 462 SER A C 1
ATOM 3661 O O . SER A 1 462 ? 12.251 20.921 -21.412 1.00 96.56 462 SER A O 1
ATOM 3663 N N . VAL A 1 463 ? 11.483 18.906 -22.051 1.00 97.06 463 VAL A N 1
ATOM 3664 C CA . VAL A 1 463 ? 10.249 19.409 -22.678 1.00 97.06 463 VAL A CA 1
ATOM 3665 C C . VAL A 1 463 ? 9.145 18.351 -22.655 1.00 97.06 463 VAL A C 1
ATOM 3667 O O . VAL A 1 463 ? 9.461 17.180 -22.757 1.00 97.06 463 VAL A O 1
ATOM 3670 N N . ASP A 1 464 ? 7.900 18.815 -22.558 1.00 93.62 464 ASP A N 1
ATOM 3671 C CA . ASP A 1 464 ? 6.640 18.058 -22.383 1.00 93.62 464 ASP A CA 1
ATOM 3672 C C . ASP A 1 464 ? 6.037 17.511 -23.691 1.00 93.62 464 ASP A C 1
ATOM 3674 O O . ASP A 1 464 ? 5.122 16.711 -23.714 1.00 93.62 464 ASP A O 1
ATOM 3678 N N . ASP A 1 465 ? 6.457 18.072 -24.821 1.00 95.19 465 ASP A N 1
ATOM 3679 C CA . ASP A 1 465 ? 5.949 17.719 -26.148 1.00 95.19 465 ASP A CA 1
ATOM 3680 C C . ASP A 1 465 ? 7.064 18.047 -27.132 1.00 95.19 465 ASP A C 1
ATOM 3682 O O . ASP A 1 465 ? 7.460 19.217 -27.297 1.00 95.19 465 ASP A O 1
ATOM 3686 N N . THR A 1 466 ? 7.638 17.014 -27.748 1.00 96.38 466 THR A N 1
ATOM 3687 C CA . THR A 1 466 ? 8.756 17.222 -28.667 1.00 96.38 466 THR A CA 1
ATOM 3688 C C . THR A 1 466 ? 8.292 17.677 -30.048 1.00 96.38 466 THR A C 1
ATOM 3690 O O . THR A 1 466 ? 9.084 18.263 -30.805 1.00 96.38 466 THR A O 1
ATOM 3693 N N . GLY A 1 467 ? 7.032 17.403 -30.402 1.00 94.81 467 GLY A N 1
ATOM 3694 C CA . GLY A 1 467 ? 6.451 17.602 -31.727 1.00 94.81 467 GLY A CA 1
ATOM 3695 C C . GLY A 1 467 ? 7.216 16.889 -32.847 1.00 94.81 467 GLY A C 1
ATOM 3696 O O . GLY A 1 467 ? 7.148 17.303 -34.015 1.00 94.81 467 GLY A O 1
ATOM 3697 N N . ALA A 1 468 ? 8.031 15.885 -32.513 1.00 96.69 468 ALA A N 1
ATOM 3698 C CA . ALA A 1 468 ? 8.890 15.218 -33.471 1.00 96.69 468 ALA A CA 1
ATOM 3699 C C . ALA A 1 468 ? 8.106 14.178 -34.280 1.00 96.69 468 ALA A C 1
ATOM 3701 O O . ALA A 1 468 ? 7.339 13.405 -33.727 1.00 96.69 468 ALA A O 1
ATOM 3702 N N . PRO A 1 469 ? 8.353 14.049 -35.595 1.00 95.94 469 PRO A N 1
ATOM 3703 C CA . PRO A 1 469 ? 7.608 13.113 -36.440 1.00 95.94 469 PRO A CA 1
ATOM 3704 C C . PRO A 1 469 ? 7.979 11.631 -36.220 1.00 95.94 469 PRO A C 1
ATOM 3706 O O . PRO A 1 469 ? 7.477 10.762 -36.935 1.00 95.94 469 PRO A O 1
ATOM 3709 N N . GLY A 1 470 ? 8.934 11.337 -35.336 1.00 97.19 470 GLY A N 1
ATOM 3710 C CA . GLY A 1 470 ? 9.475 10.000 -35.115 1.00 97.19 470 GLY A CA 1
ATOM 3711 C C . GLY A 1 470 ? 10.878 10.026 -34.523 1.00 97.19 470 GLY A C 1
ATOM 3712 O O . GLY A 1 470 ? 11.343 11.045 -34.015 1.00 97.19 470 GLY A O 1
ATOM 3713 N N . LEU A 1 471 ? 11.620 8.933 -34.678 1.00 98.62 471 LEU A N 1
ATOM 3714 C CA . LEU A 1 471 ? 12.865 8.658 -33.964 1.00 98.62 471 LEU A CA 1
ATOM 3715 C C . LEU A 1 471 ? 14.058 8.439 -34.907 1.00 98.62 471 LEU A C 1
ATOM 3717 O O . LEU A 1 471 ? 13.919 7.922 -36.016 1.00 98.62 471 LEU A O 1
ATOM 3721 N N . THR A 1 472 ? 15.248 8.848 -34.468 1.00 98.75 472 THR A N 1
ATOM 3722 C CA . THR A 1 472 ? 16.528 8.687 -35.172 1.00 98.75 472 THR A CA 1
ATOM 3723 C C . THR A 1 472 ? 17.512 7.942 -34.275 1.00 98.75 472 THR A C 1
ATOM 3725 O O . THR A 1 472 ? 17.779 8.374 -33.155 1.00 98.75 472 THR A O 1
ATOM 3728 N N . VAL A 1 473 ? 18.095 6.852 -34.777 1.00 98.75 473 VAL A N 1
ATOM 3729 C CA . VAL A 1 473 ? 19.130 6.084 -34.067 1.00 98.75 473 VAL A CA 1
ATOM 3730 C C . VAL A 1 473 ? 20.441 6.867 -34.079 1.00 98.75 473 VAL A C 1
ATOM 3732 O O . VAL A 1 473 ? 20.960 7.211 -35.145 1.00 98.75 473 VAL A O 1
ATOM 3735 N N . THR A 1 474 ? 20.993 7.146 -32.900 1.00 98.50 474 THR A N 1
ATOM 3736 C CA . THR A 1 474 ? 22.195 7.982 -32.738 1.00 98.50 474 THR A CA 1
ATOM 3737 C C . THR A 1 474 ? 23.437 7.166 -32.412 1.00 98.50 474 THR A C 1
ATOM 3739 O O . THR A 1 474 ? 24.529 7.531 -32.853 1.00 98.50 474 THR A O 1
ATOM 3742 N N . ASP A 1 475 ? 23.266 6.020 -31.753 1.00 97.88 475 ASP A N 1
ATOM 3743 C CA . ASP A 1 475 ? 24.301 5.001 -31.592 1.00 97.88 475 ASP A CA 1
ATOM 3744 C C . ASP A 1 475 ? 23.817 3.662 -32.171 1.00 97.88 475 ASP A C 1
ATOM 3746 O O . ASP A 1 475 ? 23.200 2.876 -31.457 1.00 97.88 475 ASP A O 1
ATOM 3750 N N . PRO A 1 476 ? 24.089 3.364 -33.455 1.00 96.50 476 PRO A N 1
ATOM 3751 C CA . PRO A 1 476 ? 23.708 2.094 -34.078 1.00 96.50 476 PRO A CA 1
ATOM 3752 C C . PRO A 1 476 ? 24.607 0.916 -33.665 1.00 96.50 476 PRO A C 1
ATOM 3754 O O . PRO A 1 476 ? 24.437 -0.188 -34.182 1.00 96.50 476 PRO A O 1
ATOM 3757 N N . THR A 1 477 ? 25.620 1.143 -32.818 1.00 96.00 477 THR A N 1
ATOM 3758 C CA . THR A 1 477 ? 26.529 0.088 -32.342 1.00 96.00 477 THR A CA 1
ATOM 3759 C C . THR A 1 477 ? 26.108 -0.498 -30.999 1.00 96.00 477 THR A C 1
ATOM 3761 O O . THR A 1 477 ? 26.589 -1.572 -30.633 1.00 96.00 477 THR A O 1
ATOM 3764 N N . HIS A 1 478 ? 25.205 0.175 -30.283 1.00 97.06 478 HIS A N 1
ATOM 3765 C CA . HIS A 1 478 ? 24.673 -0.304 -29.017 1.00 97.06 478 HIS A CA 1
ATOM 3766 C C . HIS A 1 478 ? 23.749 -1.523 -29.227 1.00 97.06 478 HIS A C 1
ATOM 3768 O O . HIS A 1 478 ? 22.937 -1.507 -30.152 1.00 97.06 478 HIS A O 1
ATOM 3774 N N . PRO A 1 479 ? 23.798 -2.568 -28.374 1.00 97.19 479 PRO A N 1
ATOM 3775 C CA . PRO A 1 479 ? 22.922 -3.738 -28.509 1.00 97.19 479 PRO A CA 1
ATOM 3776 C C . PRO A 1 479 ? 21.429 -3.391 -28.593 1.00 97.19 479 PRO A C 1
ATOM 3778 O O . PRO A 1 479 ? 20.741 -3.915 -29.463 1.00 97.19 479 PRO A O 1
ATOM 3781 N N . VAL A 1 480 ? 20.963 -2.436 -27.775 1.00 98.38 480 VAL A N 1
ATOM 3782 C CA . VAL A 1 480 ? 19.569 -1.932 -27.756 1.00 98.38 480 VAL A CA 1
ATOM 3783 C C . VAL A 1 480 ? 19.071 -1.482 -29.139 1.00 98.38 480 VAL A C 1
ATOM 3785 O O . VAL A 1 480 ? 17.912 -1.695 -29.485 1.00 98.38 480 VAL A O 1
ATOM 3788 N N . THR A 1 481 ? 19.933 -0.905 -29.977 1.00 98.50 481 THR A N 1
ATOM 3789 C CA . THR A 1 481 ? 19.546 -0.351 -31.288 1.00 98.50 481 THR A CA 1
ATOM 3790 C C . THR A 1 481 ? 19.880 -1.273 -32.462 1.00 98.50 481 THR A C 1
ATOM 3792 O O . THR A 1 481 ? 19.646 -0.921 -33.622 1.00 98.50 481 THR A O 1
ATOM 3795 N N . SER A 1 482 ? 20.412 -2.467 -32.188 1.00 97.00 482 SER A N 1
ATOM 3796 C CA . SER A 1 482 ? 20.849 -3.415 -33.209 1.00 97.00 482 SER A CA 1
ATOM 3797 C C . SER A 1 482 ? 19.702 -3.808 -34.147 1.00 97.00 482 SER A C 1
ATOM 3799 O O . SER A 1 482 ? 18.654 -4.288 -33.724 1.00 97.00 482 SER A O 1
ATOM 3801 N N . GLY A 1 483 ? 19.896 -3.610 -35.451 1.00 96.06 483 GLY A N 1
ATOM 3802 C CA . GLY A 1 483 ? 18.905 -3.968 -36.470 1.00 96.06 483 GLY A CA 1
ATOM 3803 C C . GLY A 1 483 ? 17.762 -2.965 -36.666 1.00 96.06 483 GLY A C 1
ATOM 3804 O O . GLY A 1 483 ? 16.984 -3.153 -37.602 1.00 96.06 483 GLY A O 1
ATOM 3805 N N . LEU A 1 484 ? 17.682 -1.888 -35.875 1.00 98.19 484 LEU A N 1
ATOM 3806 C CA . LEU A 1 484 ? 16.746 -0.791 -36.139 1.00 98.19 484 LEU A CA 1
ATOM 3807 C C . LEU A 1 484 ? 17.156 0.002 -37.396 1.00 98.19 484 LEU A C 1
ATOM 3809 O O . LEU A 1 484 ? 18.350 0.140 -37.693 1.00 98.19 484 LEU A O 1
ATOM 3813 N N . PRO A 1 485 ? 16.190 0.557 -38.151 1.00 98.06 485 PRO A N 1
ATOM 3814 C CA . PRO A 1 485 ? 16.501 1.486 -39.230 1.00 98.06 485 PRO A CA 1
ATOM 3815 C C . PRO A 1 485 ? 17.124 2.782 -38.670 1.00 98.06 485 PRO A C 1
ATOM 3817 O O . PRO A 1 485 ? 16.825 3.167 -37.542 1.00 98.06 485 PRO A O 1
ATOM 3820 N N . PRO A 1 486 ? 17.939 3.520 -39.454 1.00 97.88 486 PRO A N 1
ATOM 3821 C CA . PRO A 1 486 ? 18.550 4.773 -38.992 1.00 97.88 486 PRO A CA 1
ATOM 3822 C C . PRO A 1 486 ? 17.542 5.829 -38.512 1.00 97.88 486 PRO A C 1
ATOM 3824 O O . PRO A 1 486 ? 17.876 6.663 -37.676 1.00 97.88 486 PRO A O 1
ATOM 3827 N N . SER A 1 487 ? 16.324 5.799 -39.053 1.00 97.62 487 SER A N 1
ATOM 3828 C CA . SER A 1 487 ? 15.195 6.620 -38.622 1.00 97.62 487 SER A CA 1
ATOM 3829 C C . SER A 1 487 ? 13.877 5.903 -38.904 1.00 97.62 487 SER A C 1
ATOM 3831 O O . SER A 1 487 ? 13.775 5.207 -39.919 1.00 97.62 487 SER A O 1
ATOM 3833 N N . PHE A 1 488 ? 12.871 6.119 -38.064 1.00 97.88 488 PHE A N 1
ATOM 3834 C CA . PHE A 1 488 ? 11.530 5.547 -38.184 1.00 97.88 488 PHE A CA 1
ATOM 3835 C C . PHE A 1 488 ? 10.475 6.515 -37.630 1.00 97.88 488 PHE A C 1
ATOM 3837 O O . PHE A 1 488 ? 10.811 7.453 -36.912 1.00 97.88 488 PHE A O 1
ATOM 3844 N N . TYR A 1 489 ? 9.218 6.340 -38.035 1.00 96.81 489 TYR A N 1
ATOM 3845 C CA . TYR A 1 489 ? 8.130 7.291 -37.782 1.00 96.81 489 TYR A CA 1
ATOM 3846 C C . TYR A 1 489 ? 7.101 6.715 -36.815 1.00 96.81 489 TYR A C 1
ATOM 3848 O O . TYR A 1 489 ? 6.965 5.494 -36.714 1.00 96.81 489 TYR A O 1
ATOM 3856 N N . TRP A 1 490 ? 6.345 7.599 -36.170 1.00 97.25 490 TRP A N 1
ATOM 3857 C CA . TRP A 1 490 ? 5.179 7.210 -35.390 1.00 97.25 490 TRP A CA 1
ATOM 3858 C C . TRP A 1 490 ? 4.117 6.558 -36.279 1.00 97.25 490 TRP A C 1
ATOM 3860 O O . TRP A 1 490 ? 3.775 7.073 -37.350 1.00 97.25 490 TRP A O 1
ATOM 3870 N N . LEU A 1 491 ? 3.583 5.423 -35.830 1.00 95.31 491 LEU A N 1
ATOM 3871 C CA . LEU A 1 491 ? 2.327 4.887 -36.351 1.00 95.31 491 LEU A CA 1
ATOM 3872 C C . LEU A 1 491 ? 1.151 5.674 -35.760 1.00 95.31 491 LEU A C 1
ATOM 3874 O O . LEU A 1 491 ? 0.214 6.024 -36.482 1.00 95.31 491 LEU A O 1
ATOM 3878 N N . TYR A 1 492 ? 1.251 5.980 -34.466 1.00 92.00 492 TYR A N 1
ATOM 3879 C CA . TYR A 1 492 ? 0.381 6.886 -33.726 1.00 92.00 492 TYR A CA 1
ATOM 3880 C C . TYR A 1 492 ? 1.257 7.900 -33.005 1.00 92.00 492 TYR A C 1
ATOM 3882 O O . TYR A 1 492 ? 2.183 7.507 -32.303 1.00 92.00 492 TYR A O 1
ATOM 3890 N N . ASP A 1 493 ? 0.979 9.179 -33.242 1.00 91.12 493 ASP A N 1
ATOM 3891 C CA . ASP A 1 493 ? 1.692 10.289 -32.611 1.00 91.12 493 ASP A CA 1
ATOM 3892 C C . ASP A 1 493 ? 1.425 10.250 -31.097 1.00 91.12 493 ASP A C 1
ATOM 3894 O O . ASP A 1 493 ? 0.242 10.258 -30.723 1.00 91.12 493 ASP A O 1
ATOM 3898 N N . PRO A 1 494 ? 2.464 10.139 -30.250 1.00 92.75 494 PRO A N 1
ATOM 3899 C CA . PRO A 1 494 ? 2.315 10.253 -28.805 1.00 92.75 494 PRO A CA 1
ATOM 3900 C C . PRO A 1 494 ? 1.685 11.603 -28.424 1.00 92.75 494 PRO A C 1
ATOM 3902 O O . PRO A 1 494 ? 2.018 12.613 -29.051 1.00 92.75 494 PRO A O 1
ATOM 3905 N N . PRO A 1 495 ? 0.752 11.649 -27.461 1.00 87.38 495 PRO A N 1
ATOM 3906 C CA . PRO A 1 495 ? 0.150 12.903 -27.020 1.00 87.38 495 PRO A CA 1
ATOM 3907 C C . PRO A 1 495 ? 1.150 13.930 -26.473 1.00 87.38 495 PRO A C 1
ATOM 3909 O O . PRO A 1 495 ? 1.043 15.100 -26.849 1.00 87.38 495 PRO A O 1
ATOM 3912 N N . TYR A 1 496 ? 2.069 13.497 -25.604 1.00 93.62 496 TYR A N 1
ATOM 3913 C CA . TYR A 1 496 ? 2.950 14.375 -24.823 1.00 93.62 496 TYR A CA 1
ATOM 3914 C C . TYR A 1 496 ? 4.334 13.748 -24.605 1.00 93.62 496 TYR A C 1
ATOM 3916 O O . TYR A 1 496 ? 4.798 13.609 -23.484 1.00 93.62 496 TYR A O 1
ATOM 3924 N N . ASP A 1 497 ? 5.000 13.321 -25.684 1.00 95.69 497 ASP A N 1
ATOM 3925 C CA . ASP A 1 497 ? 6.308 12.673 -25.576 1.00 95.69 497 ASP A CA 1
ATOM 3926 C C . ASP A 1 497 ? 7.374 13.572 -24.928 1.00 95.69 497 ASP A C 1
ATOM 3928 O O . ASP A 1 497 ? 7.793 14.596 -25.481 1.00 95.69 497 ASP A O 1
ATOM 3932 N N . ASP A 1 498 ? 7.889 13.126 -23.782 1.00 97.62 498 ASP A N 1
ATOM 3933 C CA . ASP A 1 498 ? 8.931 13.834 -23.061 1.00 97.62 498 ASP A CA 1
ATOM 3934 C C . ASP A 1 498 ? 10.254 13.848 -23.824 1.00 97.62 498 ASP A C 1
ATOM 3936 O O . ASP A 1 498 ? 10.879 12.824 -24.125 1.00 97.62 498 ASP A O 1
ATOM 3940 N N . GLY A 1 499 ? 10.770 15.051 -24.040 1.00 97.94 499 GLY A N 1
ATOM 3941 C CA . GLY A 1 499 ? 12.155 15.262 -24.412 1.00 97.94 499 GLY A CA 1
ATOM 3942 C C . GLY A 1 499 ? 13.046 15.296 -23.177 1.00 97.94 499 GLY A C 1
ATOM 3943 O O . GLY A 1 499 ? 12.875 16.157 -22.311 1.00 97.94 499 GLY A O 1
ATOM 3944 N N . VAL A 1 500 ? 14.057 14.424 -23.133 1.00 98.44 500 VAL A N 1
ATOM 3945 C CA . VAL A 1 500 ? 15.002 14.337 -22.008 1.00 98.44 500 VAL A CA 1
ATOM 3946 C C . VAL A 1 500 ? 16.459 14.532 -22.434 1.00 98.44 500 VAL A C 1
ATOM 3948 O O . VAL A 1 500 ? 16.789 14.500 -23.621 1.00 98.44 500 VAL A O 1
ATOM 3951 N N . ASP A 1 501 ? 17.345 14.727 -21.457 1.00 97.56 501 ASP A N 1
ATOM 3952 C CA . ASP A 1 501 ? 18.798 14.801 -21.638 1.00 97.56 501 ASP A CA 1
ATOM 3953 C C . ASP A 1 501 ? 19.510 13.776 -20.731 1.00 97.56 501 ASP A C 1
ATOM 3955 O O . ASP A 1 501 ? 19.233 13.748 -19.533 1.00 97.56 501 ASP A O 1
ATOM 3959 N N . PRO A 1 502 ? 20.445 12.945 -21.235 1.00 97.50 502 PRO A N 1
ATOM 3960 C CA . PRO A 1 502 ? 21.129 11.940 -20.419 1.00 97.50 502 PRO A CA 1
ATOM 3961 C C . PRO A 1 502 ? 22.005 12.546 -19.312 1.00 97.50 502 PRO A C 1
ATOM 3963 O O . PRO A 1 502 ? 22.740 13.514 -19.534 1.00 97.50 502 PRO A O 1
ATOM 3966 N N . VAL A 1 503 ? 22.002 11.924 -18.129 1.00 95.75 503 VAL A N 1
ATOM 3967 C CA . VAL A 1 503 ? 22.790 12.345 -16.955 1.00 95.75 503 VAL A CA 1
ATOM 3968 C C . VAL A 1 503 ? 23.323 11.144 -16.194 1.00 95.75 503 VAL A C 1
ATOM 3970 O O . VAL A 1 503 ? 22.957 10.015 -16.483 1.00 95.75 503 VAL A O 1
ATOM 3973 N N . ASN A 1 504 ? 24.186 11.377 -15.199 1.00 93.38 504 ASN A N 1
ATOM 3974 C CA . ASN A 1 504 ? 24.628 10.329 -14.272 1.00 93.38 504 ASN A CA 1
ATOM 3975 C C . ASN A 1 504 ? 25.095 9.048 -14.997 1.00 93.38 504 ASN A C 1
ATOM 3977 O O . ASN A 1 504 ? 24.633 7.948 -14.719 1.00 93.38 504 ASN A O 1
ATOM 3981 N N . TYR A 1 505 ? 25.985 9.222 -15.981 1.00 93.81 505 TYR A N 1
ATOM 3982 C CA . TYR A 1 505 ? 26.509 8.171 -16.870 1.00 93.81 505 TYR A CA 1
ATOM 3983 C C . TYR A 1 505 ? 25.516 7.545 -17.867 1.00 93.81 505 TYR A C 1
ATOM 3985 O O . TYR A 1 505 ? 25.943 6.715 -18.675 1.00 93.81 505 TYR A O 1
ATOM 3993 N N . GLY A 1 506 ? 24.255 7.980 -17.883 1.00 96.19 506 GLY A N 1
ATOM 3994 C CA . GLY A 1 506 ? 23.298 7.694 -18.945 1.00 96.19 506 GLY A CA 1
ATOM 3995 C C . GLY A 1 506 ? 23.788 8.190 -20.309 1.00 96.19 506 GLY A C 1
ATOM 3996 O O . GLY A 1 506 ? 24.519 9.182 -20.415 1.00 96.19 506 GLY A O 1
ATOM 3997 N N . LYS A 1 507 ? 23.409 7.478 -21.371 1.00 97.81 507 LYS A N 1
ATOM 3998 C CA . LYS A 1 507 ? 23.809 7.765 -22.756 1.00 97.81 507 LYS A CA 1
ATOM 3999 C C . LYS A 1 507 ? 22.602 7.758 -23.681 1.00 97.81 507 LYS A C 1
ATOM 4001 O O . LYS A 1 507 ? 21.760 6.874 -23.590 1.00 97.81 507 LYS A O 1
ATOM 4006 N N . GLU A 1 508 ? 22.559 8.713 -24.605 1.00 98.62 508 GLU A N 1
ATOM 4007 C CA . GLU A 1 508 ? 21.593 8.724 -25.708 1.00 98.62 508 GLU A CA 1
ATOM 4008 C C . GLU A 1 508 ? 21.920 7.597 -26.698 1.00 98.62 508 GLU A C 1
ATOM 4010 O O . GLU A 1 508 ? 23.060 7.495 -27.159 1.00 98.62 508 GLU A O 1
ATOM 4015 N N . VAL A 1 509 ? 20.913 6.805 -27.070 1.00 98.75 509 VAL A N 1
ATOM 4016 C CA . VAL A 1 509 ? 21.009 5.832 -28.178 1.00 98.75 509 VAL A CA 1
ATOM 4017 C C . VAL A 1 509 ? 19.983 6.089 -29.286 1.00 98.75 509 VAL A C 1
ATOM 4019 O O . VAL A 1 509 ? 20.211 5.705 -30.439 1.00 98.75 509 VAL A O 1
ATOM 4022 N N . ILE A 1 510 ? 18.879 6.777 -28.966 1.00 98.81 510 ILE A N 1
ATOM 4023 C CA . ILE A 1 510 ? 17.851 7.218 -29.917 1.00 98.81 510 ILE A CA 1
ATOM 4024 C C . ILE A 1 510 ? 17.391 8.630 -29.541 1.00 98.81 510 ILE A C 1
ATOM 4026 O O . ILE A 1 510 ? 17.172 8.934 -28.369 1.00 98.81 510 ILE A O 1
ATOM 4030 N N . ARG A 1 511 ? 17.216 9.488 -30.546 1.00 98.62 511 ARG A N 1
ATOM 4031 C CA . ARG A 1 511 ? 16.753 10.875 -30.408 1.00 98.62 511 ARG A CA 1
ATOM 4032 C C . ARG A 1 511 ? 15.450 11.101 -31.159 1.00 98.62 511 ARG A C 1
ATOM 4034 O O . ARG A 1 511 ? 15.245 10.501 -32.216 1.00 98.62 511 ARG A O 1
ATOM 4041 N N . TYR A 1 512 ? 14.645 12.044 -30.693 1.00 98.62 512 TYR A N 1
ATOM 4042 C CA . TYR A 1 512 ? 13.542 12.592 -31.470 1.00 98.62 512 TYR A CA 1
ATOM 4043 C C . TYR A 1 512 ? 14.043 13.258 -32.765 1.00 98.62 512 TYR A C 1
ATOM 4045 O O . TYR A 1 512 ? 14.991 14.051 -32.797 1.00 98.62 512 TYR A O 1
ATOM 4053 N N . SER A 1 513 ? 13.439 12.882 -33.890 1.00 97.88 513 SER A N 1
ATOM 4054 C CA . SER A 1 513 ? 13.907 13.259 -35.223 1.00 97.88 513 SER A CA 1
ATOM 4055 C C . SER A 1 513 ? 13.758 14.756 -35.466 1.00 97.88 513 SER A C 1
ATOM 4057 O O . SER A 1 513 ? 12.663 15.304 -35.427 1.00 97.88 513 SER A O 1
ATOM 4059 N N . GLY A 1 514 ? 14.862 15.423 -35.804 1.00 96.56 514 GLY A N 1
ATOM 4060 C CA . GLY A 1 514 ? 14.859 16.861 -36.089 1.00 96.56 514 GLY A CA 1
ATOM 4061 C C . GLY A 1 514 ? 14.925 17.760 -34.851 1.00 96.56 514 GLY A C 1
ATOM 4062 O O . GLY A 1 514 ? 14.908 18.980 -35.014 1.00 96.56 514 GLY A O 1
ATOM 4063 N N . THR A 1 515 ? 15.069 17.191 -33.652 1.00 97.81 515 THR A N 1
ATOM 4064 C CA . THR A 1 515 ? 15.230 17.933 -32.395 1.00 97.81 515 THR A CA 1
ATOM 4065 C C . THR A 1 515 ? 16.601 17.654 -31.758 1.00 97.81 515 THR A C 1
ATOM 4067 O O . THR A 1 515 ? 17.446 16.953 -32.331 1.00 97.81 515 THR A O 1
ATOM 4070 N N . SER A 1 516 ? 16.857 18.258 -30.595 1.00 96.94 516 SER A N 1
ATOM 4071 C CA . SER A 1 516 ? 18.022 17.964 -29.748 1.00 96.94 516 SER A CA 1
ATOM 4072 C C . SER A 1 516 ? 17.703 17.049 -28.566 1.00 96.94 516 SER A C 1
ATOM 4074 O O . SER A 1 516 ? 18.626 16.726 -27.830 1.00 96.94 516 SER A O 1
ATOM 4076 N N . TRP A 1 517 ? 16.439 16.670 -28.372 1.00 98.44 517 TRP A N 1
ATOM 4077 C CA . TRP A 1 517 ? 15.987 15.943 -27.187 1.00 98.44 517 TRP A CA 1
ATOM 4078 C C . TRP A 1 517 ? 16.105 14.433 -27.377 1.00 98.44 517 TRP A C 1
ATOM 4080 O O . TRP A 1 517 ? 15.703 13.896 -28.413 1.00 98.44 517 TRP A O 1
ATOM 4090 N N . THR A 1 518 ? 16.656 13.748 -26.382 1.00 98.62 518 THR A N 1
ATOM 4091 C CA . THR A 1 518 ? 16.798 12.293 -26.372 1.00 98.62 518 THR A CA 1
ATOM 4092 C C . THR A 1 518 ? 15.441 11.624 -26.146 1.00 98.62 518 THR A C 1
ATOM 4094 O O . THR A 1 518 ? 14.658 12.099 -25.332 1.00 98.62 518 THR A O 1
ATOM 4097 N N . ALA A 1 519 ? 15.191 10.519 -26.859 1.00 98.56 519 ALA A N 1
ATOM 4098 C CA . ALA A 1 519 ? 13.986 9.693 -26.722 1.00 98.56 519 ALA A CA 1
ATOM 4099 C C . ALA A 1 519 ? 14.262 8.380 -25.974 1.00 98.56 519 ALA A C 1
ATOM 4101 O O . ALA A 1 519 ? 13.403 7.879 -25.254 1.00 98.56 519 ALA A O 1
ATOM 4102 N N . VAL A 1 520 ? 15.466 7.812 -26.151 1.00 98.81 520 VAL A N 1
ATOM 4103 C CA . VAL A 1 520 ? 15.910 6.615 -25.424 1.00 98.81 520 VAL A CA 1
ATOM 4104 C C . VAL A 1 520 ? 17.281 6.835 -24.806 1.00 98.81 520 VAL A C 1
ATOM 4106 O O . VAL A 1 520 ? 18.267 7.068 -25.526 1.00 98.81 520 VAL A O 1
ATOM 4109 N N . THR A 1 521 ? 17.345 6.702 -23.482 1.00 98.56 521 THR A N 1
ATOM 4110 C CA . THR A 1 521 ? 18.593 6.655 -22.716 1.00 98.56 521 THR A CA 1
ATOM 4111 C C . THR A 1 521 ? 18.912 5.223 -22.286 1.00 98.56 521 THR A C 1
ATOM 4113 O O . THR A 1 521 ? 18.027 4.390 -22.089 1.00 98.56 521 THR A O 1
ATOM 4116 N N . VAL A 1 522 ? 20.204 4.926 -22.153 1.00 98.50 522 VAL A N 1
ATOM 4117 C CA . VAL A 1 522 ? 20.705 3.679 -21.561 1.00 98.50 522 VAL A CA 1
ATOM 4118 C C . VAL A 1 522 ? 21.725 3.986 -20.472 1.00 98.50 522 VAL A C 1
ATOM 4120 O O . VAL A 1 522 ? 22.559 4.883 -20.632 1.00 98.50 522 VAL A O 1
ATOM 4123 N N . PHE A 1 523 ? 21.701 3.215 -19.391 1.00 97.25 523 PHE A N 1
ATOM 4124 C CA . PHE A 1 523 ? 22.691 3.249 -18.318 1.00 97.25 523 PHE A CA 1
ATOM 4125 C C . PHE A 1 523 ? 23.193 1.833 -18.024 1.00 97.25 523 PHE A C 1
ATOM 4127 O O . PHE A 1 523 ? 22.403 0.936 -17.748 1.00 97.25 523 PHE A O 1
ATOM 4134 N N . ASP A 1 524 ? 24.513 1.645 -18.092 1.00 92.56 524 ASP A N 1
ATOM 4135 C CA . ASP A 1 524 ? 25.188 0.383 -17.775 1.00 92.56 524 ASP A CA 1
ATOM 4136 C C . ASP A 1 524 ? 25.784 0.459 -16.362 1.00 92.56 524 ASP A C 1
ATOM 4138 O O . ASP A 1 524 ? 26.816 1.110 -16.148 1.00 92.56 524 ASP A O 1
ATOM 4142 N N . GLY A 1 525 ? 25.118 -0.193 -15.407 1.00 85.00 525 GLY A N 1
ATOM 4143 C CA . GLY A 1 525 ? 25.501 -0.206 -13.993 1.00 85.00 525 GLY A CA 1
ATOM 4144 C C . GLY A 1 525 ? 26.536 -1.270 -13.621 1.00 85.00 525 GLY A C 1
ATOM 4145 O O . GLY A 1 525 ? 27.044 -1.266 -12.494 1.00 85.00 525 GLY A O 1
ATOM 4146 N N . GLY A 1 526 ? 26.935 -2.140 -14.561 1.00 70.06 526 GLY A N 1
ATOM 4147 C CA . GLY A 1 526 ? 27.795 -3.298 -14.283 1.00 70.06 526 GLY A CA 1
ATOM 4148 C C . GLY A 1 526 ? 29.140 -2.951 -13.627 1.00 70.06 526 GLY A C 1
ATOM 4149 O O . GLY A 1 526 ? 29.712 -3.745 -12.883 1.00 70.06 526 GLY A O 1
ATOM 4150 N N . GLY A 1 527 ? 29.647 -1.735 -13.860 1.00 65.12 527 GLY A N 1
ATOM 4151 C CA . GLY A 1 527 ? 30.885 -1.226 -13.257 1.00 65.12 527 GLY A CA 1
ATOM 4152 C C . GLY A 1 527 ? 30.722 -0.495 -11.917 1.00 65.12 527 GLY A C 1
ATOM 4153 O O . GLY A 1 527 ? 31.734 -0.156 -11.299 1.00 65.12 527 GLY A O 1
ATOM 4154 N N . THR A 1 528 ? 29.493 -0.217 -11.476 1.00 68.44 528 THR A N 1
ATOM 4155 C CA . THR A 1 528 ? 29.193 0.587 -10.277 1.00 68.44 528 THR A CA 1
ATOM 4156 C C . THR A 1 528 ? 28.554 -0.217 -9.147 1.00 68.44 528 THR A C 1
ATOM 4158 O O . THR A 1 528 ? 28.456 0.302 -8.037 1.00 68.44 528 THR A O 1
ATOM 4161 N N . GLY A 1 529 ? 28.165 -1.472 -9.400 1.00 71.31 529 GLY A N 1
ATOM 4162 C CA . GLY A 1 529 ? 27.433 -2.309 -8.443 1.00 71.31 529 GLY A CA 1
ATOM 4163 C C . GLY A 1 529 ? 25.926 -2.032 -8.405 1.00 71.31 529 GLY A C 1
ATOM 4164 O O . GLY A 1 529 ? 25.257 -2.550 -7.521 1.00 71.31 529 GLY A O 1
ATOM 4165 N N . CYS A 1 530 ? 25.415 -1.235 -9.350 1.00 83.88 530 CYS A N 1
ATOM 4166 C CA . CYS A 1 530 ? 23.984 -1.034 -9.581 1.00 83.88 530 CYS A CA 1
ATOM 4167 C C . CYS A 1 530 ? 23.543 -1.864 -10.795 1.00 83.88 530 CYS A C 1
ATOM 4169 O O . CYS A 1 530 ? 24.381 -2.290 -11.592 1.00 83.88 530 CYS A O 1
ATOM 4171 N N . GLY A 1 531 ? 22.239 -2.061 -10.967 1.00 90.56 531 GLY A N 1
ATOM 4172 C CA . GLY A 1 531 ? 21.701 -2.645 -12.191 1.00 90.56 531 GLY A CA 1
ATOM 4173 C C . GLY A 1 531 ? 21.727 -1.669 -13.369 1.00 90.56 531 GLY A C 1
ATOM 4174 O O . GLY A 1 531 ? 22.186 -0.531 -13.253 1.00 90.56 531 GLY A O 1
ATOM 4175 N N . SER A 1 532 ? 21.238 -2.126 -14.517 1.00 95.75 532 SER A N 1
ATOM 4176 C CA . SER A 1 532 ? 21.222 -1.355 -15.765 1.00 95.75 532 SER A CA 1
ATOM 4177 C C . SER A 1 532 ? 19.818 -0.868 -16.112 1.00 95.75 532 SER A C 1
ATOM 4179 O O . SER A 1 532 ? 18.827 -1.485 -15.720 1.00 95.75 532 SER A O 1
ATOM 4181 N N . VAL A 1 533 ? 19.734 0.231 -16.867 1.00 98.50 533 VAL A N 1
ATOM 4182 C CA . VAL A 1 533 ? 18.460 0.865 -17.234 1.00 98.50 533 VAL A CA 1
ATOM 4183 C C . VAL A 1 533 ? 18.377 1.133 -18.731 1.00 98.50 533 VAL A C 1
ATOM 4185 O O . VAL A 1 533 ? 19.341 1.601 -19.341 1.00 98.50 533 VAL A O 1
ATOM 4188 N N . VAL A 1 534 ? 17.207 0.870 -19.310 1.00 98.81 534 VAL A N 1
ATOM 4189 C CA . VAL A 1 534 ? 16.766 1.452 -20.583 1.00 98.81 534 VAL A CA 1
ATOM 4190 C C . VAL A 1 534 ? 15.528 2.293 -20.298 1.00 98.81 534 VAL A C 1
ATOM 4192 O O . VAL A 1 534 ? 14.569 1.764 -19.748 1.00 98.81 534 VAL A O 1
ATOM 4195 N N . TYR A 1 535 ? 15.532 3.570 -20.670 1.00 98.81 535 TYR A N 1
ATOM 4196 C CA . TYR A 1 535 ? 14.376 4.451 -20.490 1.00 98.81 535 TYR A CA 1
ATOM 4197 C C . TYR A 1 535 ? 13.851 4.940 -21.840 1.00 98.81 535 TYR A C 1
ATOM 4199 O O . TYR A 1 535 ? 14.609 5.504 -22.632 1.00 98.81 535 TYR A O 1
ATOM 4207 N N . TYR A 1 536 ? 12.564 4.698 -22.097 1.00 98.75 536 TYR A N 1
ATOM 4208 C CA . TYR A 1 536 ? 11.796 5.244 -23.212 1.00 98.75 536 TYR A CA 1
ATOM 4209 C C . TYR A 1 536 ? 10.932 6.396 -22.701 1.00 98.75 536 TYR A C 1
ATOM 4211 O O . TYR A 1 536 ? 9.979 6.167 -21.961 1.00 98.75 536 TYR A O 1
ATOM 4219 N N . ALA A 1 537 ? 11.237 7.618 -23.131 1.00 98.38 537 ALA A N 1
ATOM 4220 C CA . ALA A 1 537 ? 10.483 8.816 -22.753 1.00 98.38 537 ALA A CA 1
ATOM 4221 C C . ALA A 1 537 ? 9.219 9.020 -23.620 1.00 98.38 537 ALA A C 1
ATOM 4223 O O . ALA A 1 537 ? 8.851 10.141 -23.946 1.00 98.38 537 ALA A O 1
ATOM 4224 N N . PHE A 1 538 ? 8.617 7.923 -24.090 1.00 98.31 538 PHE A N 1
ATOM 4225 C CA . PHE A 1 538 ? 7.442 7.904 -24.962 1.00 98.31 538 PHE A CA 1
ATOM 4226 C C . PHE A 1 538 ? 6.704 6.563 -24.838 1.00 98.31 538 PHE A C 1
ATOM 4228 O O . PHE A 1 538 ? 7.344 5.544 -24.544 1.00 98.31 538 PHE A O 1
ATOM 4235 N N . PRO A 1 539 ? 5.398 6.507 -25.156 1.00 97.50 539 PRO A N 1
ATOM 4236 C CA . PRO A 1 539 ? 4.640 5.275 -25.196 1.00 97.50 539 PRO A CA 1
ATOM 4237 C C . PRO A 1 539 ? 5.065 4.391 -26.367 1.00 97.50 539 PRO A C 1
ATOM 4239 O O . PRO A 1 539 ? 4.935 4.736 -27.549 1.00 97.50 539 PRO A O 1
ATOM 4242 N N . ILE A 1 540 ? 5.513 3.179 -26.065 1.00 97.31 540 ILE A N 1
ATOM 4243 C CA . ILE A 1 540 ? 5.984 2.235 -27.073 1.00 97.31 540 ILE A CA 1
ATOM 4244 C C . ILE A 1 540 ? 4.849 1.775 -28.011 1.00 97.31 540 ILE A C 1
ATOM 4246 O O . ILE A 1 540 ? 5.109 1.359 -29.147 1.00 97.31 540 ILE A O 1
ATOM 4250 N N . TYR A 1 541 ? 3.580 1.886 -27.598 1.00 96.56 541 TYR A N 1
ATOM 4251 C CA . TYR A 1 541 ? 2.436 1.607 -28.472 1.00 96.56 541 TYR A CA 1
ATOM 4252 C C . TYR A 1 541 ? 2.358 2.536 -29.697 1.00 96.56 541 TYR A C 1
ATOM 4254 O O . TYR A 1 541 ? 1.739 2.158 -30.695 1.00 96.56 541 TYR A O 1
ATOM 4262 N N . GLY A 1 542 ? 3.018 3.703 -29.671 1.00 95.75 542 GLY A N 1
ATOM 4263 C CA . GLY A 1 542 ? 3.071 4.646 -30.794 1.00 95.75 542 GLY A CA 1
ATOM 4264 C C . GLY A 1 542 ? 3.877 4.146 -32.001 1.00 95.75 542 GLY A C 1
ATOM 4265 O O . GLY A 1 542 ? 3.735 4.666 -33.111 1.00 95.75 542 GLY A O 1
ATOM 4266 N N . LEU A 1 543 ? 4.710 3.114 -31.821 1.00 97.44 543 LEU A N 1
ATOM 4267 C CA . LEU A 1 543 ? 5.571 2.551 -32.865 1.00 97.44 543 LEU A CA 1
ATOM 4268 C C . LEU A 1 543 ? 4.898 1.436 -33.679 1.00 97.44 543 LEU A C 1
ATOM 4270 O O . LEU A 1 543 ? 4.079 0.665 -33.173 1.00 97.44 543 LEU A O 1
ATOM 4274 N N . ASP A 1 544 ? 5.322 1.292 -34.941 1.00 96.62 544 ASP A N 1
ATOM 4275 C CA . ASP A 1 544 ? 4.987 0.113 -35.747 1.00 96.62 544 ASP A CA 1
ATOM 4276 C C . ASP A 1 544 ? 5.551 -1.167 -35.106 1.00 96.62 544 ASP A C 1
ATOM 4278 O O . ASP A 1 544 ? 6.586 -1.164 -34.430 1.00 96.62 544 ASP A O 1
ATOM 4282 N N . PHE A 1 545 ? 4.849 -2.284 -35.311 1.00 95.38 545 PHE A N 1
ATOM 4283 C CA . PHE A 1 545 ? 5.174 -3.559 -34.687 1.00 95.38 545 PHE A CA 1
ATOM 4284 C C . PHE A 1 545 ? 6.605 -4.021 -34.983 1.00 95.38 545 PHE A C 1
ATOM 4286 O O . PHE A 1 545 ? 7.219 -4.602 -34.089 1.00 95.38 545 PHE A O 1
ATOM 4293 N N . SER A 1 546 ? 7.153 -3.797 -36.188 1.00 96.56 546 SER A N 1
ATOM 4294 C CA . SER A 1 546 ? 8.523 -4.248 -36.484 1.00 96.56 546 SER A CA 1
ATOM 4295 C C . SER A 1 546 ? 9.569 -3.559 -35.615 1.00 96.56 546 SER A C 1
ATOM 4297 O O . SER A 1 546 ? 10.377 -4.234 -34.979 1.00 96.56 546 SER A O 1
ATOM 4299 N N . GLU A 1 547 ? 9.535 -2.232 -35.558 1.00 97.88 547 GLU A N 1
ATOM 4300 C CA . GLU A 1 547 ? 10.470 -1.405 -34.803 1.00 97.88 547 GLU A CA 1
ATOM 4301 C C . GLU A 1 547 ? 10.276 -1.614 -33.305 1.00 97.88 547 GLU A C 1
ATOM 4303 O O . GLU A 1 547 ? 11.251 -1.832 -32.584 1.00 97.88 547 GLU A O 1
ATOM 4308 N N . ARG A 1 548 ? 9.017 -1.642 -32.852 1.00 96.62 548 ARG A N 1
ATOM 4309 C CA . ARG A 1 548 ? 8.665 -1.920 -31.461 1.00 96.62 548 ARG A CA 1
ATOM 4310 C C . ARG A 1 548 ? 9.211 -3.264 -31.002 1.00 96.62 548 ARG A C 1
ATOM 4312 O O . ARG A 1 548 ? 9.866 -3.349 -29.966 1.00 96.62 548 ARG A O 1
ATOM 4319 N N . LYS A 1 549 ? 8.955 -4.314 -31.785 1.00 98.25 549 LYS A N 1
ATOM 4320 C CA . LYS A 1 549 ? 9.429 -5.664 -31.495 1.00 98.25 549 LYS A CA 1
ATOM 4321 C C . LYS A 1 549 ? 10.950 -5.689 -31.374 1.00 98.25 549 LYS A C 1
ATOM 4323 O O . LYS A 1 549 ? 11.454 -6.233 -30.397 1.00 98.25 549 LYS A O 1
ATOM 4328 N N . THR A 1 550 ? 11.672 -5.104 -32.331 1.00 98.44 550 THR A N 1
ATOM 4329 C CA . THR A 1 550 ? 13.140 -5.069 -32.301 1.00 98.44 550 THR A CA 1
ATOM 4330 C C . THR A 1 550 ? 13.665 -4.317 -31.081 1.00 98.44 550 THR A C 1
ATOM 4332 O O . THR A 1 550 ? 14.506 -4.855 -30.368 1.00 98.44 550 THR A O 1
ATOM 4335 N N . LEU A 1 551 ? 13.148 -3.117 -30.805 1.00 98.62 551 LEU A N 1
ATOM 4336 C CA . LEU A 1 551 ? 13.614 -2.295 -29.691 1.00 98.62 551 LEU A CA 1
ATOM 4337 C C . LEU A 1 551 ? 13.358 -2.973 -28.334 1.00 98.62 551 LEU A C 1
ATOM 4339 O O . LEU A 1 551 ? 14.279 -3.096 -27.532 1.00 98.62 551 LEU A O 1
ATOM 4343 N N . VAL A 1 552 ? 12.145 -3.484 -28.096 1.00 98.75 552 VAL A N 1
ATOM 4344 C CA . VAL A 1 552 ? 11.810 -4.192 -26.848 1.00 98.75 552 VAL A CA 1
ATOM 4345 C C . VAL A 1 552 ? 12.650 -5.459 -26.681 1.00 98.75 552 VAL A C 1
ATOM 4347 O O . VAL A 1 552 ? 13.208 -5.667 -25.607 1.00 98.75 552 VAL A O 1
ATOM 4350 N N . THR A 1 553 ? 12.791 -6.275 -27.732 1.00 98.50 553 THR A N 1
ATOM 4351 C CA . THR A 1 553 ? 13.575 -7.523 -27.666 1.00 98.50 553 THR A CA 1
ATOM 4352 C C . THR A 1 553 ? 15.032 -7.231 -27.323 1.00 98.50 553 THR A C 1
ATOM 4354 O O . THR A 1 553 ? 15.561 -7.798 -26.372 1.00 98.50 553 THR A O 1
ATOM 4357 N N . ASN A 1 554 ? 15.662 -6.288 -28.029 1.00 98.56 554 ASN A N 1
ATOM 4358 C CA . ASN A 1 554 ? 17.056 -5.931 -27.784 1.00 98.56 554 ASN A CA 1
ATOM 4359 C C . ASN A 1 554 ? 17.275 -5.369 -26.373 1.00 98.56 554 ASN A C 1
ATOM 4361 O O . ASN A 1 554 ? 18.292 -5.663 -25.747 1.00 98.56 554 ASN A O 1
ATOM 4365 N N . SER A 1 555 ? 16.346 -4.549 -25.874 1.00 98.75 555 SER A N 1
ATOM 4366 C CA . SER A 1 555 ? 16.430 -3.994 -24.521 1.00 98.75 555 SER A CA 1
ATOM 4367 C C . SER A 1 555 ? 16.301 -5.072 -23.459 1.00 98.75 555 SER A C 1
ATOM 4369 O O . SER A 1 555 ? 17.114 -5.107 -22.542 1.00 98.75 555 SER A O 1
ATOM 4371 N N . VAL A 1 556 ? 15.344 -5.990 -23.602 1.00 98.38 556 VAL A N 1
ATOM 4372 C CA . VAL A 1 556 ? 15.169 -7.114 -22.671 1.00 98.38 556 VAL A CA 1
ATOM 4373 C C . VAL A 1 556 ? 16.379 -8.047 -22.704 1.00 98.38 556 VAL A C 1
ATOM 4375 O O . VAL A 1 556 ? 16.886 -8.408 -21.646 1.00 98.38 556 VAL A O 1
ATOM 4378 N N . GLU A 1 557 ? 16.896 -8.395 -23.885 1.00 96.69 557 GLU A N 1
ATOM 4379 C CA . GLU A 1 557 ? 18.114 -9.206 -24.016 1.00 96.69 557 GLU A CA 1
ATOM 4380 C C . GLU A 1 557 ? 19.327 -8.527 -23.377 1.00 96.69 557 GLU A C 1
ATOM 4382 O O . GLU A 1 557 ? 20.098 -9.173 -22.665 1.00 96.69 557 GLU A O 1
ATOM 4387 N N . TRP A 1 558 ? 19.495 -7.223 -23.606 1.00 96.56 558 TRP A N 1
ATOM 4388 C CA . TRP A 1 558 ? 20.595 -6.461 -23.033 1.00 96.56 558 TRP A CA 1
ATOM 4389 C C . TRP A 1 558 ? 20.487 -6.363 -21.509 1.00 96.56 558 TRP A C 1
ATOM 4391 O O . TRP A 1 558 ? 21.481 -6.589 -20.826 1.00 96.56 558 TRP A O 1
ATOM 4401 N N . LEU A 1 559 ? 19.292 -6.107 -20.972 1.00 96.31 559 LEU A N 1
ATOM 4402 C CA . LEU A 1 559 ? 19.050 -6.037 -19.529 1.00 96.31 559 LEU A CA 1
ATOM 4403 C C . LEU A 1 559 ? 19.208 -7.407 -18.856 1.00 96.31 559 LEU A C 1
ATOM 4405 O O . LEU A 1 559 ? 19.846 -7.489 -17.815 1.00 96.31 559 LEU A O 1
ATOM 4409 N N . LEU A 1 560 ? 18.720 -8.496 -19.461 1.00 93.06 560 LEU A N 1
ATOM 4410 C CA . LEU A 1 560 ? 18.939 -9.856 -18.949 1.00 93.06 560 LEU A CA 1
ATOM 4411 C C . LEU A 1 560 ? 20.420 -10.250 -18.961 1.00 93.06 560 LEU A C 1
ATOM 4413 O O . LEU A 1 560 ? 20.864 -10.962 -18.065 1.00 93.06 560 LEU A O 1
ATOM 4417 N N . ALA A 1 561 ? 21.180 -9.808 -19.967 1.00 87.94 561 ALA A N 1
ATOM 4418 C CA . ALA A 1 561 ? 22.620 -10.042 -20.040 1.00 87.94 561 ALA A CA 1
ATOM 4419 C C . ALA A 1 561 ? 23.423 -9.142 -19.086 1.00 87.94 561 ALA A C 1
ATOM 4421 O O . ALA A 1 561 ? 24.516 -9.522 -18.672 1.00 87.94 561 ALA A O 1
ATOM 4422 N N . ALA A 1 562 ? 22.907 -7.951 -18.773 1.00 82.94 562 ALA A N 1
ATOM 4423 C CA . ALA A 1 562 ? 23.502 -7.016 -17.823 1.00 82.94 562 ALA A CA 1
ATOM 4424 C C . ALA A 1 562 ? 23.138 -7.333 -16.366 1.00 82.94 562 ALA A C 1
ATOM 4426 O O . ALA A 1 562 ? 23.854 -6.901 -15.463 1.00 82.94 562 ALA A O 1
ATOM 4427 N N . ALA A 1 563 ? 22.050 -8.074 -16.136 1.00 73.88 563 ALA A N 1
ATOM 4428 C CA . ALA A 1 563 ? 21.629 -8.506 -14.815 1.00 73.88 563 ALA A CA 1
ATOM 4429 C C . ALA A 1 563 ? 22.725 -9.369 -14.182 1.00 73.88 563 ALA A C 1
ATOM 4431 O O . ALA A 1 563 ? 22.922 -10.531 -14.542 1.00 73.88 563 ALA A O 1
ATOM 4432 N N . ILE A 1 564 ? 23.444 -8.778 -13.229 1.00 62.25 564 ILE A N 1
ATOM 4433 C CA . ILE A 1 564 ? 24.504 -9.459 -12.497 1.00 62.25 564 ILE A CA 1
ATOM 4434 C C . ILE A 1 564 ? 23.850 -10.550 -11.650 1.00 62.25 564 ILE A C 1
ATOM 4436 O O . ILE A 1 564 ? 22.953 -10.279 -10.850 1.00 62.25 564 ILE A O 1
ATOM 4440 N N . LYS A 1 565 ? 24.294 -11.801 -11.797 1.00 59.56 565 LYS A N 1
ATOM 4441 C CA . LYS A 1 565 ? 23.807 -12.879 -10.931 1.00 59.56 565 LYS A CA 1
ATOM 4442 C C . LYS A 1 565 ? 24.319 -12.640 -9.504 1.00 59.56 565 LYS A C 1
ATOM 4444 O O . LYS A 1 565 ? 25.500 -12.826 -9.247 1.00 59.56 565 LYS A O 1
ATOM 4449 N N . HIS A 1 566 ? 23.462 -12.260 -8.568 1.00 64.00 566 HIS A N 1
ATOM 4450 C CA . HIS A 1 566 ? 23.784 -12.250 -7.138 1.00 64.00 566 HIS A CA 1
ATOM 4451 C C . HIS A 1 566 ? 23.330 -13.586 -6.535 1.00 64.00 566 HIS A C 1
ATOM 4453 O O . HIS A 1 566 ? 22.135 -13.868 -6.514 1.00 64.00 566 HIS A O 1
ATOM 4459 N N . ASP A 1 567 ? 24.254 -14.458 -6.118 1.00 58.34 567 ASP A N 1
ATOM 4460 C CA . ASP A 1 567 ? 23.894 -15.808 -5.652 1.00 58.34 567 ASP A CA 1
ATOM 4461 C C . ASP A 1 567 ? 24.903 -16.356 -4.634 1.00 58.34 567 ASP A C 1
ATOM 4463 O O . ASP A 1 567 ? 26.089 -16.513 -4.920 1.00 58.34 567 ASP A O 1
ATOM 4467 N N . VAL A 1 568 ? 24.421 -16.673 -3.432 1.00 58.88 568 VAL A N 1
ATOM 4468 C CA . VAL A 1 568 ? 25.207 -17.259 -2.343 1.00 58.88 568 VAL A CA 1
ATOM 4469 C C . VAL A 1 568 ? 24.505 -18.521 -1.852 1.00 58.88 568 VAL A C 1
ATOM 4471 O O . VAL A 1 568 ? 23.389 -18.458 -1.340 1.00 58.88 568 VAL A O 1
ATOM 4474 N N . ALA A 1 569 ? 25.184 -19.666 -1.919 1.00 65.44 569 ALA A N 1
ATOM 4475 C CA . ALA A 1 569 ? 24.622 -20.965 -1.558 1.00 65.44 569 ALA A CA 1
ATOM 4476 C C . ALA A 1 569 ? 25.371 -21.627 -0.390 1.00 65.44 569 ALA A C 1
ATOM 4478 O O . ALA A 1 569 ? 26.605 -21.664 -0.345 1.00 65.44 569 ALA A O 1
ATOM 4479 N N . ILE A 1 570 ? 24.624 -22.216 0.553 1.00 74.44 570 ILE A N 1
ATOM 4480 C CA . ILE A 1 570 ? 25.183 -23.118 1.570 1.00 74.44 570 ILE A CA 1
ATOM 4481 C C . ILE A 1 570 ? 25.369 -24.499 0.935 1.00 74.44 570 ILE A C 1
ATOM 4483 O O . ILE A 1 570 ? 24.404 -25.229 0.722 1.00 74.44 570 ILE A O 1
ATOM 4487 N N . LEU A 1 571 ? 26.613 -24.886 0.661 1.00 63.81 571 LEU A N 1
ATOM 4488 C CA . LEU A 1 571 ? 26.931 -26.179 0.051 1.00 63.81 571 LEU A CA 1
ATOM 4489 C C . LEU A 1 571 ? 26.884 -27.335 1.047 1.00 63.81 571 LEU A C 1
ATOM 4491 O O . LEU A 1 571 ? 26.581 -28.467 0.674 1.00 63.81 571 LEU A O 1
ATOM 4495 N N . ASN A 1 572 ? 27.260 -27.084 2.303 1.00 68.06 572 ASN A N 1
ATOM 4496 C CA . ASN A 1 572 ? 27.350 -28.140 3.303 1.00 68.06 572 ASN A CA 1
ATOM 4497 C C . ASN A 1 572 ? 27.302 -27.587 4.730 1.00 68.06 572 ASN A C 1
ATOM 4499 O O . ASN A 1 572 ? 27.841 -26.517 5.009 1.00 68.06 572 ASN A O 1
ATOM 4503 N N . VAL A 1 573 ? 26.728 -28.364 5.647 1.00 78.06 573 VAL A N 1
ATOM 4504 C CA . VAL A 1 573 ? 26.796 -28.133 7.092 1.00 78.06 573 VAL A CA 1
ATOM 4505 C C . VAL A 1 573 ? 27.162 -29.450 7.763 1.00 78.06 573 VAL A C 1
ATOM 4507 O O . VAL A 1 573 ? 26.491 -30.463 7.575 1.00 78.06 573 VAL A O 1
ATOM 4510 N N . THR A 1 574 ? 28.224 -29.451 8.565 1.00 78.06 574 THR A N 1
ATOM 4511 C CA . THR A 1 574 ? 28.667 -30.640 9.307 1.00 78.06 574 THR A CA 1
ATOM 4512 C C . THR A 1 574 ? 28.859 -30.312 10.778 1.00 78.06 574 THR A C 1
ATOM 4514 O O . THR A 1 574 ? 29.306 -29.221 11.116 1.00 78.06 574 THR A O 1
ATOM 4517 N N . ALA A 1 575 ? 28.532 -31.261 11.654 1.00 74.12 575 ALA A N 1
ATOM 4518 C CA . ALA A 1 575 ? 28.754 -31.158 13.092 1.00 74.12 575 ALA A CA 1
ATOM 4519 C C . ALA A 1 575 ? 29.580 -32.357 13.568 1.00 74.12 575 ALA A C 1
ATOM 4521 O O . ALA A 1 575 ? 29.245 -33.502 13.258 1.00 74.12 575 ALA A O 1
ATOM 4522 N N . ASN A 1 576 ? 30.660 -32.117 14.311 1.00 72.44 576 ASN A N 1
ATOM 4523 C CA . ASN A 1 576 ? 31.516 -33.181 14.832 1.00 72.44 576 ASN A CA 1
ATOM 4524 C C . ASN A 1 576 ? 32.060 -32.827 16.231 1.00 72.44 576 ASN A C 1
ATOM 4526 O O . ASN A 1 576 ? 32.721 -31.795 16.370 1.00 72.44 576 ASN A O 1
ATOM 4530 N N . PRO A 1 577 ? 31.849 -33.673 17.260 1.00 61.31 577 PRO A N 1
ATOM 4531 C CA . PRO A 1 577 ? 31.111 -34.944 17.246 1.00 61.31 577 PRO A CA 1
ATOM 4532 C C . PRO A 1 577 ? 29.593 -34.760 17.088 1.00 61.31 577 PRO A C 1
ATOM 4534 O O . PRO A 1 577 ? 29.029 -33.820 17.633 1.00 61.31 577 PRO A O 1
ATOM 4537 N N . THR A 1 578 ? 28.908 -35.693 16.415 1.00 64.94 578 THR A N 1
ATOM 4538 C CA . THR A 1 578 ? 27.429 -35.701 16.310 1.00 64.94 578 THR A CA 1
ATOM 4539 C C . THR A 1 578 ? 26.729 -36.175 17.590 1.00 64.94 578 THR A C 1
ATOM 4541 O O . THR A 1 578 ? 25.506 -36.110 17.698 1.00 64.94 578 THR A O 1
ATOM 4544 N N . GLN A 1 579 ? 27.496 -36.665 18.569 1.00 58.25 579 GLN A N 1
ATOM 4545 C CA . GLN A 1 579 ? 27.027 -37.082 19.888 1.00 58.25 579 GLN A CA 1
ATOM 4546 C C . GLN A 1 579 ? 28.004 -36.584 20.950 1.00 58.25 579 GLN A C 1
ATOM 4548 O O . GLN A 1 579 ? 29.191 -36.914 20.913 1.00 58.25 579 GLN A O 1
ATOM 4553 N N . ILE A 1 580 ? 27.497 -35.808 21.903 1.00 72.12 580 ILE A N 1
ATOM 4554 C CA . ILE A 1 580 ? 28.296 -35.164 22.946 1.00 72.12 580 ILE A CA 1
ATOM 4555 C C . ILE A 1 580 ? 27.654 -35.308 24.326 1.00 72.12 580 ILE A C 1
ATOM 4557 O O . ILE A 1 580 ? 26.438 -35.458 24.451 1.00 72.12 580 ILE A O 1
ATOM 4561 N N . TYR A 1 581 ? 28.478 -35.248 25.372 1.00 56.00 581 TYR A N 1
ATOM 4562 C CA . TYR A 1 581 ? 27.996 -35.085 26.743 1.00 56.00 581 TYR A CA 1
ATOM 4563 C C . TYR A 1 581 ? 27.678 -33.610 27.029 1.00 56.00 581 TYR A C 1
ATOM 4565 O O . TYR A 1 581 ? 28.276 -32.710 26.446 1.00 56.00 581 TYR A O 1
ATOM 4573 N N . MET A 1 582 ? 26.749 -33.350 27.951 1.00 45.19 582 MET A N 1
ATOM 4574 C CA . MET A 1 582 ? 26.395 -31.987 28.367 1.00 45.19 582 MET A CA 1
ATOM 4575 C C . MET A 1 582 ? 27.646 -31.212 28.826 1.00 45.19 582 MET A C 1
ATOM 4577 O O . MET A 1 582 ? 28.370 -31.679 29.706 1.00 45.19 582 MET A O 1
ATOM 4581 N N . GLY A 1 583 ? 27.894 -30.044 28.222 1.00 63.81 583 GLY A N 1
ATOM 4582 C CA . GLY A 1 583 ? 29.074 -29.203 28.475 1.00 63.81 583 GLY A CA 1
ATOM 4583 C C . GLY A 1 583 ? 30.302 -29.500 27.600 1.00 63.81 583 GLY A C 1
ATOM 4584 O O . GLY A 1 583 ? 31.343 -28.884 27.805 1.00 63.81 583 GLY A O 1
ATOM 4585 N N . GLN A 1 584 ? 30.208 -30.430 26.646 1.00 57.47 584 GLN A N 1
ATOM 4586 C CA . GLN A 1 584 ? 31.256 -30.704 25.660 1.00 57.47 584 GLN A CA 1
ATOM 4587 C C . GLN A 1 584 ? 31.053 -29.847 24.398 1.00 57.47 584 GLN A C 1
ATOM 4589 O O . GLN A 1 584 ? 29.928 -29.670 23.941 1.00 57.47 584 GLN A O 1
ATOM 4594 N N . GLU A 1 585 ? 32.144 -29.334 23.829 1.00 60.78 585 GLU A N 1
ATOM 4595 C CA . GLU A 1 585 ? 32.119 -28.513 22.611 1.00 60.78 585 GLU A CA 1
ATOM 4596 C C . GLU A 1 585 ? 31.860 -29.364 21.349 1.00 60.78 585 GLU A C 1
ATOM 4598 O O . GLU A 1 585 ? 32.338 -30.500 21.238 1.00 60.78 585 GLU A O 1
ATOM 4603 N N . VAL A 1 586 ? 31.111 -28.802 20.392 1.00 67.25 586 VAL A N 1
ATOM 4604 C CA . VAL A 1 586 ? 30.847 -29.365 19.053 1.00 67.25 586 VAL A CA 1
ATOM 4605 C C . VAL A 1 586 ? 31.388 -28.395 18.017 1.00 67.25 586 VAL A C 1
ATOM 4607 O O . VAL A 1 586 ? 31.048 -27.215 18.048 1.00 67.25 586 VAL A O 1
ATOM 4610 N N . ASN A 1 587 ? 32.172 -28.894 17.063 1.00 74.31 587 ASN A N 1
ATOM 4611 C CA . ASN A 1 587 ? 32.566 -28.097 15.907 1.00 74.31 587 ASN A CA 1
ATOM 4612 C C . ASN A 1 587 ? 31.470 -28.168 14.847 1.00 74.31 587 ASN A C 1
ATOM 4614 O O . ASN A 1 587 ? 31.145 -29.266 14.388 1.00 74.31 587 ASN A O 1
ATOM 4618 N N . ILE A 1 588 ? 30.937 -27.011 14.453 1.00 72.75 588 ILE A N 1
ATOM 4619 C CA . ILE A 1 588 ? 30.019 -26.870 13.321 1.00 72.75 588 ILE A CA 1
ATOM 4620 C C . ILE A 1 588 ? 30.776 -26.189 12.185 1.00 72.75 588 ILE A C 1
ATOM 4622 O O . ILE A 1 588 ? 31.221 -25.055 12.336 1.00 72.75 588 ILE A O 1
ATOM 4626 N N . ASN A 1 589 ? 30.907 -26.872 11.050 1.00 73.25 589 ASN A N 1
ATOM 4627 C CA . ASN A 1 589 ? 31.506 -26.308 9.847 1.00 73.25 589 ASN A CA 1
ATOM 4628 C C . ASN A 1 589 ? 30.408 -26.054 8.814 1.00 73.25 589 ASN A C 1
ATOM 4630 O O . ASN A 1 589 ? 29.669 -26.979 8.468 1.00 73.25 589 ASN A O 1
ATOM 4634 N N . VAL A 1 590 ? 30.345 -24.827 8.297 1.00 72.88 590 VAL A N 1
ATOM 4635 C CA . VAL A 1 590 ? 29.455 -24.425 7.202 1.00 72.88 590 VAL A CA 1
ATOM 4636 C C . VAL A 1 590 ? 30.307 -24.103 5.978 1.00 72.88 590 VAL A C 1
ATOM 4638 O O . VAL A 1 590 ? 31.272 -23.349 6.072 1.00 72.88 590 VAL A O 1
ATOM 4641 N N . THR A 1 591 ? 29.969 -24.683 4.832 1.00 72.56 591 THR A N 1
ATOM 4642 C CA . THR A 1 591 ? 30.586 -24.368 3.542 1.00 72.56 591 THR A CA 1
ATOM 4643 C C . THR A 1 591 ? 29.633 -23.486 2.757 1.00 72.56 591 THR A C 1
ATOM 4645 O O . THR A 1 591 ? 28.509 -23.900 2.484 1.00 72.56 591 THR A O 1
ATOM 4648 N N . VAL A 1 592 ? 30.090 -22.291 2.391 1.00 70.44 592 VAL A N 1
ATOM 4649 C CA . VAL A 1 592 ? 29.328 -21.332 1.586 1.00 70.44 592 VAL A CA 1
ATOM 4650 C C . VAL A 1 592 ? 30.073 -21.069 0.289 1.00 70.44 592 VAL A C 1
ATOM 4652 O O . VAL A 1 592 ? 31.300 -20.969 0.298 1.00 70.44 592 VAL A O 1
ATOM 4655 N N . THR A 1 593 ? 29.341 -20.967 -0.811 1.00 70.81 593 THR A N 1
ATOM 4656 C CA . THR A 1 593 ? 29.872 -20.569 -2.111 1.00 70.81 593 THR A CA 1
ATOM 4657 C C . THR A 1 593 ? 29.133 -19.338 -2.610 1.00 70.81 593 THR A C 1
ATOM 4659 O O . THR A 1 593 ? 27.942 -19.185 -2.357 1.00 70.81 593 THR A O 1
ATOM 4662 N N . ASN A 1 594 ? 29.845 -18.467 -3.314 1.00 73.06 594 ASN A N 1
ATOM 4663 C CA . ASN A 1 594 ? 29.231 -17.454 -4.157 1.00 73.06 594 ASN A CA 1
ATOM 4664 C C . ASN A 1 594 ? 29.083 -18.083 -5.549 1.00 73.06 594 ASN A C 1
ATOM 4666 O O . ASN A 1 594 ? 30.093 -18.365 -6.196 1.00 73.06 594 ASN A O 1
ATOM 4670 N N . GLU A 1 595 ? 27.855 -18.399 -5.953 1.00 63.81 595 GLU A N 1
ATOM 4671 C CA . GLU A 1 595 ? 27.533 -18.873 -7.309 1.00 63.81 595 GLU A CA 1
ATOM 4672 C C . GLU A 1 595 ? 27.126 -17.719 -8.239 1.00 63.81 595 GLU A C 1
ATOM 4674 O O . GLU A 1 595 ? 26.678 -17.958 -9.366 1.00 63.81 595 GLU A O 1
ATOM 4679 N N . GLY A 1 596 ? 27.241 -16.484 -7.749 1.00 63.00 596 GLY A N 1
ATOM 4680 C CA . GLY A 1 596 ? 26.988 -15.255 -8.471 1.00 63.00 596 GLY A CA 1
ATOM 4681 C C . GLY A 1 596 ? 28.213 -14.705 -9.202 1.00 63.00 596 GLY A C 1
ATOM 4682 O O . GLY A 1 596 ? 29.330 -15.218 -9.129 1.00 63.00 596 GLY A O 1
ATOM 4683 N N . GLU A 1 597 ? 27.972 -13.625 -9.930 1.00 60.53 597 GLU A N 1
ATOM 4684 C CA . GLU A 1 597 ? 28.914 -12.846 -10.727 1.00 60.53 597 GLU A CA 1
ATOM 4685 C C . GLU A 1 597 ? 29.362 -11.564 -10.000 1.00 60.53 597 GLU A C 1
ATOM 4687 O O . GLU A 1 597 ? 30.345 -10.935 -10.397 1.00 60.53 597 GLU A O 1
ATOM 4692 N N . ALA A 1 598 ? 28.689 -11.200 -8.902 1.00 57.94 598 ALA A N 1
ATOM 4693 C CA . ALA A 1 598 ? 29.058 -10.088 -8.031 1.00 57.94 598 ALA A CA 1
ATOM 4694 C C . ALA A 1 598 ? 29.936 -10.534 -6.855 1.00 57.94 598 ALA A C 1
ATOM 4696 O O . ALA A 1 598 ? 29.879 -11.670 -6.394 1.00 57.94 598 ALA A O 1
ATOM 4697 N N . THR A 1 599 ? 30.741 -9.616 -6.313 1.00 61.59 599 THR A N 1
ATOM 4698 C CA . THR A 1 599 ? 31.386 -9.834 -5.007 1.00 61.59 599 THR A CA 1
ATOM 4699 C C . THR A 1 599 ? 30.387 -9.543 -3.894 1.00 61.59 599 THR A C 1
ATOM 4701 O O . THR A 1 599 ? 29.922 -8.414 -3.779 1.00 61.59 599 THR A O 1
ATOM 4704 N N . GLU A 1 600 ? 30.125 -10.531 -3.040 1.00 59.47 600 GLU A N 1
ATOM 4705 C CA . GLU A 1 600 ? 29.117 -10.435 -1.982 1.00 59.47 600 GLU A CA 1
ATOM 4706 C C . GLU A 1 600 ? 29.729 -10.207 -0.597 1.00 59.47 600 GLU A C 1
ATOM 4708 O O . GLU A 1 600 ? 30.719 -10.841 -0.224 1.00 59.47 600 GLU A O 1
ATOM 4713 N N . ASN A 1 601 ? 29.093 -9.348 0.203 1.00 62.59 601 ASN A N 1
ATOM 4714 C CA . ASN A 1 601 ? 29.390 -9.174 1.625 1.00 62.59 601 ASN A CA 1
ATOM 4715 C C . ASN A 1 601 ? 28.160 -9.583 2.444 1.00 62.59 601 ASN A C 1
ATOM 4717 O O . ASN A 1 601 ? 27.194 -8.831 2.529 1.00 62.59 601 ASN A O 1
ATOM 4721 N N . PHE A 1 602 ? 28.194 -10.756 3.076 1.00 64.62 602 PHE A N 1
ATOM 4722 C CA . PHE A 1 602 ? 27.044 -11.310 3.798 1.00 64.62 602 PHE A CA 1
ATOM 4723 C C . PHE A 1 602 ? 27.445 -11.943 5.137 1.00 64.62 602 PHE A C 1
ATOM 4725 O O . PHE A 1 602 ? 28.619 -12.177 5.420 1.00 64.62 602 PHE A O 1
ATOM 4732 N N . THR A 1 603 ? 26.449 -12.209 5.988 1.00 62.09 603 THR A N 1
ATOM 4733 C CA . THR A 1 603 ? 26.632 -12.867 7.293 1.00 62.09 603 THR A CA 1
ATOM 4734 C C . THR A 1 603 ? 25.956 -14.232 7.293 1.00 62.09 603 THR A C 1
ATOM 4736 O O . THR A 1 603 ? 24.763 -14.332 7.019 1.00 62.09 603 THR A O 1
ATOM 4739 N N . VAL A 1 604 ? 26.695 -15.276 7.669 1.00 61.69 604 VAL A N 1
ATOM 4740 C CA . VAL A 1 604 ? 26.150 -16.628 7.863 1.00 61.69 604 VAL A CA 1
ATOM 4741 C C . VAL A 1 604 ? 25.699 -16.782 9.314 1.00 61.69 604 VAL A C 1
ATOM 4743 O O . VAL A 1 604 ? 26.472 -16.515 10.233 1.00 61.69 604 VAL A O 1
ATOM 4746 N N . LYS A 1 605 ? 24.457 -17.229 9.531 1.00 64.75 605 LYS A N 1
ATOM 4747 C CA . LYS A 1 605 ? 23.910 -17.520 10.867 1.00 64.75 605 LYS A CA 1
ATOM 4748 C C . LYS A 1 605 ? 23.658 -19.019 11.021 1.00 64.75 605 LYS A C 1
ATOM 4750 O O . LYS A 1 605 ? 23.063 -19.635 10.142 1.00 64.75 605 LYS A O 1
ATOM 4755 N N . VAL A 1 606 ? 24.088 -19.592 12.146 1.00 60.84 606 VAL A N 1
ATOM 4756 C CA . VAL A 1 606 ? 23.872 -21.006 12.495 1.00 60.84 606 VAL A CA 1
ATOM 4757 C C . VAL A 1 606 ? 22.911 -21.092 13.679 1.00 60.84 606 VAL A C 1
ATOM 4759 O O . VAL A 1 606 ? 23.132 -20.464 14.716 1.00 60.84 606 VAL A O 1
ATOM 4762 N N . TYR A 1 607 ? 21.852 -21.887 13.529 1.00 59.19 607 TYR A N 1
ATOM 4763 C CA . TYR A 1 607 ? 20.820 -22.085 14.547 1.00 59.19 607 TYR A CA 1
ATOM 4764 C C . TYR A 1 607 ? 20.938 -23.487 15.159 1.00 59.19 607 TYR A C 1
ATOM 4766 O O . TYR A 1 607 ? 20.962 -24.483 14.435 1.00 59.19 607 TYR A O 1
ATOM 4774 N N . CYS A 1 608 ? 20.998 -23.570 16.492 1.00 55.94 608 CYS A N 1
ATOM 4775 C CA . CYS A 1 608 ? 21.087 -24.826 17.242 1.00 55.94 608 CYS A CA 1
ATOM 4776 C C . CYS A 1 608 ? 19.832 -24.985 18.116 1.00 55.94 608 CYS A C 1
ATOM 4778 O O . CYS A 1 608 ? 19.821 -24.593 19.281 1.00 55.94 608 CYS A O 1
ATOM 4780 N N . GLY A 1 609 ? 18.754 -25.546 17.559 1.00 63.62 609 GLY A N 1
ATOM 4781 C CA . GLY A 1 609 ? 17.441 -25.561 18.221 1.00 63.62 609 GLY A CA 1
ATOM 4782 C C . GLY A 1 609 ? 16.759 -24.188 18.151 1.00 63.62 609 GLY A C 1
ATOM 4783 O O . GLY A 1 609 ? 16.760 -23.575 17.089 1.00 63.62 609 GLY A O 1
ATOM 4784 N N . ASN A 1 610 ? 16.202 -23.706 19.270 1.00 48.06 610 ASN A N 1
ATOM 4785 C CA . ASN A 1 610 ? 15.515 -22.401 19.362 1.00 48.06 610 ASN A CA 1
ATOM 4786 C C . ASN A 1 610 ? 16.416 -21.259 19.879 1.00 48.06 610 ASN A C 1
ATOM 4788 O O . ASN A 1 610 ? 15.929 -20.161 20.135 1.00 48.06 610 ASN A O 1
ATOM 4792 N N . GLU A 1 611 ? 17.716 -21.501 20.054 1.00 44.47 611 GLU A N 1
ATOM 4793 C CA . GLU A 1 611 ? 18.686 -20.496 20.494 1.00 44.47 611 GLU A CA 1
ATOM 4794 C C . GLU A 1 611 ? 19.676 -20.184 19.359 1.00 44.47 611 GLU A C 1
ATOM 4796 O O . GLU A 1 611 ? 20.087 -21.062 18.593 1.00 44.47 611 GLU A O 1
ATOM 4801 N N . THR A 1 612 ? 20.053 -18.911 19.224 1.00 41.75 612 THR A N 1
ATOM 4802 C CA . THR A 1 612 ? 21.061 -18.455 18.258 1.00 41.75 612 THR A CA 1
ATOM 4803 C C . THR A 1 612 ? 22.462 -18.815 18.750 1.00 41.75 612 THR A C 1
ATOM 4805 O O . THR A 1 612 ? 22.834 -18.419 19.855 1.00 41.75 612 THR A O 1
ATOM 4808 N N . GLY A 1 613 ? 23.252 -19.519 17.932 1.00 48.25 613 GLY A N 1
ATOM 4809 C CA . GLY A 1 613 ? 24.692 -19.663 18.167 1.00 48.25 613 GLY A CA 1
ATOM 4810 C C . GLY A 1 613 ? 25.431 -18.327 17.997 1.00 48.25 613 GLY A C 1
ATOM 4811 O O . GLY A 1 613 ? 24.898 -17.392 17.400 1.00 48.25 613 GLY A O 1
ATOM 4812 N N . GLU A 1 614 ? 26.648 -18.217 18.540 1.00 46.31 614 GLU A N 1
ATOM 4813 C CA . GLU A 1 614 ? 27.463 -16.995 18.452 1.00 46.31 614 GLU A CA 1
ATOM 4814 C C . GLU A 1 614 ? 27.724 -16.559 16.996 1.00 46.31 614 GLU A C 1
ATOM 4816 O O . GLU A 1 614 ? 27.990 -17.377 16.114 1.00 46.31 614 GLU A O 1
ATOM 4821 N N . ASN A 1 615 ? 27.679 -15.242 16.758 1.00 41.53 615 ASN A N 1
ATOM 4822 C CA . ASN A 1 615 ? 27.997 -14.627 15.470 1.00 41.53 615 ASN A CA 1
ATOM 4823 C C . ASN A 1 615 ? 29.493 -14.790 15.167 1.00 41.53 615 ASN A C 1
ATOM 4825 O O . ASN A 1 615 ? 30.325 -14.144 15.805 1.00 41.53 615 ASN A O 1
ATOM 4829 N N . VAL A 1 616 ? 29.842 -15.591 14.161 1.00 43.03 616 VAL A N 1
ATOM 4830 C CA . VAL A 1 616 ? 31.216 -15.654 13.650 1.00 43.03 616 VAL A CA 1
ATOM 4831 C C . VAL A 1 616 ? 31.316 -14.766 12.410 1.00 43.03 616 VAL A C 1
ATOM 4833 O O . VAL A 1 616 ? 30.969 -15.173 11.306 1.00 43.03 616 VAL A O 1
ATOM 4836 N N . THR A 1 617 ? 31.792 -13.531 12.579 1.00 35.41 617 THR A N 1
ATOM 4837 C CA . THR A 1 617 ? 32.284 -12.711 11.460 1.00 35.41 617 THR A CA 1
ATOM 4838 C C . THR A 1 617 ? 33.701 -13.156 11.112 1.00 35.41 617 THR A C 1
ATOM 4840 O O . THR A 1 617 ? 34.672 -12.569 11.589 1.00 35.41 617 THR A O 1
ATOM 4843 N N . GLU A 1 618 ? 33.841 -14.210 10.309 1.00 44.34 618 GLU A N 1
ATOM 4844 C CA . GLU A 1 618 ? 35.114 -14.514 9.649 1.00 44.34 618 GLU A CA 1
ATOM 4845 C C . GLU A 1 618 ? 35.125 -13.895 8.250 1.00 44.34 618 GLU A C 1
ATOM 4847 O O . GLU A 1 618 ? 34.354 -14.266 7.369 1.00 44.34 618 GLU A O 1
ATOM 4852 N N . GLN A 1 619 ? 36.029 -12.937 8.041 1.00 40.34 619 GLN A N 1
ATOM 4853 C CA . GLN A 1 619 ? 36.387 -12.473 6.709 1.00 40.34 619 GLN A CA 1
ATOM 4854 C C . GLN A 1 619 ? 37.140 -13.618 6.027 1.00 40.34 619 GLN A C 1
ATOM 4856 O O . GLN A 1 619 ? 38.307 -13.851 6.345 1.00 40.34 619 GLN A O 1
ATOM 4861 N N . ILE A 1 620 ? 36.472 -14.363 5.141 1.00 47.41 620 ILE A N 1
ATOM 4862 C CA . ILE A 1 620 ? 37.112 -15.441 4.380 1.00 47.41 620 ILE A CA 1
ATOM 4863 C C . ILE A 1 620 ? 38.239 -14.801 3.557 1.00 47.41 620 ILE A C 1
ATOM 4865 O O . ILE A 1 620 ? 37.966 -13.946 2.710 1.00 47.41 620 ILE A O 1
ATOM 4869 N N . PRO A 1 621 ? 39.515 -15.133 3.821 1.00 48.41 621 PRO A N 1
ATOM 4870 C CA . PRO A 1 621 ? 40.608 -14.528 3.086 1.00 48.41 621 PRO A CA 1
ATOM 4871 C C . PRO A 1 621 ? 40.589 -15.017 1.627 1.00 48.41 621 PRO A C 1
ATOM 4873 O O . PRO A 1 621 ? 40.136 -16.136 1.357 1.00 48.41 621 PRO A O 1
ATOM 4876 N N . PRO A 1 622 ? 41.078 -14.190 0.683 1.00 49.16 622 PRO A N 1
ATOM 4877 C CA . PRO A 1 622 ? 41.009 -14.473 -0.748 1.00 49.16 622 PRO A CA 1
ATOM 4878 C C . PRO A 1 622 ? 41.682 -15.810 -1.114 1.00 49.16 622 PRO A C 1
ATOM 4880 O O . PRO A 1 622 ? 42.489 -16.329 -0.333 1.00 49.16 622 PRO A O 1
ATOM 4883 N N . PRO A 1 623 ? 41.398 -16.364 -2.308 1.00 50.38 623 PRO A N 1
ATOM 4884 C CA . PRO A 1 623 ? 42.087 -17.549 -2.815 1.00 50.38 623 PRO A CA 1
ATOM 4885 C C . PRO A 1 623 ? 43.614 -17.390 -2.717 1.00 50.38 623 PRO A C 1
ATOM 4887 O O . PRO A 1 623 ? 44.144 -16.316 -3.006 1.00 50.38 623 PRO A O 1
ATOM 4890 N N . ASN A 1 624 ? 44.324 -18.453 -2.321 1.00 63.78 624 ASN A N 1
ATOM 4891 C CA . ASN A 1 624 ? 45.776 -18.472 -2.071 1.00 63.78 624 ASN A CA 1
ATOM 4892 C C . ASN A 1 624 ? 46.245 -17.692 -0.831 1.00 63.78 624 ASN A C 1
ATOM 4894 O O . ASN A 1 624 ? 47.265 -16.997 -0.857 1.00 63.78 624 ASN A O 1
ATOM 4898 N N . ALA A 1 625 ? 45.541 -17.860 0.289 1.00 68.94 625 ALA A N 1
ATOM 4899 C CA . ALA A 1 625 ? 45.890 -17.252 1.570 1.00 68.94 625 ALA A CA 1
ATOM 4900 C C . ALA A 1 625 ? 46.266 -18.287 2.646 1.00 68.94 625 ALA A C 1
ATOM 4902 O O . ALA A 1 625 ? 45.805 -19.429 2.649 1.00 68.94 625 ALA A O 1
ATOM 4903 N N . MET A 1 626 ? 47.099 -17.860 3.600 1.00 70.38 626 MET A N 1
ATOM 4904 C CA . MET A 1 626 ? 47.465 -18.624 4.795 1.00 70.38 626 MET A CA 1
ATOM 4905 C C . MET A 1 626 ? 47.311 -17.733 6.027 1.00 70.38 626 MET A C 1
ATOM 4907 O O . MET A 1 626 ? 47.794 -16.600 6.028 1.00 70.38 626 MET A O 1
ATOM 4911 N N . TRP A 1 627 ? 46.678 -18.244 7.082 1.00 74.94 627 TRP A N 1
ATOM 4912 C CA . TRP A 1 627 ? 46.510 -17.512 8.340 1.00 74.94 627 TRP A CA 1
ATOM 4913 C C . TRP A 1 627 ? 46.653 -18.423 9.557 1.00 74.94 627 TRP A C 1
ATOM 4915 O O . TRP A 1 627 ? 46.676 -19.649 9.445 1.00 74.94 627 TRP A O 1
ATOM 4925 N N . ILE A 1 628 ? 46.803 -17.807 10.730 1.00 73.88 628 ILE A N 1
ATOM 4926 C CA . ILE A 1 628 ? 46.987 -18.502 12.004 1.00 73.88 628 ILE A CA 1
ATOM 4927 C C . ILE A 1 628 ? 45.843 -18.168 12.960 1.00 73.88 628 ILE A C 1
ATOM 4929 O O . ILE A 1 628 ? 45.411 -17.019 13.031 1.00 73.88 628 ILE A O 1
ATOM 4933 N N . SER A 1 629 ? 45.379 -19.166 13.709 1.00 70.69 629 SER A N 1
ATOM 4934 C CA . SER A 1 629 ? 44.396 -18.997 14.776 1.00 70.69 629 SER A CA 1
ATOM 4935 C C . SER A 1 629 ? 44.888 -19.634 16.084 1.00 70.69 629 SER A C 1
ATOM 4937 O O . SER A 1 629 ? 45.367 -20.773 16.060 1.00 70.69 629 SER A O 1
ATOM 4939 N N . PRO A 1 630 ? 44.793 -18.932 17.224 1.00 68.31 630 PRO A N 1
ATOM 4940 C CA . PRO A 1 630 ? 44.330 -17.546 17.329 1.00 68.31 630 PRO A CA 1
ATOM 4941 C C . PRO A 1 630 ? 45.350 -16.547 16.724 1.00 68.31 630 PRO A C 1
ATOM 4943 O O . PRO A 1 630 ? 46.555 -16.822 16.742 1.00 68.31 630 PRO A O 1
ATOM 4946 N N . PRO A 1 631 ? 44.903 -15.391 16.185 1.00 62.59 631 PRO A N 1
ATOM 4947 C CA . PRO A 1 631 ? 45.788 -14.392 15.567 1.00 62.59 631 PRO A CA 1
ATOM 4948 C C . PRO A 1 631 ? 46.649 -13.637 16.594 1.00 62.59 631 PRO A C 1
ATOM 4950 O O . PRO A 1 631 ? 47.700 -13.092 16.255 1.00 62.59 631 PRO A O 1
ATOM 4953 N N . THR A 1 632 ? 46.229 -13.628 17.860 1.00 66.00 632 THR A N 1
ATOM 4954 C CA . THR A 1 632 ? 46.966 -13.088 19.005 1.00 66.00 632 THR A CA 1
ATOM 4955 C C . THR A 1 632 ? 46.822 -14.028 20.201 1.00 66.00 632 THR A C 1
ATOM 4957 O O . THR A 1 632 ? 45.795 -14.676 20.384 1.00 66.00 632 THR A O 1
ATOM 4960 N N . ILE A 1 633 ? 47.867 -14.120 21.025 1.00 66.88 633 ILE A N 1
ATOM 4961 C CA . ILE A 1 633 ? 47.847 -14.875 22.285 1.00 66.88 633 ILE A CA 1
ATOM 4962 C C . ILE A 1 633 ? 48.364 -13.948 23.379 1.00 66.88 633 ILE A C 1
ATOM 4964 O O . ILE A 1 633 ? 49.481 -13.438 23.274 1.00 66.88 633 ILE A O 1
ATOM 4968 N N . ASP A 1 634 ? 47.569 -13.744 24.428 1.00 73.62 634 ASP A N 1
ATOM 4969 C CA . ASP A 1 634 ? 48.043 -13.077 25.637 1.00 73.62 634 ASP A CA 1
ATOM 4970 C C . ASP A 1 634 ? 48.925 -14.041 26.440 1.00 73.62 634 ASP A C 1
ATOM 4972 O O . ASP A 1 634 ? 48.509 -15.134 26.821 1.00 73.62 634 ASP A O 1
ATOM 4976 N N . LEU A 1 635 ? 50.172 -13.635 26.667 1.00 69.12 635 LEU A N 1
ATOM 4977 C CA . LEU A 1 635 ? 51.168 -14.406 27.411 1.00 69.12 635 LEU A CA 1
ATOM 4978 C C . LEU A 1 635 ? 51.433 -13.821 28.808 1.00 69.12 635 LEU A C 1
ATOM 4980 O O . LEU A 1 635 ? 52.402 -14.209 29.471 1.00 69.12 635 LEU A O 1
ATOM 4984 N N . THR A 1 636 ? 50.611 -12.873 29.266 1.00 75.62 636 THR A N 1
ATOM 4985 C CA . THR A 1 636 ? 50.756 -12.234 30.577 1.00 75.62 636 THR A CA 1
ATOM 4986 C C . THR A 1 636 ? 50.663 -13.280 31.693 1.00 75.62 636 THR A C 1
ATOM 4988 O O . THR A 1 636 ? 49.655 -13.954 31.867 1.00 75.62 636 THR A O 1
ATOM 4991 N N . GLY A 1 637 ? 51.747 -13.438 32.461 1.00 74.12 637 GLY A N 1
ATOM 4992 C CA . GLY A 1 637 ? 51.839 -14.416 33.556 1.00 74.12 637 GLY A CA 1
ATOM 4993 C C . GLY A 1 637 ? 52.329 -15.817 33.158 1.00 74.12 637 GLY A C 1
ATOM 4994 O O . G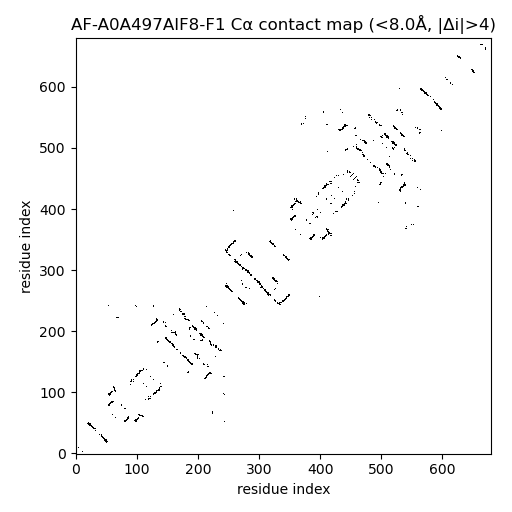LY A 1 637 ? 52.523 -16.657 34.039 1.00 74.12 637 GLY A O 1
ATOM 4995 N N . CYS A 1 638 ? 52.595 -16.084 31.875 1.00 74.88 638 CYS A N 1
ATOM 4996 C CA . CYS A 1 638 ? 53.138 -17.370 31.431 1.00 74.88 638 CYS A CA 1
ATOM 4997 C C . CYS A 1 638 ? 54.634 -17.523 31.777 1.00 74.88 638 CYS A C 1
ATOM 4999 O O . CYS A 1 638 ? 55.432 -16.599 31.615 1.00 74.88 638 CYS A O 1
ATOM 5001 N N . GLN A 1 639 ? 55.046 -18.722 32.207 1.00 76.81 639 GLN A N 1
ATOM 5002 C CA . GLN A 1 639 ? 56.455 -19.058 32.466 1.00 76.81 639 GLN A CA 1
ATOM 5003 C C . GLN A 1 639 ? 57.118 -19.720 31.247 1.00 76.81 639 GLN A C 1
ATOM 5005 O O . GLN A 1 639 ? 56.447 -20.313 30.395 1.00 76.81 639 GLN A O 1
ATOM 5010 N N . VAL A 1 640 ? 58.453 -19.663 31.171 1.00 76.12 640 VAL A N 1
ATOM 5011 C CA . VAL A 1 640 ? 59.233 -20.370 30.139 1.00 76.12 640 VAL A CA 1
ATOM 5012 C C . VAL A 1 640 ? 58.923 -21.871 30.204 1.00 76.12 640 VAL A C 1
ATOM 5014 O O . VAL A 1 640 ? 59.145 -22.506 31.231 1.00 76.12 640 VAL A O 1
ATOM 5017 N N . GLY A 1 641 ? 58.410 -22.430 29.102 1.00 72.12 641 GLY A N 1
ATOM 5018 C CA . GLY A 1 641 ? 57.958 -23.826 29.006 1.00 72.12 641 GLY A CA 1
ATOM 5019 C C . GLY A 1 641 ? 56.440 -24.006 28.864 1.00 72.12 641 GLY A C 1
ATOM 5020 O O . GLY A 1 641 ? 55.995 -25.126 28.608 1.00 72.12 641 GLY A O 1
ATOM 5021 N N . THR A 1 642 ? 55.657 -22.925 28.979 1.00 74.62 642 THR A N 1
ATOM 5022 C CA . THR A 1 642 ? 54.206 -22.929 28.711 1.00 74.62 642 THR A CA 1
ATOM 5023 C C . THR A 1 642 ? 53.929 -23.340 27.261 1.00 74.62 642 THR A C 1
ATOM 5025 O O . THR A 1 642 ? 54.600 -22.877 26.339 1.00 74.62 642 THR A O 1
ATOM 5028 N N . ARG A 1 643 ? 52.954 -24.234 27.061 1.00 77.06 643 ARG A N 1
ATOM 5029 C CA . ARG A 1 643 ? 52.536 -24.736 25.743 1.00 77.06 643 ARG A CA 1
ATOM 5030 C C . ARG A 1 643 ? 51.213 -24.085 25.345 1.00 77.06 643 ARG A C 1
ATOM 5032 O O . ARG A 1 643 ? 50.359 -23.898 26.202 1.00 77.06 643 ARG A O 1
ATOM 5039 N N . PHE A 1 644 ? 51.047 -23.798 24.062 1.00 73.44 644 PHE A N 1
ATOM 5040 C CA . PHE A 1 644 ? 49.825 -23.250 23.474 1.00 73.44 644 PHE A CA 1
ATOM 5041 C C . PHE A 1 644 ? 49.577 -23.907 22.114 1.00 73.44 644 PHE A C 1
ATOM 5043 O O . PHE A 1 644 ? 50.500 -24.475 21.519 1.00 73.44 644 PHE A O 1
ATOM 5050 N N . ASN A 1 645 ? 48.336 -23.832 21.640 1.00 78.12 645 ASN A N 1
ATOM 5051 C CA . ASN A 1 645 ? 47.943 -24.361 20.342 1.00 78.12 645 ASN A CA 1
ATOM 5052 C C . ASN A 1 645 ? 47.872 -23.222 19.325 1.00 78.12 645 ASN A C 1
ATOM 5054 O O . ASN A 1 645 ? 47.391 -22.138 19.642 1.00 78.12 645 ASN A O 1
ATOM 5058 N N . ILE A 1 646 ? 48.357 -23.489 18.115 1.00 72.50 646 ILE A N 1
ATOM 5059 C CA . ILE A 1 646 ? 48.139 -22.650 16.939 1.00 72.50 646 ILE A CA 1
ATOM 5060 C C . ILE A 1 646 ? 47.635 -23.573 15.838 1.00 72.50 646 ILE A C 1
ATOM 5062 O O . ILE A 1 646 ? 48.259 -24.602 15.565 1.00 72.50 646 ILE A O 1
ATOM 5066 N N . THR A 1 647 ? 46.545 -23.178 15.197 1.00 75.94 647 THR A N 1
ATOM 5067 C CA . THR A 1 647 ? 46.061 -23.763 13.951 1.00 75.94 647 THR A CA 1
ATOM 5068 C C . THR A 1 647 ? 46.524 -22.882 12.802 1.00 75.94 647 THR A C 1
ATOM 5070 O O . THR A 1 647 ? 46.369 -21.664 12.859 1.00 75.94 647 THR A O 1
ATOM 5073 N N . VAL A 1 648 ? 47.116 -23.482 11.771 1.00 73.06 648 VAL A N 1
ATOM 5074 C CA . VAL A 1 648 ? 47.429 -22.785 10.519 1.00 73.06 648 VAL A CA 1
ATOM 5075 C C . VAL A 1 648 ? 46.428 -23.241 9.479 1.00 73.06 648 VAL A C 1
ATOM 5077 O O . VAL A 1 648 ? 46.346 -24.432 9.186 1.00 73.06 648 VAL A O 1
ATOM 5080 N N . TYR A 1 649 ? 45.678 -22.290 8.946 1.00 73.94 649 TYR A N 1
ATOM 5081 C CA . TYR A 1 649 ? 44.736 -22.513 7.867 1.00 73.94 649 TYR A CA 1
ATOM 5082 C C . TYR A 1 649 ? 45.381 -22.129 6.541 1.00 73.94 649 TYR A C 1
ATOM 5084 O O . TYR A 1 649 ? 46.162 -21.174 6.465 1.00 73.94 649 TYR A O 1
ATOM 5092 N N . VAL A 1 650 ? 45.054 -22.886 5.500 1.00 70.06 650 VAL A N 1
ATOM 5093 C CA . VAL A 1 650 ? 45.526 -22.652 4.138 1.00 70.06 650 VAL A CA 1
ATOM 5094 C C . VAL A 1 650 ? 44.321 -22.764 3.210 1.00 70.06 650 VAL A C 1
ATOM 5096 O O . VAL A 1 650 ? 43.644 -23.788 3.221 1.00 70.06 650 VAL A O 1
ATOM 5099 N N . ASN A 1 651 ? 44.063 -21.720 2.423 1.00 71.38 651 ASN A N 1
ATOM 5100 C CA . ASN A 1 651 ? 43.043 -21.702 1.378 1.00 71.38 651 ASN A CA 1
ATOM 5101 C C . ASN A 1 651 ? 43.745 -21.675 0.013 1.00 71.38 651 ASN A C 1
ATOM 5103 O O . ASN A 1 651 ? 44.414 -20.690 -0.304 1.00 71.38 651 ASN A O 1
ATOM 5107 N N . LEU A 1 652 ? 43.637 -22.757 -0.762 1.00 65.44 652 LEU A N 1
ATOM 5108 C CA . LEU A 1 652 ? 44.267 -22.901 -2.079 1.00 65.44 652 LEU A CA 1
ATOM 5109 C C . LEU A 1 652 ? 43.195 -23.199 -3.126 1.00 65.44 652 LEU A C 1
ATOM 5111 O O . LEU A 1 652 ? 42.339 -24.051 -2.908 1.00 65.44 652 LEU A O 1
ATOM 5115 N N . ASP A 1 653 ? 43.293 -22.548 -4.280 1.00 66.12 653 ASP A N 1
ATOM 5116 C CA . ASP A 1 653 ? 42.456 -22.804 -5.463 1.00 66.12 653 ASP A CA 1
ATOM 5117 C C . ASP A 1 653 ? 42.997 -23.948 -6.343 1.00 66.12 653 ASP A C 1
ATOM 5119 O O . ASP A 1 653 ? 42.424 -24.291 -7.377 1.00 66.12 653 ASP A O 1
ATOM 5123 N N . VAL A 1 654 ? 44.102 -24.570 -5.922 1.00 66.56 654 VAL A N 1
ATOM 5124 C CA . VAL A 1 654 ? 44.765 -25.684 -6.602 1.00 66.56 654 VAL A CA 1
ATOM 5125 C C . VAL A 1 654 ? 45.087 -26.820 -5.633 1.00 66.56 654 VAL A C 1
ATOM 5127 O O . VAL A 1 654 ? 45.381 -26.608 -4.455 1.00 66.56 654 VAL A O 1
ATOM 5130 N N . ALA A 1 655 ? 45.094 -28.054 -6.146 1.00 66.19 655 ALA A N 1
ATOM 5131 C CA . ALA A 1 655 ? 45.481 -29.227 -5.369 1.00 66.19 655 ALA A CA 1
ATOM 5132 C C . ALA A 1 655 ? 46.942 -29.115 -4.891 1.00 66.19 655 ALA A C 1
ATOM 5134 O O . ALA A 1 655 ? 47.873 -29.036 -5.696 1.00 66.19 655 ALA A O 1
ATOM 5135 N N . SER A 1 656 ? 47.145 -29.143 -3.572 1.00 63.69 656 SER A N 1
ATOM 5136 C CA . SER A 1 656 ? 48.468 -29.108 -2.945 1.00 63.69 656 SER A CA 1
ATOM 5137 C C . SER A 1 656 ? 48.813 -30.458 -2.341 1.00 63.69 656 SER A C 1
ATOM 5139 O O . SER A 1 656 ? 48.128 -30.957 -1.454 1.00 63.69 656 SER A O 1
ATOM 5141 N N . PHE A 1 657 ? 49.903 -31.050 -2.824 1.00 62.47 657 PHE A N 1
ATOM 5142 C CA . PHE A 1 657 ? 50.333 -32.389 -2.413 1.00 62.47 657 PHE A CA 1
ATOM 5143 C C . PHE A 1 657 ? 51.403 -32.364 -1.313 1.00 62.47 657 PHE A C 1
ATOM 5145 O O . PHE A 1 657 ? 51.616 -33.370 -0.641 1.00 62.47 657 PHE A O 1
ATOM 5152 N N . THR A 1 658 ? 52.079 -31.226 -1.112 1.00 60.88 658 THR A N 1
ATOM 5153 C CA . THR A 1 658 ? 53.088 -31.031 -0.059 1.00 60.88 658 THR A CA 1
ATOM 5154 C C . THR A 1 658 ? 53.212 -29.552 0.298 1.00 60.88 658 THR A C 1
ATOM 5156 O O . THR A 1 658 ? 53.455 -28.730 -0.583 1.00 60.88 658 THR A O 1
ATOM 5159 N N . TRP A 1 659 ? 53.151 -29.214 1.584 1.00 65.50 659 TRP A N 1
ATOM 5160 C CA . TRP A 1 659 ? 53.414 -27.865 2.085 1.00 65.50 659 TRP A CA 1
ATOM 5161 C C . TRP A 1 659 ? 54.341 -27.921 3.304 1.00 65.50 659 TRP A C 1
ATOM 5163 O O . TRP A 1 659 ? 54.370 -28.900 4.050 1.00 65.50 659 TRP A O 1
ATOM 5173 N N . GLN A 1 660 ? 55.146 -26.874 3.480 1.00 69.12 660 GLN A N 1
ATOM 5174 C CA . GLN A 1 660 ? 55.991 -26.670 4.653 1.00 69.12 660 GLN A CA 1
ATOM 5175 C C . GLN A 1 660 ? 55.878 -25.213 5.080 1.00 69.12 660 GLN A C 1
ATOM 5177 O O . GLN A 1 660 ? 55.941 -24.308 4.252 1.00 69.12 660 GLN A O 1
ATOM 5182 N N . PHE A 1 661 ? 55.746 -24.988 6.378 1.00 72.38 661 PHE A N 1
ATOM 5183 C CA . PHE A 1 661 ? 55.717 -23.660 6.974 1.00 72.38 661 PHE A CA 1
ATOM 5184 C C . PHE A 1 661 ? 56.529 -23.685 8.269 1.00 72.38 661 PHE A C 1
ATOM 5186 O O . PHE A 1 661 ? 56.719 -24.733 8.892 1.00 72.38 661 PHE A O 1
ATOM 5193 N N . MET A 1 662 ? 57.041 -22.525 8.667 1.00 74.62 662 MET A N 1
ATOM 5194 C CA . MET A 1 662 ? 57.778 -22.349 9.914 1.00 74.62 662 MET A CA 1
ATOM 5195 C C . MET A 1 662 ? 57.077 -21.290 10.751 1.00 74.62 662 MET A C 1
ATOM 5197 O O . MET A 1 662 ? 56.859 -20.179 10.276 1.00 74.62 662 MET A O 1
ATOM 5201 N N . ILE A 1 663 ? 56.780 -21.608 12.011 1.00 73.50 663 ILE A N 1
ATOM 5202 C CA . ILE A 1 663 ? 56.304 -20.616 12.975 1.00 73.50 663 ILE A CA 1
ATOM 5203 C C . ILE A 1 663 ? 57.509 -20.088 13.752 1.00 73.50 663 ILE A C 1
ATOM 5205 O O . ILE A 1 663 ? 58.249 -20.850 14.385 1.00 73.50 663 ILE A O 1
ATOM 5209 N N . THR A 1 664 ? 57.699 -18.772 13.727 1.00 73.44 664 THR A N 1
ATOM 5210 C CA . THR A 1 664 ? 58.757 -18.102 14.487 1.00 73.44 664 THR A CA 1
ATOM 5211 C C . THR A 1 664 ? 58.186 -17.114 15.490 1.00 73.44 664 THR A C 1
ATOM 5213 O O . THR A 1 664 ? 57.283 -16.356 15.156 1.00 73.44 664 THR A O 1
ATOM 5216 N N . TYR A 1 665 ? 58.779 -17.051 16.681 1.00 72.50 665 TYR A N 1
ATOM 5217 C CA . TYR A 1 665 ? 58.542 -15.996 17.666 1.00 72.50 665 TYR A CA 1
ATOM 5218 C C . TYR A 1 665 ? 59.853 -15.250 17.916 1.00 72.50 665 TYR A C 1
ATOM 5220 O O . TYR A 1 665 ? 60.873 -15.875 18.205 1.00 72.50 665 TYR A O 1
ATOM 5228 N N . ASN A 1 666 ? 59.865 -13.922 17.756 1.00 71.69 666 ASN A N 1
ATOM 5229 C CA . ASN A 1 666 ? 61.080 -13.097 17.861 1.00 71.69 666 ASN A CA 1
ATOM 5230 C C . ASN A 1 666 ? 62.277 -13.640 17.051 1.00 71.69 666 ASN A C 1
ATOM 5232 O O . ASN A 1 666 ? 63.415 -13.608 17.513 1.00 71.69 666 ASN A O 1
ATOM 5236 N N . LYS A 1 667 ? 62.021 -14.136 15.829 1.00 75.56 667 LYS A N 1
ATOM 5237 C CA . LYS A 1 667 ? 63.010 -14.759 14.920 1.00 75.56 667 LYS A CA 1
ATOM 5238 C C . LYS A 1 667 ? 63.587 -16.103 15.393 1.00 75.56 667 LYS A C 1
ATOM 5240 O O . LYS A 1 667 ? 64.485 -16.635 14.745 1.00 75.56 667 LYS A O 1
ATOM 5245 N N . PHE A 1 668 ? 63.062 -16.681 16.471 1.00 72.81 668 PHE A N 1
ATOM 5246 C CA . PHE A 1 668 ? 63.394 -18.035 16.904 1.00 72.81 668 PHE A CA 1
ATOM 5247 C C . PHE A 1 668 ? 62.322 -19.017 16.437 1.00 72.81 668 PHE A C 1
ATOM 5249 O O . PHE A 1 668 ? 61.127 -18.767 16.593 1.00 72.81 668 PHE A O 1
ATOM 5256 N N . LEU A 1 669 ? 62.755 -20.143 15.871 1.00 79.06 669 LEU A N 1
ATOM 5257 C CA . LEU A 1 669 ? 61.866 -21.222 15.451 1.00 79.06 669 LEU A CA 1
ATOM 5258 C C . LEU A 1 669 ? 61.203 -21.864 16.675 1.00 79.06 669 LEU A C 1
ATOM 5260 O O . LEU A 1 669 ? 61.895 -22.361 17.571 1.00 79.06 669 LEU A O 1
ATOM 5264 N N . LEU A 1 670 ? 59.872 -21.898 16.689 1.00 75.38 670 LEU A N 1
ATOM 5265 C CA . LEU A 1 670 ? 59.126 -22.656 17.686 1.00 75.38 670 LEU A CA 1
ATOM 5266 C C . LEU A 1 670 ? 59.152 -24.142 17.311 1.00 75.38 670 LEU A C 1
ATOM 5268 O O . LEU A 1 670 ? 58.821 -24.520 16.189 1.00 75.38 670 LEU A O 1
ATOM 5272 N N . LYS A 1 671 ? 59.559 -25.005 18.248 1.00 73.81 671 LYS A N 1
ATOM 5273 C CA . LYS A 1 671 ? 59.548 -26.458 18.037 1.00 73.81 671 LYS A CA 1
ATOM 5274 C C . LYS A 1 671 ? 58.173 -27.015 18.388 1.00 73.81 671 LYS A C 1
ATOM 5276 O O . LYS A 1 671 ? 57.773 -26.966 19.550 1.00 73.81 671 LYS A O 1
ATOM 5281 N N . ALA A 1 672 ? 57.481 -27.585 17.404 1.00 70.19 672 ALA A N 1
ATOM 5282 C CA . ALA A 1 672 ? 56.255 -28.331 17.651 1.00 70.19 672 ALA A CA 1
ATOM 5283 C C . ALA A 1 672 ? 56.561 -29.572 18.506 1.00 70.19 672 ALA A C 1
ATOM 5285 O O . ALA A 1 672 ? 57.433 -30.374 18.174 1.00 70.19 672 ALA A O 1
ATOM 5286 N N . VAL A 1 673 ? 55.847 -29.724 19.620 1.00 69.19 673 VAL A N 1
ATOM 5287 C CA . VAL A 1 673 ? 55.912 -30.919 20.484 1.00 69.19 673 VAL A CA 1
ATOM 5288 C C . VAL A 1 673 ? 54.839 -31.954 20.130 1.00 69.19 673 VAL A C 1
ATOM 5290 O O . VAL A 1 673 ? 54.923 -33.096 20.574 1.00 69.19 673 VAL A O 1
ATOM 5293 N N . ARG A 1 674 ? 53.842 -31.558 19.329 1.00 68.44 674 ARG A N 1
ATOM 5294 C CA . ARG A 1 674 ? 52.773 -32.388 18.759 1.00 68.44 674 ARG A CA 1
ATOM 5295 C C . ARG A 1 674 ? 52.214 -31.676 17.519 1.00 68.44 674 ARG A C 1
ATOM 5297 O O . ARG A 1 674 ? 52.139 -30.451 17.528 1.00 68.44 674 ARG A O 1
ATOM 5304 N N . CYS A 1 675 ? 51.823 -32.422 16.489 1.00 65.38 675 CYS A N 1
ATOM 5305 C CA . CYS A 1 675 ? 51.079 -31.916 15.332 1.00 65.38 675 CYS A CA 1
ATOM 5306 C C . CYS A 1 675 ? 49.872 -32.824 15.038 1.00 65.38 675 CYS A C 1
ATOM 5308 O O . CYS A 1 675 ? 49.861 -33.992 15.435 1.00 65.38 675 CYS A O 1
ATOM 5310 N N . GLY A 1 676 ? 48.855 -32.267 14.385 1.00 60.34 676 GLY A N 1
ATOM 5311 C CA . GLY A 1 676 ? 47.660 -32.960 13.907 1.00 60.34 676 GLY A CA 1
ATOM 5312 C C . GLY A 1 676 ? 47.077 -32.203 12.714 1.00 60.34 676 GLY A C 1
ATOM 5313 O O . GLY A 1 676 ? 47.345 -31.011 12.572 1.00 60.34 676 GLY A O 1
ATOM 5314 N N . TYR A 1 677 ? 46.331 -32.899 11.860 1.00 60.59 677 TYR A N 1
ATOM 5315 C CA . TYR A 1 677 ? 45.663 -32.325 10.690 1.00 60.59 677 TYR A CA 1
ATOM 5316 C C . TYR A 1 677 ? 44.165 -32.211 10.981 1.00 60.59 677 TYR A C 1
ATOM 5318 O O . TYR A 1 677 ? 43.596 -33.108 11.602 1.00 60.59 677 TYR A O 1
ATOM 5326 N N . THR A 1 678 ? 43.552 -31.098 10.584 1.00 54.03 678 THR A N 1
ATOM 5327 C CA . THR A 1 678 ? 42.125 -30.810 10.813 1.00 54.03 678 THR A CA 1
ATOM 5328 C C . THR A 1 678 ? 41.242 -31.112 9.596 1.00 54.03 678 THR A C 1
ATOM 5330 O O . THR A 1 678 ? 40.032 -30.942 9.695 1.00 54.03 678 THR A O 1
ATOM 5333 N N . GLY A 1 679 ? 41.817 -31.586 8.483 1.00 52.41 679 GLY A N 1
ATOM 5334 C CA . GLY A 1 679 ? 41.103 -32.048 7.286 1.00 52.41 679 GLY A CA 1
ATOM 5335 C C . GLY A 1 679 ? 41.711 -33.347 6.745 1.00 52.41 679 GLY A C 1
ATOM 5336 O O . GLY A 1 679 ? 42.911 -33.573 6.934 1.00 52.41 679 GLY A O 1
ATOM 5337 N N . GLU A 1 680 ? 40.876 -34.197 6.140 1.00 38.41 680 GLU A N 1
ATOM 5338 C CA . GLU A 1 680 ? 41.305 -35.328 5.296 1.00 38.41 680 GLU A CA 1
ATOM 5339 C C . GLU A 1 680 ? 41.612 -34.870 3.869 1.00 38.41 680 GLU A C 1
ATOM 5341 O O . GLU A 1 680 ? 40.866 -33.998 3.363 1.00 38.41 680 GLU A O 1
#

Radius of gyration: 35.24 Å; Cα contacts (8 Å, |Δi|>4): 1500; chains: 1; bounding box: 132×67×79 Å

Sequence (680 aa):
ENFPLNVGESRTISYLWTPEEGTYNITAFSPPVPGEDEIFNNWETIYCAVSYIPVIGFVESHGETLHSEELKIYYKSLGYFVETIRETLTIKLLKNYDILVVGEDWYNVPWGTSEIAAVKNFIAQGNGLMAIGDEPSSSLQGVLSEYGITYTGYIAAPGPSGYFNSSHPIMLGVNYIFAPNPINSLWVTHPAYWIANDATNEHITIAGAETGGKVLSLSDDFAAYLYECDNKIMFKNIVDWMTPYEHDVAAFLHCPKFAEPGDTVSLNITVYNLGKSNESNVELRIFVNSTQIENITIPQLLTGSRNVSTYQWSPSEEGVYNVTAYVLPVPSEKYIDNNRDMHLVKVKTFPDILIVSDDDAHSCIFGTSLGEFESILTAEGYEYFVWKESVLGNPPLEFLTKFKVVIWTCGDYWAGAVDPKDALTLEQYLANGGCILLEGEDIGYDHRYDNFMYNVAHAFYSVDDTGAPGLTVTDPTHPVTSGLPPSFYWLYDPPYDDGVDPVNYGKEVIRYSGTSWTAVTVFDGGGTGCGSVVYYAFPIYGLDFSERKTLVTNSVEWLLAAAIKHDVAILNVTANPTQIYMGQEVNINVTVTNEGEATENFTVKVYCGNETGENVTEQIPPPNAMWISPPTIDLTGCQVGTRFNITVYVNLDVASFTWQFMITYNKFLLKAVRCGYTGE

Nearest PDB structures (foldseek):
  3idu-assembly2_B  TM=8.967E-01  e=5.034E-08  Pyrococcus furiosus
  8csl-assembly1_X  TM=4.181E-01  e=2.605E-05  Homo sapiens
  8cte-assembly1_X  TM=4.167E-01  e=4.575E-05  Homo sapiens
  8oxv-assembly1_A  TM=4.184E-01  e=2.772E-04  Homo sapiens
  7tw1-assembly1_E  TM=3.683E-01  e=3.673E-04  Homo sapiens

pLDDT: mean 87.65, std 12.86, range [35.41, 98.88]

Mean predicted aligned error: 14.76 Å

Secondary structure (DSSP, 8-state):
------TT------------SEEEEEEEE-PPPTT----GGGEEEEEEEE----EEEEE-SSS-B-S-SHHHHHHHHTT-EEEEE-S---HHHHTT-SEEEE-B-TT--PPPHHHHHHHHHHHTTT-EEEEESSS--HHHHHHHHHTTEEE-SPPPPPEEE--B-TTSGGGTT-S-EEES--SS-EEE-TT-EEEEE-TTSSSEEEEEE-SSSEEEEE-S-TTTTTTSTTHHHHHHHHHHHHS--SS-EEEEEE--SEE-TT--EEEEEEEEE-SSS-EEEEEEEEEETTEEEEEEEEEEE-TT-EEEEEEEE---S-EEEEEEEEEPPPTT----GGGEEEEEEEE-PPPSEEEEE---SSB-SS--SHHHHHHHHHHHT--EEEEEHHHH-SPPHHHHTT-SEEEEEEET-BSSSS-HHHHHHHHHHHHTT-EEEEEESSHHHHHTTSHHHHHTS-EEEEES----SEEEES-TTSGGGTT--SEEEBSS--SSPPEEEE-TT-EEEEEETTSS-EEEEEE--TTTTS--EEEESS-GGGB-HHHHHHHHHHHHHHHHHHS----EEEEEEEEESSS--TT---EEEEEEEE-SSSPP------EETTEEPP------PPSSEEEEESS----TTPPTT-----EEEEE-SS--S------EETTEEPPPS----S--

Foldseek 3Di:
DDDDADPPGDDDDDDDDDDDADKDKDKQADDDDPPDPPRVVRMDIDIDGDDLAFAEEEEPQQNWDLVDCQLVVLSVVVVHRYYYDNDQAALVVLVVGQEYETHAHPVLRAHDPRNLVSVVVSLLQAGYYEYEEQHHHPSVQVSVVVQFKHWDQAKAAFFWFQAFDCLDQLNPVARTQGAHTQRIFIDGDPVKDAGGGGRVNPGGQWIWGQHSYIYIYGRHSSVVVCVPGCNVSSSVSSSCLRSPAQWDKFKDWDWDQEDEAQDKTKIKIKIATSHPAKDAQWWKWKDKANDTPDIDTDGIHGHSGMDIDIDIDHHHDFDKIKIKIATDGDPPDDDRPRRMDIDIHGYHQFFQEEEEQLFPADDFDPWWCVVLLVVLCVVVPGDYHYHYCVVVNADALVRLLSHQEYEYIGAGGDPCSPPPVNLVSQLVCQLQLHEYEAEYQCPQVRQAADPSCVRPVQKHWDFFAPVFQWKAFPACPDLLNPPPDRTDGWPAHFPTQTFIGGHPQKDAGMPRPPDPGGQWIKHQCLVPNGAIYIYGNHRLVRDDSVNSSSNSVSSVVVRSVSRWFFDKDFPDWDWPPPDDDPPDDIDIDIDMDGPTRDDDDDFDWDDDPPDTDDGDPDPPDDAFDKDKPPNDDDCVPPDPPDDDDIDIDTHHPDDDPDDDDFDDDPNHTDDDPDDDDPDD